Protein AF-A0A929YWD2-F1 (afdb_monomer)

Radius of gyration: 36.68 Å; Cα contacts (8 Å, |Δi|>4): 516; chains: 1; bounding box: 89×56×108 Å

Nearest PDB structures (foldseek):
  5g04-assembly1_J  TM=2.213E-01  e=3.322E-04  Homo sapiens
  9gaw-assembly1_K  TM=2.126E-01  e=5.335E-04  Homo sapiens
  4ui9-assembly1_J  TM=2.331E-01  e=1.323E-03  Homo sapiens
  8tau-assembly1_K  TM=2.229E-01  e=6.248E-04  Homo sapiens
  6q6g-assembly1_K  TM=2.129E-01  e=1.272E-03  Homo sapiens

Structure (mmCIF, N/CA/C/O backbone):
data_AF-A0A929YWD2-F1
#
_entry.id   AF-A0A929YWD2-F1
#
loop_
_atom_site.group_PDB
_atom_site.id
_atom_site.type_symbol
_atom_site.label_atom_id
_atom_site.label_alt_id
_atom_site.label_comp_id
_atom_site.label_asym_id
_atom_site.label_entity_id
_atom_site.label_seq_id
_atom_site.pdbx_PDB_ins_code
_atom_site.Cartn_x
_atom_site.Cartn_y
_atom_site.Cartn_z
_atom_site.occupancy
_atom_site.B_iso_or_equiv
_atom_site.auth_seq_id
_atom_site.auth_comp_id
_atom_site.auth_asym_id
_atom_site.auth_atom_id
_atom_site.pdbx_PDB_model_num
ATOM 1 N N . MET A 1 1 ? -50.582 31.622 51.793 1.00 45.25 1 MET A N 1
ATOM 2 C CA . MET A 1 1 ? -50.495 30.726 50.613 1.00 45.25 1 MET A CA 1
ATOM 3 C C . MET A 1 1 ? -49.142 30.741 49.880 1.00 45.25 1 MET A C 1
ATOM 5 O O . MET A 1 1 ? -48.732 29.680 49.438 1.00 45.25 1 MET A O 1
ATOM 9 N N . LYS A 1 2 ? -48.379 31.850 49.809 1.00 38.84 2 LYS A N 1
ATOM 10 C CA . LYS A 1 2 ? -47.070 31.879 49.102 1.00 38.84 2 LYS A CA 1
ATOM 11 C C . LYS A 1 2 ? -45.914 31.071 49.743 1.00 38.84 2 LYS A C 1
ATOM 13 O O . LYS A 1 2 ? -45.014 30.677 49.020 1.00 38.84 2 LYS A O 1
ATOM 18 N N . LYS A 1 3 ? -45.940 30.774 51.055 1.00 38.09 3 LYS A N 1
ATOM 19 C CA . LYS A 1 3 ? -44.908 29.946 51.736 1.00 38.09 3 LYS A CA 1
ATOM 20 C C . LYS A 1 3 ? -45.127 28.423 51.634 1.00 38.09 3 LYS A C 1
ATOM 22 O O . LYS A 1 3 ? -44.191 27.667 51.847 1.00 38.09 3 LYS A O 1
ATOM 27 N N . LEU A 1 4 ? -46.342 27.973 51.301 1.00 41.03 4 LEU A N 1
ATOM 28 C CA . LEU A 1 4 ? -46.662 26.544 51.136 1.00 41.03 4 LEU A CA 1
ATOM 29 C C . LEU A 1 4 ? -46.275 26.025 49.741 1.00 41.03 4 LEU A C 1
ATOM 31 O O . LEU A 1 4 ? -45.824 24.892 49.613 1.00 41.03 4 LEU A O 1
ATOM 35 N N . PHE A 1 5 ? -46.359 26.875 48.711 1.00 41.84 5 PHE A N 1
ATOM 36 C CA . PHE A 1 5 ? -45.951 26.518 47.348 1.00 41.84 5 PHE A CA 1
ATOM 37 C C . PHE A 1 5 ? -44.433 26.322 47.199 1.00 41.84 5 PHE A C 1
ATOM 39 O O . PHE A 1 5 ? -44.007 25.448 46.455 1.00 41.84 5 PHE A O 1
ATOM 46 N N . SER A 1 6 ? -43.601 27.060 47.939 1.00 45.38 6 SER A N 1
ATOM 47 C CA . SER A 1 6 ? -42.140 26.906 47.882 1.00 45.38 6 SER A CA 1
ATOM 48 C C . SER A 1 6 ? -41.629 25.638 48.583 1.00 45.38 6 SER A C 1
ATOM 50 O O . SER A 1 6 ? -40.684 25.025 48.093 1.00 45.38 6 SER A O 1
ATOM 52 N N . LEU A 1 7 ? -42.279 25.181 49.663 1.00 40.28 7 LEU A N 1
ATOM 53 C CA . LEU A 1 7 ? -41.954 23.904 50.321 1.00 40.28 7 LEU A CA 1
ATOM 54 C C . LEU A 1 7 ? -42.434 22.679 49.527 1.00 40.28 7 LEU A C 1
ATOM 56 O O . LEU A 1 7 ? -41.716 21.684 49.466 1.00 40.28 7 LEU A O 1
ATOM 60 N N . ALA A 1 8 ? -43.602 22.750 48.880 1.00 46.88 8 ALA A N 1
ATOM 61 C CA . ALA A 1 8 ? -44.105 21.664 48.035 1.00 46.88 8 ALA A CA 1
ATOM 62 C C . ALA A 1 8 ? -43.232 21.451 46.784 1.00 46.88 8 ALA A C 1
ATOM 64 O O . ALA A 1 8 ? -42.966 20.314 46.396 1.00 46.88 8 ALA A O 1
ATOM 65 N N . VAL A 1 9 ? -42.720 22.537 46.194 1.00 45.34 9 VAL A N 1
ATOM 66 C CA . VAL A 1 9 ? -41.790 22.470 45.060 1.00 45.34 9 VAL A CA 1
ATOM 67 C C . VAL A 1 9 ? -40.442 21.883 45.504 1.00 45.34 9 VAL A C 1
ATOM 69 O O . VAL A 1 9 ? -39.987 20.916 44.901 1.00 45.34 9 VAL A O 1
ATOM 72 N N . LEU A 1 10 ? -39.847 22.348 46.611 1.00 39.84 10 LEU A N 1
ATOM 73 C CA . LEU A 1 10 ? -38.614 21.761 47.173 1.00 39.84 10 LEU A CA 1
ATOM 74 C C . LEU A 1 10 ? -38.771 20.273 47.555 1.00 39.84 10 LEU A C 1
ATOM 76 O O . LEU A 1 10 ? -37.874 19.475 47.280 1.00 39.84 10 LEU A O 1
ATOM 80 N N . GLY A 1 11 ? -39.924 19.878 48.105 1.00 40.59 11 GLY A N 1
ATOM 81 C CA . GLY A 1 11 ? -40.256 18.481 48.409 1.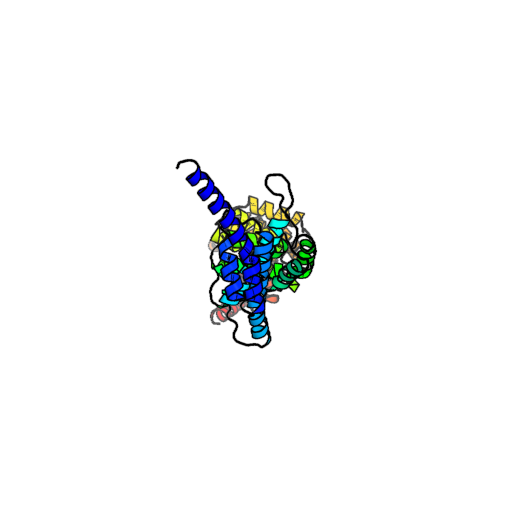00 40.59 11 GLY A CA 1
ATOM 82 C C . GLY A 1 11 ? -40.400 17.604 47.160 1.00 40.59 11 GLY A C 1
ATOM 83 O O . GLY A 1 11 ? -39.862 16.499 47.125 1.00 40.59 11 GLY A O 1
ATOM 84 N N . ALA A 1 12 ? -41.035 18.106 46.096 1.00 47.00 12 ALA A N 1
ATOM 85 C CA . ALA A 1 12 ? -41.130 17.407 44.811 1.00 47.00 12 ALA A CA 1
ATOM 86 C C . ALA A 1 12 ? -39.764 17.280 44.105 1.00 47.00 12 ALA A C 1
ATOM 88 O O . ALA A 1 12 ? -39.495 16.286 43.422 1.00 47.00 12 ALA A O 1
ATOM 89 N N . PHE A 1 13 ? -38.863 18.252 44.290 1.00 46.94 13 PHE A N 1
ATOM 90 C CA . PHE A 1 13 ? -37.490 18.168 43.787 1.00 46.94 13 PHE A CA 1
ATOM 91 C C . PHE A 1 13 ? -36.649 17.127 44.544 1.00 46.94 13 PHE A C 1
ATOM 93 O O . PHE A 1 13 ? -35.976 16.332 43.884 1.00 46.94 13 PHE A O 1
ATOM 100 N N . ALA A 1 14 ? -36.754 17.059 45.875 1.00 47.72 14 ALA A N 1
ATOM 101 C CA . ALA A 1 14 ? -36.046 16.080 46.705 1.00 47.72 14 ALA A CA 1
ATOM 102 C C . ALA A 1 14 ? -36.576 14.638 46.542 1.00 47.72 14 ALA A C 1
ATOM 104 O O . ALA A 1 14 ? -35.784 13.704 46.399 1.00 47.72 14 ALA A O 1
ATOM 105 N N . LEU A 1 15 ? -37.901 14.446 46.481 1.00 50.84 15 LEU A N 1
ATOM 106 C CA . LEU A 1 15 ? -38.527 13.127 46.285 1.00 50.84 15 LEU A CA 1
ATOM 107 C C . LEU A 1 15 ? -38.210 12.530 44.911 1.00 50.84 15 LEU A C 1
ATOM 109 O O . LEU A 1 15 ? -37.969 11.330 44.795 1.00 50.84 15 LEU A O 1
ATOM 113 N N . ALA A 1 16 ? -38.149 13.361 43.870 1.00 52.19 16 ALA A N 1
ATOM 114 C CA . ALA A 1 16 ? -37.774 12.906 42.538 1.00 52.19 16 ALA A CA 1
ATOM 115 C C . ALA A 1 16 ? -36.300 12.460 42.455 1.00 52.19 16 ALA A C 1
ATOM 117 O O . ALA A 1 16 ? -36.009 11.507 41.741 1.00 52.19 16 ALA A O 1
ATOM 118 N N . GLY A 1 17 ? -35.380 13.088 43.200 1.00 52.59 17 GLY A N 1
ATOM 119 C CA . GLY A 1 17 ? -33.982 12.634 43.276 1.00 52.59 17 GLY A CA 1
ATOM 120 C C . GLY A 1 17 ? -33.823 11.311 44.031 1.00 52.59 17 GLY A C 1
ATOM 121 O O . GLY A 1 17 ? -33.105 10.418 43.582 1.00 52.59 17 GLY A O 1
ATOM 122 N N . ALA A 1 18 ? -34.562 11.128 45.131 1.00 62.16 18 ALA A N 1
ATOM 123 C CA . ALA A 1 18 ? -34.610 9.853 45.849 1.00 62.16 18 ALA A CA 1
ATOM 124 C C . ALA A 1 18 ? -35.219 8.725 44.991 1.00 62.16 18 ALA A C 1
ATOM 126 O O . ALA A 1 18 ? -34.710 7.605 44.990 1.00 62.16 18 ALA A O 1
ATOM 127 N N . ALA A 1 19 ? -36.263 9.026 44.210 1.00 61.25 19 ALA A N 1
ATOM 128 C CA . ALA A 1 19 ? -36.900 8.068 43.310 1.00 61.25 19 ALA A CA 1
ATOM 129 C C . ALA A 1 19 ? -35.967 7.609 42.177 1.00 61.25 19 ALA A C 1
ATOM 131 O O . ALA A 1 19 ? -35.912 6.413 41.892 1.00 61.25 19 ALA A O 1
ATOM 132 N N . GLN A 1 20 ? -35.198 8.519 41.573 1.00 67.38 20 GLN A N 1
ATOM 133 C CA . GLN A 1 20 ? -34.267 8.171 40.493 1.00 67.38 20 GLN A CA 1
ATOM 134 C C . GLN A 1 20 ? -33.072 7.364 40.992 1.00 67.38 20 GLN A C 1
ATOM 136 O O . GLN A 1 20 ? -32.672 6.405 40.357 1.00 67.38 20 GLN A O 1
ATOM 141 N N . ASN A 1 21 ? -32.571 7.639 42.192 1.00 73.31 21 ASN A N 1
ATOM 142 C CA . ASN A 1 21 ? -31.533 6.808 42.800 1.00 73.31 21 ASN A CA 1
ATOM 143 C C . ASN A 1 21 ? -32.056 5.436 43.287 1.00 73.31 21 ASN A C 1
ATOM 145 O O . ASN A 1 21 ? -31.265 4.515 43.483 1.00 73.31 21 ASN A O 1
ATOM 149 N N . SER A 1 22 ? -33.375 5.275 43.467 1.00 84.50 22 SER A N 1
ATOM 150 C CA . SER A 1 22 ? -33.995 4.003 43.875 1.00 84.50 22 SER A CA 1
ATOM 151 C C . SER A 1 22 ? -34.125 2.971 42.746 1.00 84.50 22 SER A C 1
ATOM 153 O O . SER A 1 22 ? -34.394 1.801 43.026 1.00 84.50 22 SER A O 1
ATOM 155 N N . VAL A 1 23 ? -33.920 3.372 41.481 1.00 90.00 23 VAL A N 1
ATOM 156 C CA . VAL A 1 23 ? -34.006 2.466 40.316 1.00 90.00 23 VAL A CA 1
ATOM 157 C C . VAL A 1 23 ? -33.029 1.301 40.422 1.00 90.00 23 VAL A C 1
ATOM 159 O O . VAL A 1 23 ? -33.339 0.206 39.974 1.00 90.00 23 VAL A O 1
ATOM 162 N N . VAL A 1 24 ? -31.893 1.516 41.085 1.00 89.88 24 VAL A N 1
ATOM 163 C CA . VAL A 1 24 ? -30.868 0.507 41.358 1.00 89.88 24 VAL A CA 1
ATOM 164 C C . VAL A 1 24 ? -31.449 -0.698 42.104 1.00 89.88 24 VAL A C 1
ATOM 166 O O . VAL A 1 24 ? -31.209 -1.831 41.698 1.00 89.88 24 VAL A O 1
ATOM 169 N N . TYR A 1 25 ? -32.239 -0.462 43.157 1.00 91.88 25 TYR A N 1
ATOM 170 C CA . TYR A 1 25 ? -32.840 -1.531 43.965 1.00 91.88 25 TYR A CA 1
ATOM 171 C C . TYR A 1 25 ? -33.978 -2.234 43.223 1.00 91.88 25 TYR A C 1
ATOM 173 O O . TYR A 1 25 ? -34.153 -3.444 43.322 1.00 91.88 25 TYR A O 1
ATOM 181 N N . LYS A 1 26 ? -34.752 -1.477 42.437 1.00 94.31 26 LYS A N 1
ATOM 182 C CA . LYS A 1 26 ? -35.799 -2.051 41.583 1.00 94.31 26 LYS A CA 1
ATOM 183 C C . LYS A 1 26 ? -35.201 -2.922 40.475 1.00 94.31 26 LYS A C 1
ATOM 185 O O . LYS A 1 26 ? -35.764 -3.962 40.151 1.00 94.31 26 LYS A O 1
ATOM 190 N N . ALA A 1 27 ? -34.058 -2.518 39.925 1.00 95.62 27 ALA A N 1
ATOM 191 C CA . ALA A 1 27 ? -33.311 -3.309 38.961 1.00 95.62 27 ALA A CA 1
ATOM 192 C C . ALA A 1 27 ? -32.762 -4.600 39.590 1.00 95.62 27 ALA A C 1
ATOM 194 O O . ALA A 1 27 ? -32.827 -5.638 38.940 1.00 95.62 27 ALA A O 1
ATOM 195 N N . ASP A 1 28 ? -32.304 -4.583 40.849 1.00 94.19 28 ASP A N 1
ATOM 196 C CA . ASP A 1 28 ? -31.913 -5.816 41.558 1.00 94.19 28 ASP A CA 1
ATOM 197 C C . ASP A 1 28 ? -33.079 -6.797 41.684 1.00 94.19 28 ASP A C 1
ATOM 199 O O . ASP A 1 28 ? -32.939 -7.961 41.316 1.00 94.19 28 ASP A O 1
ATOM 203 N N . ALA A 1 29 ? -34.255 -6.317 42.096 1.00 96.44 29 ALA A N 1
ATOM 204 C CA . ALA A 1 29 ? -35.447 -7.157 42.200 1.00 96.44 29 ALA A CA 1
ATOM 205 C C . ALA A 1 29 ? -35.865 -7.772 40.848 1.00 96.44 29 ALA A C 1
ATOM 207 O O . ALA A 1 29 ? -36.394 -8.883 40.802 1.00 96.44 29 ALA A O 1
ATOM 208 N N . LEU A 1 30 ? -35.636 -7.066 39.734 1.00 97.75 30 LEU A N 1
ATOM 209 C CA . LEU A 1 30 ? -35.856 -7.600 38.386 1.00 97.75 30 LEU A CA 1
ATOM 210 C C . LEU A 1 30 ? -34.782 -8.627 37.998 1.00 97.75 30 LEU A C 1
ATOM 212 O O . LEU A 1 30 ? -35.108 -9.652 37.398 1.00 97.75 30 LEU A O 1
ATOM 216 N N . LEU A 1 31 ? -33.521 -8.400 38.368 1.00 96.31 31 LEU A N 1
ATOM 217 C CA . LEU A 1 31 ? -32.429 -9.348 38.131 1.00 96.31 31 LEU A CA 1
ATOM 218 C C . LEU A 1 31 ? -32.622 -10.661 38.900 1.00 96.31 31 LEU A C 1
ATOM 220 O O . LEU A 1 31 ? -32.394 -11.722 38.323 1.00 96.31 31 LEU A O 1
ATOM 224 N N . GLU A 1 32 ? -33.106 -10.614 40.142 1.00 96.00 32 GLU A N 1
ATOM 225 C CA . GLU A 1 32 ? -33.478 -11.806 40.927 1.00 96.00 32 GLU A CA 1
ATOM 226 C C . GLU A 1 32 ? -34.594 -12.627 40.258 1.00 96.00 32 GLU A C 1
ATOM 228 O O . GLU A 1 32 ? -34.652 -13.846 40.400 1.00 96.00 32 GLU A O 1
ATOM 233 N N . GLN A 1 33 ? -35.448 -11.976 39.465 1.00 96.81 33 GLN A N 1
ATOM 234 C CA . GLN A 1 33 ? -36.492 -12.617 38.659 1.00 96.81 33 GLN A CA 1
ATOM 235 C C . GLN A 1 33 ? -36.005 -13.054 37.266 1.00 96.81 33 GLN A C 1
ATOM 237 O O . GLN A 1 33 ? -36.826 -13.413 36.424 1.00 96.81 33 GLN A O 1
ATOM 242 N N . ASN A 1 34 ? -34.696 -13.002 36.990 1.00 95.56 34 ASN A N 1
ATOM 243 C CA . ASN A 1 34 ? -34.099 -13.235 35.669 1.00 95.56 34 ASN A CA 1
ATOM 244 C C . ASN A 1 34 ? -34.611 -12.286 34.562 1.00 95.56 34 ASN A C 1
ATOM 246 O O . ASN A 1 34 ? -34.552 -12.611 33.376 1.00 95.56 34 ASN A O 1
ATOM 250 N N . LYS A 1 35 ? -35.080 -11.082 34.916 1.00 97.56 35 LYS A N 1
ATOM 251 C CA . LYS A 1 35 ? -35.605 -10.071 33.979 1.00 97.56 35 LYS A CA 1
ATOM 252 C C . LYS A 1 35 ? -34.563 -8.998 33.660 1.00 97.56 35 LYS A C 1
ATOM 254 O O . LYS A 1 35 ? -34.772 -7.808 33.888 1.00 97.56 35 LYS A O 1
ATOM 259 N N . ALA A 1 36 ? -33.416 -9.417 33.126 1.00 97.62 36 ALA A N 1
ATOM 260 C CA . ALA A 1 36 ? -32.304 -8.507 32.833 1.00 97.62 36 ALA A CA 1
ATOM 261 C C . ALA A 1 36 ? -32.644 -7.437 31.775 1.00 97.62 36 ALA A C 1
ATOM 263 O O . ALA A 1 36 ? -32.128 -6.325 31.854 1.00 97.62 36 ALA A O 1
ATOM 264 N N . ALA A 1 37 ? -33.521 -7.745 30.811 1.00 97.38 37 ALA A N 1
ATOM 265 C CA . ALA A 1 37 ? -33.984 -6.774 29.817 1.00 97.38 37 ALA A CA 1
ATOM 266 C C . ALA A 1 37 ? -34.809 -5.650 30.464 1.00 97.38 37 ALA A C 1
ATOM 268 O O . ALA A 1 37 ? -34.497 -4.478 30.272 1.00 97.38 37 ALA A O 1
ATOM 269 N N . ASP A 1 38 ? -35.786 -6.006 31.301 1.00 97.88 38 ASP A N 1
ATOM 270 C CA . ASP A 1 38 ? -36.620 -5.036 32.019 1.00 97.88 38 ASP A CA 1
ATOM 271 C C . ASP A 1 38 ? -35.787 -4.202 33.001 1.00 97.88 38 ASP A C 1
ATOM 273 O O . ASP A 1 38 ? -35.973 -2.990 33.117 1.00 97.88 38 ASP A O 1
ATOM 277 N N . ALA A 1 39 ? -34.832 -4.840 33.690 1.00 98.06 39 ALA A N 1
ATOM 278 C CA . ALA A 1 39 ? -33.898 -4.153 34.577 1.00 98.06 39 ALA A CA 1
ATOM 279 C C . ALA A 1 39 ? -33.062 -3.115 33.814 1.00 98.06 39 ALA A C 1
ATOM 281 O O . ALA A 1 39 ? -32.896 -1.990 34.288 1.00 98.06 39 ALA A O 1
ATOM 282 N N . LEU A 1 40 ? -32.568 -3.470 32.623 1.00 97.50 40 LEU A N 1
ATOM 283 C CA . LEU A 1 40 ? -31.789 -2.566 31.783 1.00 97.50 40 LEU A CA 1
ATOM 284 C C . LEU A 1 40 ? -32.617 -1.365 31.311 1.00 97.50 40 LEU A C 1
ATOM 286 O O . LEU A 1 40 ? -32.156 -0.230 31.428 1.00 97.50 40 LEU A O 1
ATOM 290 N N . GLU A 1 41 ? -33.836 -1.592 30.819 1.00 97.00 41 GLU A N 1
ATOM 291 C CA . GLU A 1 41 ? -34.724 -0.507 30.383 1.00 97.00 41 GLU A CA 1
ATOM 292 C C . GLU A 1 41 ? -35.101 0.423 31.543 1.00 97.00 41 GLU A C 1
ATOM 294 O O . GLU A 1 41 ? -35.100 1.644 31.383 1.00 97.00 41 GLU A O 1
ATOM 299 N N . LEU A 1 42 ? -35.312 -0.119 32.746 1.00 96.12 42 LEU A N 1
ATOM 300 C CA . LEU A 1 42 ? -35.531 0.696 33.939 1.00 96.12 42 LEU A CA 1
ATOM 301 C C . LEU A 1 42 ? -34.318 1.581 34.267 1.00 96.12 42 LEU A C 1
ATOM 303 O O . LEU A 1 42 ? -34.492 2.766 34.547 1.00 96.12 42 LEU A O 1
ATOM 307 N N . LEU A 1 43 ? -33.098 1.040 34.225 1.00 96.12 43 LEU A N 1
ATOM 308 C CA . LEU A 1 43 ? -31.870 1.792 34.530 1.00 96.12 43 LEU A CA 1
ATOM 309 C C . LEU A 1 43 ? -31.619 2.928 33.530 1.00 96.12 43 LEU A C 1
ATOM 311 O O . LEU A 1 43 ? -31.214 4.022 33.932 1.00 96.12 43 LEU A O 1
ATOM 315 N N . LYS A 1 44 ? -31.914 2.701 32.243 1.00 95.12 44 LYS A N 1
ATOM 316 C CA . LYS A 1 44 ? -31.780 3.710 31.178 1.00 95.12 44 LYS A CA 1
ATOM 317 C C . LYS A 1 44 ? -32.616 4.965 31.431 1.00 95.12 44 LYS A C 1
ATOM 319 O O . LYS A 1 44 ? -32.207 6.051 31.030 1.00 95.12 44 LYS A O 1
ATOM 324 N N . THR A 1 45 ? -33.734 4.857 32.155 1.00 93.69 45 THR A N 1
ATOM 325 C CA . THR A 1 45 ? -34.590 6.015 32.492 1.00 93.69 45 THR A CA 1
ATOM 326 C C . THR A 1 45 ? -33.875 7.078 33.339 1.00 93.69 45 THR A C 1
ATOM 328 O O . THR A 1 45 ? -34.336 8.219 33.420 1.00 93.69 45 THR A O 1
ATOM 331 N N . SER A 1 46 ? -32.740 6.729 33.951 1.00 93.06 46 SER A N 1
ATOM 332 C CA . SER A 1 46 ? -31.960 7.624 34.805 1.00 93.06 46 SER A CA 1
ATOM 333 C C . SER A 1 46 ? -30.744 8.252 34.116 1.00 93.06 46 SER A C 1
ATOM 335 O O . SER A 1 46 ? -30.131 9.130 34.725 1.00 93.06 46 SER A O 1
ATOM 337 N N . PHE A 1 47 ? -30.392 7.852 32.884 1.00 91.69 47 PHE A N 1
ATOM 338 C CA . PHE A 1 47 ? -29.154 8.282 32.208 1.00 91.69 47 PHE A CA 1
ATOM 339 C C . PHE A 1 47 ? -29.111 9.782 31.904 1.00 91.69 47 PHE A C 1
ATOM 341 O O . PHE A 1 47 ? -28.074 10.409 32.096 1.00 91.69 47 PHE A O 1
ATOM 348 N N . ASP A 1 48 ? -30.248 10.361 31.524 1.00 88.25 48 ASP A N 1
ATOM 349 C CA . ASP A 1 48 ? -30.354 11.787 31.189 1.00 88.25 48 ASP A CA 1
ATOM 350 C C . ASP A 1 48 ? -31.084 12.593 32.273 1.00 88.25 48 ASP A C 1
ATOM 352 O O . ASP A 1 48 ? -31.432 13.761 32.086 1.00 88.25 48 ASP A O 1
ATOM 356 N N . ASN A 1 49 ? -31.361 11.979 33.427 1.00 86.19 49 ASN A N 1
ATOM 357 C CA . ASN A 1 49 ? -32.121 12.645 34.472 1.00 86.19 49 ASN A CA 1
ATOM 358 C C . ASN A 1 49 ? -31.199 13.544 35.318 1.00 86.19 49 ASN A C 1
ATOM 360 O O . ASN A 1 49 ? -30.309 13.032 36.000 1.00 86.19 49 ASN A O 1
ATOM 364 N N . PRO A 1 50 ? -31.441 14.869 35.380 1.00 83.81 50 PRO A N 1
ATOM 365 C CA . PRO A 1 50 ? -30.571 15.804 36.099 1.00 83.81 50 PRO A CA 1
ATOM 366 C C . PRO A 1 50 ? -30.562 15.588 37.620 1.00 83.81 50 PRO A C 1
ATOM 368 O O . PRO A 1 50 ? -29.754 16.188 38.324 1.00 83.81 50 PRO A O 1
ATOM 371 N N . LYS A 1 51 ? -31.482 14.770 38.148 1.00 84.38 51 LYS A N 1
ATOM 372 C CA . LYS A 1 51 ? -31.565 14.431 39.574 1.00 84.38 51 LYS A CA 1
ATOM 373 C C . LYS A 1 51 ? -30.851 13.129 39.928 1.00 84.38 51 LYS A C 1
ATOM 375 O O . LYS A 1 51 ? -30.777 12.798 41.112 1.00 84.38 51 LYS A O 1
ATOM 380 N N . THR A 1 52 ? -30.362 12.384 38.941 1.00 86.12 52 THR A N 1
ATOM 381 C CA . THR A 1 52 ? -29.556 11.190 39.181 1.00 86.12 52 THR A CA 1
ATOM 382 C C . THR A 1 52 ? -28.215 11.608 39.771 1.00 86.12 52 THR A C 1
ATOM 384 O O . THR A 1 52 ? -27.537 12.482 39.239 1.00 86.12 52 THR A O 1
ATOM 387 N N . THR A 1 53 ? -27.821 10.993 40.884 1.00 85.50 53 THR A N 1
ATOM 388 C CA . THR A 1 53 ? -26.505 11.248 41.498 1.00 85.50 53 THR A CA 1
ATOM 389 C C . THR A 1 53 ? -25.655 9.987 41.612 1.00 85.50 53 THR A C 1
ATOM 391 O O . THR A 1 53 ? -24.441 10.081 41.770 1.00 85.50 53 THR A O 1
ATOM 394 N N . LYS A 1 54 ? -26.268 8.805 41.473 1.00 87.56 54 LYS A N 1
ATOM 395 C CA . LYS A 1 54 ? -25.611 7.492 41.512 1.00 87.56 54 LYS A CA 1
ATOM 396 C C . LYS A 1 54 ? -25.245 6.950 40.123 1.00 87.56 54 LYS A C 1
ATOM 398 O O . LYS A 1 54 ? -25.436 5.769 39.849 1.00 87.56 54 LYS A O 1
ATOM 403 N N . PHE A 1 55 ? -24.743 7.798 39.224 1.00 89.50 55 PHE A N 1
ATOM 404 C CA . PHE A 1 55 ? -24.445 7.380 37.848 1.00 89.50 55 PHE A CA 1
ATOM 405 C C . PHE A 1 55 ? -23.466 6.199 37.777 1.00 89.50 55 PHE A C 1
ATOM 407 O O . PHE A 1 55 ? -23.722 5.271 37.018 1.00 89.50 55 PHE A O 1
ATOM 414 N N . GLY A 1 56 ? -22.408 6.186 38.599 1.00 90.25 56 GLY A N 1
ATOM 415 C CA . GLY A 1 56 ? -21.451 5.069 38.668 1.00 90.25 56 GLY A CA 1
ATOM 416 C C . GLY A 1 56 ? -22.126 3.715 38.911 1.00 90.25 56 GLY A C 1
ATOM 417 O O . GLY A 1 56 ? -21.971 2.798 38.103 1.00 90.25 56 GLY A O 1
ATOM 418 N N . GLU A 1 57 ? -22.960 3.630 39.954 1.00 91.06 57 GLU A N 1
ATOM 419 C CA . GLU A 1 57 ? -23.720 2.429 40.335 1.00 91.06 57 GLU A CA 1
ATOM 420 C C . GLU A 1 57 ? -24.741 2.021 39.260 1.00 91.06 57 GLU A C 1
ATOM 422 O O . GLU A 1 57 ? -24.849 0.845 38.899 1.00 91.06 57 GLU A O 1
ATOM 427 N N . ILE A 1 58 ? -25.473 2.995 38.709 1.00 93.81 58 ILE A N 1
ATOM 428 C CA . ILE A 1 58 ? -26.492 2.769 37.674 1.00 93.81 58 ILE A CA 1
ATOM 429 C C . ILE A 1 58 ? -25.849 2.215 36.397 1.00 93.81 58 ILE A C 1
ATOM 431 O O . ILE A 1 58 ? -26.321 1.209 35.864 1.00 93.81 58 ILE A O 1
ATOM 435 N N . TYR A 1 59 ? -24.748 2.813 35.934 1.00 95.31 59 TYR A N 1
ATOM 436 C CA . TYR A 1 59 ? -24.014 2.336 34.764 1.00 95.31 59 TYR A CA 1
ATOM 437 C C . TYR A 1 59 ? -23.366 0.969 35.007 1.00 95.31 59 TYR A C 1
ATOM 439 O O . TYR A 1 59 ? -23.459 0.094 34.149 1.00 95.31 59 TYR A O 1
ATOM 447 N N . ASN A 1 60 ? -22.793 0.724 36.190 1.00 94.50 60 ASN A N 1
ATOM 448 C CA . ASN A 1 60 ? -22.233 -0.587 36.534 1.00 94.50 60 ASN A CA 1
ATOM 449 C C . ASN A 1 60 ? -23.304 -1.689 36.446 1.00 94.50 60 ASN A C 1
ATOM 451 O O . ASN A 1 60 ? -23.087 -2.765 35.879 1.00 94.50 60 ASN A O 1
ATOM 455 N N . LYS A 1 61 ? -24.505 -1.402 36.965 1.00 95.00 61 LYS A N 1
ATOM 456 C CA . LYS A 1 61 ? -25.639 -2.332 36.928 1.00 95.00 61 LYS A CA 1
ATOM 457 C C . LYS A 1 61 ? -26.188 -2.522 35.518 1.00 95.00 61 LYS A C 1
ATOM 459 O O . LYS A 1 61 ? -26.516 -3.649 35.150 1.00 95.00 61 LYS A O 1
ATOM 464 N N . ALA A 1 62 ? -26.228 -1.461 34.715 1.00 96.88 62 ALA A N 1
ATOM 465 C CA . ALA A 1 62 ? -26.607 -1.546 33.310 1.00 96.88 62 ALA A CA 1
ATOM 466 C C . ALA A 1 62 ? -25.617 -2.428 32.532 1.00 96.88 62 ALA A C 1
ATOM 468 O O . ALA A 1 62 ? -26.047 -3.336 31.826 1.00 96.88 62 ALA A O 1
ATOM 469 N N . GLY A 1 63 ? -24.306 -2.266 32.755 1.00 96.31 63 GLY A N 1
ATOM 470 C CA . GLY A 1 63 ? -23.267 -3.139 32.197 1.00 96.31 63 GLY A CA 1
ATOM 471 C C . GLY A 1 63 ? -23.462 -4.609 32.583 1.00 96.31 63 GLY A C 1
ATOM 472 O O . GLY A 1 63 ? -23.386 -5.491 31.725 1.00 96.31 63 GLY A O 1
ATOM 473 N N . LYS A 1 64 ? -23.821 -4.886 33.847 1.00 95.88 64 LYS A N 1
ATOM 474 C CA . LYS A 1 64 ? -24.160 -6.245 34.313 1.00 95.88 64 LYS A CA 1
ATOM 475 C C . LYS A 1 64 ? -25.377 -6.821 33.586 1.00 95.88 64 LYS A C 1
ATOM 477 O O . LYS A 1 64 ? -25.330 -7.980 33.175 1.00 95.88 64 LYS A O 1
ATOM 482 N N . CYS A 1 65 ? -26.440 -6.037 33.409 1.00 97.69 65 CYS A N 1
ATOM 483 C CA . CYS A 1 65 ? -27.622 -6.471 32.660 1.00 97.69 65 CYS A CA 1
ATOM 484 C C . CYS A 1 65 ? -27.261 -6.782 31.202 1.00 97.69 65 CYS A C 1
ATOM 486 O O . CYS A 1 65 ? -27.601 -7.853 30.701 1.00 97.69 65 CYS A O 1
ATOM 488 N N . SER A 1 66 ? -26.504 -5.900 30.546 1.00 97.62 66 SER A N 1
ATOM 489 C CA . SER A 1 66 ? -26.039 -6.097 29.170 1.00 97.62 66 SER A CA 1
ATOM 490 C C . SER A 1 66 ? -25.170 -7.344 29.029 1.00 97.62 66 SER A C 1
ATOM 492 O O . SER A 1 66 ? -25.375 -8.112 28.095 1.00 97.62 66 SER A O 1
ATOM 494 N N . ARG A 1 67 ? -24.279 -7.619 29.992 1.00 96.38 67 ARG A N 1
ATOM 495 C CA . ARG A 1 67 ? -23.493 -8.863 30.036 1.00 96.38 67 ARG A CA 1
ATOM 496 C C . ARG A 1 67 ? -24.381 -10.107 30.120 1.00 96.38 67 ARG A C 1
ATOM 498 O O . ARG A 1 67 ? -24.150 -11.062 29.384 1.00 96.38 67 ARG A O 1
ATOM 505 N N . ILE A 1 68 ? -25.397 -10.098 30.989 1.00 97.25 68 ILE A N 1
ATOM 506 C CA . ILE A 1 68 ? -26.352 -11.214 31.120 1.00 97.25 68 ILE A CA 1
ATOM 507 C C . ILE A 1 68 ? -27.090 -11.447 29.799 1.00 97.25 68 ILE A C 1
ATOM 509 O O . ILE A 1 68 ? -27.245 -12.588 29.382 1.00 97.25 68 ILE A O 1
ATOM 513 N N . LEU A 1 69 ? -27.504 -10.376 29.119 1.00 96.88 69 LEU A N 1
ATOM 514 C CA . LEU A 1 69 ? -28.194 -10.456 27.828 1.00 96.88 69 LEU A CA 1
ATOM 515 C C . LEU A 1 69 ? -27.263 -10.846 26.670 1.00 96.88 69 LEU A C 1
ATOM 517 O O . LEU A 1 69 ? -27.724 -11.403 25.679 1.00 96.88 69 LEU A O 1
ATOM 521 N N . PHE A 1 70 ? -25.965 -10.565 26.783 1.00 96.69 70 PHE A N 1
ATOM 522 C CA . PHE A 1 70 ? -24.963 -10.917 25.781 1.00 96.69 70 PHE A CA 1
ATOM 523 C C . PHE A 1 70 ? -24.551 -12.393 25.858 1.00 96.69 70 PHE A C 1
ATOM 525 O O . PHE A 1 70 ? -24.308 -13.024 24.831 1.00 96.69 70 PHE A O 1
ATOM 532 N N . GLN A 1 71 ? -24.513 -12.977 27.060 1.00 95.06 71 GLN A N 1
ATOM 533 C CA . GLN A 1 71 ? -24.018 -14.340 27.278 1.00 95.06 71 GLN A CA 1
ATOM 534 C C . GLN A 1 71 ? -24.737 -15.424 26.441 1.00 95.06 71 GLN A C 1
ATOM 536 O O . GLN A 1 71 ? -24.037 -16.260 25.864 1.00 95.06 71 GLN A O 1
ATOM 541 N N . PRO A 1 72 ? -26.079 -15.439 26.298 1.00 94.62 72 PRO A N 1
ATOM 542 C CA . PRO A 1 72 ? -26.762 -16.418 25.449 1.00 94.62 72 PRO A CA 1
ATOM 543 C C . PRO A 1 72 ? -26.348 -16.343 23.976 1.00 94.62 72 PRO A C 1
ATOM 545 O O . PRO A 1 72 ? -26.278 -17.372 23.310 1.00 94.62 72 PRO A O 1
ATOM 548 N N . LEU A 1 73 ? -26.014 -15.149 23.471 1.00 94.75 73 LEU A N 1
ATOM 549 C CA . LEU A 1 73 ? -25.549 -14.967 22.093 1.00 94.75 73 LEU A CA 1
ATOM 550 C C . LEU A 1 73 ? -24.194 -15.645 21.875 1.00 94.75 73 LEU A C 1
ATOM 552 O O . LEU A 1 73 ? -23.993 -16.312 20.862 1.00 94.75 73 LEU A O 1
ATOM 556 N N . LEU A 1 74 ? -23.294 -15.540 22.857 1.00 93.31 74 LEU A N 1
ATOM 557 C CA . LEU A 1 74 ? -22.004 -16.234 22.837 1.00 93.31 74 LEU A CA 1
ATOM 558 C C . LEU A 1 74 ? -22.172 -17.755 22.891 1.00 93.31 74 LEU A C 1
ATOM 560 O O . LEU A 1 74 ? -21.500 -18.471 22.153 1.00 93.31 74 LEU A O 1
ATOM 564 N N . VAL A 1 75 ? -23.082 -18.249 23.736 1.00 93.50 75 VAL A N 1
ATOM 565 C CA . VAL A 1 75 ? -23.373 -19.688 23.851 1.00 93.50 75 VAL A CA 1
ATOM 566 C C . VAL A 1 75 ? -23.951 -20.235 22.546 1.00 93.50 75 VAL A C 1
ATOM 568 O O . VAL A 1 75 ? -23.527 -21.292 22.083 1.00 93.50 75 VAL A O 1
ATOM 571 N N . ASN A 1 76 ? -24.881 -19.513 21.923 1.00 91.12 76 ASN A N 1
ATOM 572 C CA . ASN A 1 76 ? -25.447 -19.902 20.634 1.00 91.12 76 ASN A CA 1
ATOM 573 C C . ASN A 1 76 ? -24.366 -19.950 19.548 1.00 91.12 76 ASN A C 1
ATOM 575 O O . ASN A 1 76 ? -24.255 -20.955 18.846 1.00 91.12 76 ASN A O 1
ATOM 579 N N . ALA A 1 77 ? -23.523 -18.916 19.464 1.00 89.81 77 ALA A N 1
ATOM 580 C CA . ALA A 1 77 ? -22.419 -18.868 18.508 1.00 89.81 77 ALA A CA 1
ATOM 581 C C . ALA A 1 77 ? -21.419 -20.022 18.713 1.00 89.81 77 ALA A C 1
ATOM 583 O O . ALA A 1 77 ? -21.039 -20.682 17.748 1.00 89.81 77 ALA A O 1
ATOM 584 N N . ALA A 1 78 ? -21.047 -20.324 19.962 1.00 90.69 78 ALA A N 1
ATOM 585 C CA . ALA A 1 78 ? -20.151 -21.436 20.291 1.00 90.69 78 ALA A CA 1
ATOM 586 C C . ALA A 1 78 ? -20.724 -22.807 19.883 1.00 90.69 78 ALA A C 1
ATOM 588 O O . ALA A 1 78 ? -19.973 -23.708 19.518 1.00 90.69 78 ALA A O 1
ATOM 589 N N . ASN A 1 79 ? -22.052 -22.948 19.881 1.00 93.19 79 ASN A N 1
ATOM 590 C CA . ASN A 1 79 ? -22.765 -24.149 19.440 1.00 93.19 79 ASN A CA 1
ATOM 591 C C . ASN A 1 79 ? -23.164 -24.115 17.953 1.00 93.19 79 ASN A C 1
ATOM 593 O O . ASN A 1 79 ? -24.021 -24.896 17.531 1.00 93.19 79 ASN A O 1
ATOM 597 N N . SER A 1 80 ? -22.576 -23.210 17.159 1.00 90.75 80 SER A N 1
ATOM 598 C CA . SER A 1 80 ? -22.866 -23.043 15.724 1.00 90.75 80 SER A CA 1
ATOM 599 C C . SER A 1 80 ? -24.352 -22.818 15.410 1.00 90.75 80 SER A C 1
ATOM 601 O O . SER A 1 80 ? -24.834 -23.175 14.336 1.00 90.75 80 SER A O 1
ATOM 603 N N . GLN A 1 81 ? -25.093 -22.234 16.353 1.00 92.69 81 GLN A N 1
ATOM 604 C CA . GLN A 1 81 ? -26.480 -21.826 16.149 1.00 92.69 81 GLN A CA 1
ATOM 605 C C . GLN A 1 81 ? -26.543 -20.457 15.457 1.00 92.69 81 GLN A C 1
ATOM 607 O O . GLN A 1 81 ? -25.585 -19.682 15.547 1.00 92.69 81 GLN A O 1
ATOM 612 N N . PRO A 1 82 ? -27.671 -20.120 14.799 1.00 89.44 82 PRO A N 1
ATOM 613 C CA . PRO A 1 82 ? -27.875 -18.791 14.238 1.00 89.44 82 PRO A CA 1
ATOM 614 C C . PRO A 1 82 ? -27.631 -17.694 15.281 1.00 89.44 82 PRO A C 1
ATOM 616 O O . PRO A 1 82 ? -28.199 -17.713 16.375 1.00 89.44 82 PRO A O 1
ATOM 619 N N . LEU A 1 83 ? -26.781 -16.733 14.925 1.00 90.12 83 LEU A N 1
ATOM 620 C CA . LEU A 1 83 ? -26.451 -15.583 15.755 1.00 90.12 83 LEU A CA 1
ATOM 621 C C . LEU A 1 83 ? -27.170 -14.347 15.216 1.00 90.12 83 LEU A C 1
ATOM 623 O O . LEU A 1 83 ? -26.940 -13.942 14.077 1.00 90.12 83 LEU A O 1
ATOM 627 N N . ASP A 1 84 ? -27.990 -13.707 16.050 1.00 93.69 84 ASP A N 1
ATOM 628 C CA . ASP A 1 84 ? -28.490 -12.365 15.753 1.00 93.69 84 ASP A CA 1
ATOM 629 C C . ASP A 1 84 ? -27.327 -11.370 15.860 1.00 93.69 84 ASP A C 1
ATOM 631 O O . ASP A 1 84 ? -26.957 -10.906 16.943 1.00 93.69 84 ASP A O 1
ATOM 635 N N . THR A 1 85 ? -26.718 -11.058 14.715 1.00 93.25 85 THR A N 1
ATOM 636 C CA . THR A 1 85 ? -25.556 -10.168 14.653 1.00 93.25 85 THR A CA 1
ATOM 637 C C . THR A 1 85 ? -25.893 -8.741 15.080 1.00 93.25 85 THR A C 1
ATOM 639 O O . THR A 1 85 ? -25.026 -8.053 15.613 1.00 93.25 85 THR A O 1
ATOM 642 N N . ALA A 1 86 ? -27.135 -8.282 14.890 1.00 94.94 86 ALA A N 1
ATOM 643 C CA . ALA A 1 86 ? -27.537 -6.938 15.300 1.00 94.94 86 ALA A CA 1
ATOM 644 C C . ALA A 1 86 ? -27.649 -6.855 16.827 1.00 94.94 86 ALA A C 1
ATOM 646 O O . ALA A 1 86 ? -27.118 -5.923 17.440 1.00 94.94 86 ALA A O 1
ATOM 647 N N . GLN A 1 87 ? -28.266 -7.863 17.449 1.00 95.81 87 GLN A N 1
ATOM 648 C CA . GLN A 1 87 ? -28.347 -7.948 18.903 1.00 95.81 87 GLN A CA 1
ATOM 649 C C . GLN A 1 87 ? -26.967 -8.172 19.532 1.00 95.81 87 GLN A C 1
ATOM 651 O O . GLN A 1 87 ? -26.658 -7.531 20.534 1.00 95.81 87 GLN A O 1
ATOM 656 N N . PHE A 1 88 ? -26.107 -8.998 18.925 1.00 96.62 88 PHE A N 1
ATOM 657 C CA . PHE A 1 88 ? -24.717 -9.179 19.361 1.00 96.62 88 PHE A CA 1
ATOM 658 C C . PHE A 1 88 ? -23.985 -7.839 19.430 1.00 96.62 88 PHE A C 1
ATOM 660 O O . PHE A 1 88 ? -23.434 -7.477 20.467 1.00 96.62 88 PHE A O 1
ATOM 667 N N . ILE A 1 89 ? -24.041 -7.074 18.341 1.00 97.19 89 ILE A N 1
ATOM 668 C CA . ILE A 1 89 ? -23.374 -5.780 18.227 1.00 97.19 89 ILE A CA 1
ATOM 669 C C . ILE A 1 89 ? -23.929 -4.777 19.246 1.00 97.19 89 ILE A C 1
ATOM 671 O O . ILE A 1 89 ? -23.160 -4.152 19.974 1.00 97.19 89 ILE A O 1
ATOM 675 N N . SER A 1 90 ? -25.256 -4.652 19.343 1.00 96.75 90 SER A N 1
ATOM 676 C CA . SER A 1 90 ? -25.893 -3.728 20.289 1.00 96.75 90 SER A CA 1
ATOM 677 C C . SER A 1 90 ? -25.567 -4.072 21.743 1.00 96.75 90 SER A C 1
ATOM 679 O O . SER A 1 90 ? -25.313 -3.168 22.535 1.00 96.75 90 SER A O 1
ATOM 681 N N . ARG A 1 91 ? -25.553 -5.359 22.111 1.00 97.00 91 ARG A N 1
ATOM 682 C CA . ARG A 1 91 ? -25.263 -5.789 23.487 1.00 97.00 91 ARG A CA 1
ATOM 683 C C . ARG A 1 91 ? -23.784 -5.690 23.843 1.00 97.00 91 ARG A C 1
ATOM 685 O O . ARG A 1 91 ? -23.481 -5.374 24.992 1.00 97.00 91 ARG A O 1
ATOM 692 N N . LEU A 1 92 ? -22.887 -5.903 22.880 1.00 97.88 92 LEU A N 1
ATOM 693 C CA . LEU A 1 92 ? -21.459 -5.627 23.039 1.00 97.88 92 LEU A CA 1
ATOM 694 C C . LEU A 1 92 ? -21.219 -4.143 23.347 1.00 97.88 92 LEU A C 1
ATOM 696 O O . LEU A 1 92 ? -20.534 -3.829 24.323 1.00 97.88 92 LEU A O 1
ATOM 700 N N . ASP A 1 93 ? -21.816 -3.254 22.548 1.00 98.00 93 ASP A N 1
ATOM 701 C CA . ASP A 1 93 ? -21.728 -1.804 22.737 1.00 98.00 93 ASP A CA 1
ATOM 702 C C . ASP A 1 93 ? -22.273 -1.391 24.108 1.00 98.00 93 ASP A C 1
ATOM 704 O O . ASP A 1 93 ? -21.548 -0.755 24.872 1.00 98.00 93 ASP A O 1
ATOM 708 N N . ASP A 1 94 ? -23.499 -1.806 24.450 1.00 97.69 94 ASP A N 1
ATOM 709 C CA . ASP A 1 94 ? -24.123 -1.504 25.743 1.00 97.69 94 ASP A CA 1
ATOM 710 C C . ASP A 1 94 ? -23.233 -1.973 26.911 1.00 97.69 94 ASP A C 1
ATOM 712 O O . ASP A 1 94 ? -23.006 -1.241 27.873 1.00 97.69 94 ASP A O 1
ATOM 716 N N . MET A 1 95 ? -22.716 -3.205 26.849 1.00 97.25 95 MET A N 1
ATOM 717 C CA . MET A 1 95 ? -21.886 -3.775 27.914 1.00 97.25 95 MET A CA 1
ATOM 718 C C . MET A 1 95 ? -20.599 -2.971 28.125 1.00 97.25 95 MET A C 1
ATOM 720 O O . MET A 1 95 ? -20.285 -2.609 29.259 1.00 97.25 95 MET A O 1
ATOM 724 N N . VAL A 1 96 ? -19.851 -2.700 27.053 1.00 98.00 96 VAL A N 1
ATOM 725 C CA . VAL A 1 96 ? -18.577 -1.974 27.143 1.00 98.00 96 VAL A CA 1
ATOM 726 C C . VAL A 1 96 ? -18.810 -0.517 27.540 1.00 98.00 96 VAL A C 1
ATOM 728 O O . VAL A 1 96 ? -18.144 -0.034 28.452 1.00 98.00 96 VAL A O 1
ATOM 731 N N . ASP A 1 97 ? -19.762 0.172 26.906 1.00 97.75 97 ASP A N 1
ATOM 732 C CA . ASP A 1 97 ? -20.043 1.589 27.161 1.00 97.75 97 ASP A CA 1
ATOM 733 C C . ASP A 1 97 ? -20.478 1.828 28.608 1.00 97.75 97 ASP A C 1
ATOM 735 O O . ASP A 1 97 ? -19.939 2.710 29.278 1.00 97.75 97 ASP A O 1
ATOM 739 N N . TYR A 1 98 ? -21.398 1.019 29.139 1.00 97.69 98 TYR A N 1
ATOM 740 C CA . TYR A 1 98 ? -21.881 1.218 30.504 1.00 97.69 98 TYR A CA 1
ATOM 741 C C . TYR A 1 98 ? -20.809 0.913 31.551 1.00 97.69 98 TYR A C 1
ATOM 743 O O . TYR A 1 98 ? -20.640 1.699 32.484 1.00 97.69 98 TYR A O 1
ATOM 751 N N . TYR A 1 99 ? -20.015 -0.149 31.394 1.00 97.62 99 TYR A N 1
ATOM 752 C CA . TYR A 1 99 ? -18.894 -0.358 32.313 1.00 97.62 99 TYR A CA 1
ATOM 753 C C . TYR A 1 99 ? -17.852 0.766 32.204 1.00 97.62 99 TYR A C 1
ATOM 755 O O . TYR A 1 99 ? -17.400 1.274 33.229 1.00 97.62 99 TYR A O 1
ATOM 763 N N . THR A 1 100 ? -17.525 1.245 31.002 1.00 97.06 100 THR A N 1
ATOM 764 C CA . THR A 1 100 ? -16.594 2.374 30.838 1.00 97.06 100 THR A CA 1
ATOM 765 C C . THR A 1 100 ? -17.129 3.669 31.445 1.00 97.06 100 THR A C 1
ATOM 767 O O . THR A 1 100 ? -16.384 4.355 32.142 1.00 97.06 100 THR A O 1
ATOM 770 N N . LYS A 1 101 ? -18.410 4.001 31.253 1.00 95.81 101 LYS A N 1
ATOM 771 C CA . LYS A 1 101 ? -19.045 5.173 31.881 1.00 95.81 101 LYS A CA 1
ATOM 772 C C . LYS A 1 101 ? -19.032 5.082 33.400 1.00 95.81 101 LYS A C 1
ATOM 774 O O . LYS A 1 101 ? -18.762 6.082 34.060 1.00 95.81 101 LYS A O 1
ATOM 779 N N . SER A 1 102 ? -19.276 3.892 33.948 1.00 95.38 102 SER A N 1
ATOM 780 C CA . SER A 1 102 ? -19.155 3.640 35.385 1.00 95.38 102 SER A CA 1
ATOM 781 C C . SER A 1 102 ? -17.728 3.901 35.881 1.00 95.38 102 SER A C 1
ATOM 783 O O . SER A 1 102 ? -17.542 4.693 36.805 1.00 95.38 102 SER A O 1
ATOM 785 N N . TYR A 1 103 ? -16.718 3.341 35.202 1.00 95.44 103 TYR A N 1
ATOM 786 C CA . TYR A 1 103 ? -15.307 3.570 35.526 1.00 95.44 103 TYR A CA 1
ATOM 787 C C . TYR A 1 103 ? -14.949 5.057 35.495 1.00 95.44 103 TYR A C 1
ATOM 789 O O . TYR A 1 103 ? -14.423 5.583 36.473 1.00 95.44 103 TYR A O 1
ATOM 797 N N . VAL A 1 104 ? -15.252 5.743 34.388 1.00 94.56 104 VAL A N 1
ATOM 798 C CA . VAL A 1 104 ? -14.926 7.163 34.199 1.00 94.56 104 VAL A CA 1
ATOM 799 C C . VAL A 1 104 ? -15.601 8.018 35.260 1.00 94.56 104 VAL A C 1
ATOM 801 O O . VAL A 1 104 ? -14.940 8.883 35.830 1.00 94.56 104 VAL A O 1
ATOM 804 N N . PHE A 1 105 ? -16.877 7.767 35.563 1.00 92.44 105 PHE A N 1
ATOM 805 C CA . PHE A 1 105 ? -17.588 8.505 36.602 1.00 92.44 105 PHE A CA 1
ATOM 806 C C . PHE A 1 105 ? -16.862 8.398 37.944 1.00 92.44 105 PHE A C 1
ATOM 808 O O . PHE A 1 105 ? -16.573 9.413 38.563 1.00 92.44 105 PHE A O 1
ATOM 815 N N . GLU A 1 106 ? -16.505 7.190 38.373 1.00 91.19 106 GLU A N 1
ATOM 816 C CA . GLU A 1 106 ? -15.875 6.972 39.680 1.00 91.19 106 GLU A CA 1
ATOM 817 C C . GLU A 1 106 ? -14.396 7.372 39.746 1.00 91.19 106 GLU A C 1
ATOM 819 O O . GLU A 1 106 ? -13.864 7.565 40.839 1.00 91.19 106 GLU A O 1
ATOM 824 N N . HIS A 1 107 ? -13.738 7.529 38.595 1.00 91.12 107 HIS A N 1
ATOM 825 C CA . HIS A 1 107 ? -12.338 7.954 38.480 1.00 91.12 107 HIS A CA 1
ATOM 826 C C . HIS A 1 107 ? -12.184 9.426 38.067 1.00 91.12 107 HIS A C 1
ATOM 828 O O . HIS A 1 107 ? -11.064 9.882 37.840 1.00 91.12 107 HIS A O 1
ATOM 834 N N . THR A 1 108 ? -13.281 10.186 38.025 1.00 91.75 108 THR A N 1
ATOM 835 C CA . THR A 1 108 ? -13.269 11.629 37.763 1.00 91.75 108 THR A CA 1
ATOM 836 C C . THR A 1 108 ? -13.766 12.377 39.003 1.00 91.75 108 THR A C 1
ATOM 838 O O . THR A 1 108 ? -14.852 12.068 39.497 1.00 91.75 108 THR A O 1
ATOM 841 N N . PRO A 1 109 ? -13.014 13.358 39.536 1.00 90.19 109 PRO A N 1
ATOM 842 C CA . PRO A 1 109 ? -13.493 14.164 40.651 1.00 90.19 109 PRO A CA 1
ATOM 843 C C . PRO A 1 109 ? -14.688 15.030 40.234 1.00 90.19 109 PRO A C 1
ATOM 845 O O . PRO A 1 109 ? -14.786 15.479 39.091 1.00 90.19 109 PRO A O 1
ATOM 848 N N . ASP A 1 110 ? -15.585 15.306 41.178 1.00 85.25 110 ASP A N 1
ATOM 849 C CA . ASP A 1 110 ? -16.665 16.267 40.969 1.00 85.25 110 ASP A CA 1
ATOM 850 C C . ASP A 1 110 ? -16.140 17.715 40.850 1.00 85.25 110 ASP A C 1
ATOM 852 O O . ASP A 1 110 ? -14.953 18.000 41.023 1.00 85.25 110 ASP A O 1
ATOM 856 N N . ALA A 1 111 ? -17.041 18.673 40.601 1.00 88.19 111 ALA A N 1
ATOM 857 C CA . ALA A 1 111 ? -16.694 20.095 40.474 1.00 88.19 111 ALA A CA 1
ATOM 858 C C . ALA A 1 111 ? -16.020 20.705 41.725 1.00 88.19 111 ALA A C 1
ATOM 860 O O . ALA A 1 111 ? -15.506 21.820 41.661 1.00 88.19 111 ALA A O 1
ATOM 861 N N . LYS A 1 112 ? -16.037 20.008 42.867 1.00 89.56 112 LYS A N 1
ATOM 862 C CA . LYS A 1 112 ? -15.391 20.409 44.124 1.00 89.56 112 LYS A CA 1
ATOM 863 C C . LYS A 1 112 ? -14.103 19.621 44.394 1.00 89.56 112 LYS A C 1
ATOM 865 O O . LYS A 1 112 ? -13.544 19.748 45.481 1.00 89.56 112 LYS A O 1
ATOM 870 N N . GLY A 1 113 ? -13.635 18.812 43.443 1.00 88.88 113 GLY A N 1
ATOM 871 C CA . GLY A 1 113 ? -12.440 17.982 43.586 1.00 88.88 113 GLY A CA 1
ATOM 872 C C . GLY A 1 113 ? -12.666 16.691 44.377 1.00 88.88 113 GLY A C 1
ATOM 873 O O . GLY A 1 113 ? -11.698 15.998 44.689 1.00 88.88 113 GLY A O 1
ATOM 874 N N . LYS A 1 114 ? -13.911 16.353 44.740 1.00 88.88 114 LYS A N 1
ATOM 875 C CA . LYS A 1 114 ? -14.209 15.163 45.542 1.00 88.88 114 LYS A CA 1
ATOM 876 C C . LYS A 1 114 ? -14.406 13.948 44.641 1.00 88.88 114 LYS A C 1
ATOM 878 O O . LYS A 1 114 ? -15.205 13.977 43.709 1.00 88.88 114 LYS A O 1
ATOM 883 N N . MET A 1 115 ? -13.723 12.855 44.971 1.00 88.06 115 MET A N 1
ATOM 884 C CA . MET A 1 115 ? -13.916 11.571 44.298 1.00 88.06 115 MET A CA 1
ATOM 885 C C . MET A 1 115 ? -15.270 10.945 44.671 1.00 88.06 115 MET A C 1
ATOM 887 O O . MET A 1 115 ? -15.627 10.933 45.860 1.00 88.06 115 MET A O 1
ATOM 891 N N . PRO A 1 116 ? -16.026 10.406 43.697 1.00 85.06 116 PRO A N 1
ATOM 892 C CA . PRO A 1 116 ? -17.224 9.625 43.976 1.00 85.06 116 PRO A CA 1
ATOM 893 C C . PRO A 1 116 ? -16.915 8.359 44.781 1.00 85.06 116 PRO A C 1
ATOM 895 O O . PRO A 1 116 ? -15.773 7.913 44.888 1.00 85.06 116 PRO A O 1
ATOM 898 N N . LYS A 1 117 ? -17.959 7.767 45.367 1.00 80.56 117 LYS A N 1
ATOM 899 C CA . LYS A 1 117 ? -17.839 6.464 46.025 1.00 80.56 117 LYS A CA 1
ATOM 900 C C . LYS A 1 117 ? -17.467 5.414 44.973 1.00 80.56 117 LYS A C 1
ATOM 902 O O . LYS A 1 117 ? -18.130 5.344 43.945 1.00 80.56 117 LYS A O 1
ATOM 907 N N . GLN A 1 118 ? -16.448 4.609 45.265 1.00 78.12 118 GLN A N 1
ATOM 908 C CA . GLN A 1 118 ? -16.032 3.514 44.397 1.00 78.12 118 GLN A CA 1
ATOM 909 C C . GLN A 1 118 ? -16.940 2.294 44.587 1.00 78.12 118 GLN A C 1
ATOM 911 O O . GLN A 1 118 ? -17.069 1.772 45.697 1.00 78.12 118 GLN A O 1
ATOM 916 N N . GLU A 1 119 ? -17.565 1.853 43.504 1.00 77.44 119 GLU A N 1
ATOM 917 C CA . GLU A 1 119 ? -18.370 0.631 43.389 1.00 77.44 119 GLU A CA 1
ATOM 918 C C . GLU A 1 119 ? -18.007 -0.181 42.132 1.00 77.44 119 GLU A C 1
ATOM 920 O O . GLU A 1 119 ? -18.367 -1.357 42.011 1.00 77.44 119 GLU A O 1
ATOM 925 N N . TYR A 1 120 ? -17.252 0.417 41.213 1.00 85.25 120 TYR A N 1
ATOM 926 C CA . TYR A 1 120 ? -16.653 -0.228 40.064 1.00 85.25 120 TYR A CA 1
ATOM 927 C C . TYR A 1 120 ? -15.666 -1.312 40.512 1.00 85.25 120 TYR A C 1
ATOM 929 O O . TYR A 1 120 ? -14.788 -1.094 41.347 1.00 85.25 120 TYR A O 1
ATOM 937 N N . SER A 1 121 ? -15.810 -2.507 39.940 1.00 84.44 121 SER A N 1
ATOM 938 C CA . SER A 1 121 ? -15.060 -3.692 40.357 1.00 84.44 121 SER A CA 1
ATOM 939 C C . SER A 1 121 ? -13.968 -4.075 39.361 1.00 84.44 121 SER A C 1
ATOM 941 O O . SER A 1 121 ? -14.075 -3.843 38.156 1.00 84.44 121 SER A O 1
ATOM 943 N N . ASN A 1 122 ? -12.951 -4.788 39.850 1.00 87.56 122 ASN A N 1
ATOM 944 C CA . ASN A 1 122 ? -11.969 -5.437 38.979 1.00 87.56 122 ASN A CA 1
ATOM 945 C C . ASN A 1 122 ? -12.623 -6.459 38.024 1.00 87.56 122 ASN A C 1
ATOM 947 O O . ASN A 1 122 ? -12.116 -6.668 36.923 1.00 87.56 122 ASN A O 1
ATOM 951 N N . GLU A 1 123 ? -13.762 -7.059 38.407 1.00 91.62 123 GLU A N 1
ATOM 952 C CA . GLU A 1 123 ? -14.549 -7.931 37.521 1.00 91.62 123 GLU A CA 1
ATOM 953 C C . GLU A 1 123 ? -15.051 -7.156 36.296 1.00 91.62 123 GLU A C 1
ATOM 955 O O . GLU A 1 123 ? -14.916 -7.651 35.181 1.00 91.62 123 GLU A O 1
ATOM 960 N N . ALA A 1 124 ? -15.551 -5.927 36.464 1.00 94.38 124 ALA A N 1
ATOM 961 C CA . ALA A 1 124 ? -16.014 -5.096 35.349 1.00 94.38 124 ALA A CA 1
ATOM 962 C C . ALA A 1 124 ? -14.884 -4.790 34.349 1.00 94.38 124 ALA A C 1
ATOM 964 O O . ALA A 1 124 ? -15.062 -4.972 33.143 1.00 94.38 124 ALA A O 1
ATOM 965 N N . THR A 1 125 ? -13.684 -4.441 34.832 1.00 94.88 125 THR A N 1
ATOM 966 C CA . THR A 1 125 ? -12.508 -4.268 33.955 1.00 94.88 125 THR A CA 1
ATOM 967 C C . THR A 1 125 ? -12.148 -5.562 33.236 1.00 94.88 125 THR A C 1
ATOM 969 O O . THR A 1 125 ? -11.812 -5.532 32.051 1.00 94.88 125 THR A O 1
ATOM 972 N N . GLN A 1 126 ? -12.238 -6.708 33.912 1.00 95.69 126 GLN A N 1
ATOM 973 C CA . GLN A 1 126 ? -11.965 -7.995 33.280 1.00 95.69 126 GLN A CA 1
ATOM 974 C C . GLN A 1 126 ? -13.020 -8.352 32.222 1.00 95.69 126 GLN A C 1
ATOM 976 O O . GLN A 1 126 ? -12.665 -8.898 31.178 1.00 95.69 126 GLN A O 1
ATOM 981 N N . VAL A 1 127 ? -14.292 -8.006 32.441 1.00 95.88 127 VAL A N 1
ATOM 982 C CA . VAL A 1 127 ? -15.363 -8.164 31.445 1.00 95.88 127 VAL A CA 1
ATOM 983 C C . VAL A 1 127 ? -15.086 -7.308 30.211 1.00 95.88 127 VAL A C 1
ATOM 985 O O . VAL A 1 127 ? -15.136 -7.842 29.104 1.00 95.88 127 VAL A O 1
ATOM 988 N N . ILE A 1 128 ? -14.731 -6.027 30.382 1.00 97.31 128 ILE A N 1
ATOM 989 C CA . ILE A 1 128 ? -14.320 -5.166 29.262 1.00 97.31 128 ILE A CA 1
ATOM 990 C C . ILE A 1 128 ? -13.138 -5.815 28.528 1.00 97.31 128 ILE A C 1
ATOM 992 O O . ILE A 1 128 ? -13.210 -6.043 27.326 1.00 97.31 128 ILE A O 1
ATOM 996 N N . TYR A 1 129 ? -12.071 -6.186 29.237 1.00 96.38 129 TYR A N 1
ATOM 997 C CA . TYR A 1 129 ? -10.887 -6.800 28.625 1.00 96.38 129 TYR A CA 1
ATOM 998 C C . TYR A 1 129 ? -11.210 -8.080 27.832 1.00 96.38 129 TYR A C 1
ATOM 1000 O O . TYR A 1 129 ? -10.646 -8.316 26.761 1.00 96.38 129 TYR A O 1
ATOM 1008 N N . ASN A 1 130 ? -12.129 -8.907 28.329 1.00 94.88 130 ASN A N 1
ATOM 1009 C CA . ASN A 1 130 ? -12.556 -10.134 27.657 1.00 94.88 130 ASN A CA 1
ATOM 1010 C C . ASN A 1 130 ? -13.437 -9.872 26.425 1.00 94.88 130 ASN A C 1
ATOM 1012 O O . ASN A 1 130 ? -13.604 -10.773 25.610 1.00 94.88 130 ASN A O 1
ATOM 1016 N N . ALA A 1 131 ? -13.978 -8.663 26.267 1.00 95.06 131 ALA A N 1
ATOM 1017 C CA . ALA A 1 131 ? -14.803 -8.290 25.124 1.00 95.06 131 ALA A CA 1
ATOM 1018 C C . ALA A 1 131 ? -13.996 -7.838 23.894 1.00 95.06 131 ALA A C 1
ATOM 1020 O O . ALA A 1 131 ? -14.580 -7.629 22.832 1.00 95.06 131 ALA A O 1
ATOM 1021 N N . ARG A 1 132 ? -12.670 -7.681 24.030 1.00 92.31 132 ARG A N 1
ATOM 1022 C CA . ARG A 1 132 ? -11.791 -7.072 23.016 1.00 92.31 132 ARG A CA 1
ATOM 1023 C C . ARG A 1 132 ? -11.966 -7.666 21.616 1.00 92.31 132 ARG A C 1
ATOM 1025 O O . ARG A 1 132 ? -12.163 -6.917 20.671 1.00 92.31 132 ARG A O 1
ATOM 1032 N N . ASP A 1 133 ? -11.992 -8.992 21.490 1.00 94.06 133 ASP A N 1
ATOM 1033 C CA . ASP A 1 133 ? -12.020 -9.674 20.189 1.00 94.06 133 ASP A CA 1
ATOM 1034 C C . ASP A 1 133 ? -13.380 -9.522 19.480 1.00 94.06 133 ASP A C 1
ATOM 1036 O O . ASP A 1 133 ? -13.475 -9.575 18.252 1.00 94.06 133 ASP A O 1
ATOM 1040 N N . TYR A 1 134 ? -14.450 -9.251 20.233 1.00 97.00 134 TYR A N 1
ATOM 1041 C CA . TYR A 1 134 ? -15.803 -9.168 19.687 1.00 97.00 134 TYR A CA 1
ATOM 1042 C C . TYR A 1 134 ? -16.023 -7.942 18.794 1.00 97.00 134 TYR A C 1
ATOM 1044 O O . TYR A 1 134 ? -16.862 -8.002 17.895 1.00 97.00 134 TYR A O 1
ATOM 1052 N N . TYR A 1 135 ? -15.251 -6.863 18.968 1.00 98.12 135 TYR A N 1
ATOM 1053 C CA . TYR A 1 135 ? -15.292 -5.723 18.045 1.00 98.12 135 TYR A CA 1
ATOM 1054 C C . TYR A 1 135 ? -14.745 -6.077 16.660 1.00 98.12 135 TYR A C 1
ATOM 1056 O O . TYR A 1 135 ? -15.299 -5.631 15.652 1.00 98.12 135 TYR A O 1
ATOM 1064 N N . PHE A 1 136 ? -13.720 -6.932 16.597 1.00 97.56 136 PHE A N 1
ATOM 1065 C CA . PHE A 1 136 ? -13.219 -7.442 15.325 1.00 97.56 136 PHE A CA 1
ATOM 1066 C C . PHE A 1 136 ? -14.288 -8.293 14.630 1.00 97.56 136 PHE A C 1
ATOM 1068 O O . PHE A 1 136 ? -14.620 -8.038 13.472 1.00 97.56 136 PHE A O 1
ATOM 1075 N N . TYR A 1 137 ? -14.912 -9.234 15.350 1.00 95.81 137 TYR A N 1
ATOM 1076 C CA . TYR A 1 137 ? -15.985 -10.072 14.795 1.00 95.81 137 TYR A CA 1
ATOM 1077 C C . TYR A 1 137 ? -17.198 -9.259 14.340 1.00 95.81 137 TYR A C 1
ATOM 1079 O O . TYR A 1 137 ? -17.720 -9.505 13.256 1.00 95.81 137 TYR A O 1
ATOM 1087 N N . ALA A 1 138 ? -17.602 -8.242 15.106 1.00 97.62 138 ALA A N 1
ATOM 1088 C CA . ALA A 1 138 ? -18.638 -7.299 14.694 1.00 97.62 138 ALA A CA 1
ATOM 1089 C C . ALA A 1 138 ? -18.299 -6.629 13.352 1.00 97.62 138 ALA A C 1
ATOM 1091 O O . ALA A 1 138 ? -19.158 -6.537 12.474 1.00 97.62 138 ALA A O 1
ATOM 1092 N N . GLY A 1 139 ? -17.040 -6.219 13.164 1.00 97.81 139 GLY A N 1
ATOM 1093 C CA . GLY A 1 139 ? -16.544 -5.691 11.895 1.00 97.81 139 GLY A CA 1
ATOM 1094 C C . GLY A 1 139 ? -16.709 -6.677 10.735 1.00 97.81 139 GLY A C 1
ATOM 1095 O O . GLY A 1 139 ? -17.237 -6.316 9.682 1.00 97.81 139 GLY A O 1
ATOM 1096 N N . ILE A 1 140 ? -16.329 -7.939 10.946 1.00 95.81 140 ILE A N 1
ATOM 1097 C CA . ILE A 1 140 ? -16.454 -9.008 9.943 1.00 95.81 140 ILE A CA 1
ATOM 1098 C C . ILE A 1 140 ? -17.920 -9.313 9.606 1.00 95.81 140 ILE A C 1
ATOM 1100 O O . ILE A 1 140 ? -18.262 -9.426 8.425 1.00 95.81 140 ILE A O 1
ATOM 1104 N N . PHE A 1 141 ? -18.803 -9.403 10.605 1.00 95.25 141 PHE A N 1
ATOM 1105 C CA . PHE A 1 141 ? -20.237 -9.629 10.386 1.00 95.25 141 PHE A CA 1
ATOM 1106 C C . PHE A 1 141 ? -20.865 -8.501 9.570 1.00 95.25 141 PHE A C 1
ATOM 1108 O O . PHE A 1 141 ? -21.579 -8.756 8.601 1.00 95.25 141 PHE A O 1
ATOM 1115 N N . LEU A 1 142 ? -20.556 -7.248 9.914 1.00 97.44 142 LEU A N 1
ATOM 1116 C CA . LEU A 1 142 ? -21.060 -6.087 9.185 1.00 97.44 142 LEU A CA 1
ATOM 1117 C C . LEU A 1 142 ? -20.567 -6.072 7.738 1.00 97.44 142 LEU A C 1
ATOM 1119 O O . LEU A 1 142 ? -21.366 -5.806 6.842 1.00 97.44 142 LEU A O 1
ATOM 1123 N N . ASN A 1 143 ? -19.297 -6.411 7.500 1.00 96.88 143 ASN A N 1
ATOM 1124 C CA . ASN A 1 143 ? -18.761 -6.478 6.144 1.00 96.88 143 ASN A CA 1
ATOM 1125 C C . ASN A 1 143 ? -19.439 -7.582 5.323 1.00 96.88 143 ASN A C 1
ATOM 1127 O O . ASN A 1 143 ? -19.832 -7.354 4.183 1.00 96.88 143 ASN A O 1
ATOM 1131 N N . SER A 1 144 ? -19.632 -8.757 5.929 1.00 94.38 144 SER A N 1
ATOM 1132 C CA . SER A 1 144 ? -20.295 -9.905 5.292 1.00 94.38 144 SER A CA 1
ATOM 1133 C C . SER A 1 144 ? -21.750 -9.599 4.923 1.00 94.38 144 SER A C 1
ATOM 1135 O O . SER A 1 144 ? -22.244 -10.073 3.905 1.00 94.38 144 SER A O 1
ATOM 1137 N N . ASN A 1 145 ? -22.409 -8.736 5.700 1.00 93.88 145 ASN A N 1
ATOM 1138 C CA . ASN A 1 145 ? -23.758 -8.235 5.428 1.00 93.88 145 ASN A CA 1
ATOM 1139 C C . ASN A 1 145 ? -23.780 -7.018 4.476 1.00 93.88 145 ASN A C 1
ATOM 1141 O O . ASN A 1 145 ? -24.818 -6.378 4.317 1.00 93.88 145 ASN A O 1
ATOM 1145 N N . GLY A 1 146 ? -22.645 -6.649 3.872 1.00 95.38 146 GLY A N 1
ATOM 1146 C CA . GLY A 1 146 ? -22.522 -5.526 2.936 1.00 95.38 146 GLY A CA 1
ATOM 1147 C C . GLY A 1 146 ? -22.461 -4.137 3.585 1.00 95.38 146 GLY A C 1
ATOM 1148 O O . GLY A 1 146 ? -22.337 -3.134 2.880 1.00 95.38 146 GLY A O 1
ATOM 1149 N N . ASN A 1 147 ? -22.502 -4.038 4.916 1.00 97.62 147 ASN A N 1
ATOM 1150 C CA . ASN A 1 147 ? -22.414 -2.769 5.637 1.00 97.62 147 ASN A CA 1
ATOM 1151 C C . ASN A 1 147 ? -20.949 -2.349 5.848 1.00 97.62 147 ASN A C 1
ATOM 1153 O O . ASN A 1 147 ? -20.407 -2.447 6.953 1.00 97.62 147 ASN A O 1
ATOM 1157 N N . LYS A 1 148 ? -20.313 -1.846 4.784 1.00 97.88 148 LYS A N 1
ATOM 1158 C CA . LYS A 1 148 ? -18.914 -1.377 4.810 1.00 97.88 148 LYS A CA 1
ATOM 1159 C C . LYS A 1 148 ? -18.660 -0.244 5.820 1.00 97.88 148 LYS A C 1
ATOM 1161 O O . LYS A 1 148 ? -17.695 -0.364 6.578 1.00 97.88 148 LYS A O 1
ATOM 1166 N N . PRO A 1 149 ? -19.509 0.805 5.927 1.00 98.44 149 PRO A N 1
ATOM 1167 C CA . PRO A 1 149 ? -19.308 1.852 6.935 1.00 98.44 149 PRO A CA 1
ATOM 1168 C C . PRO A 1 149 ? -19.370 1.307 8.366 1.00 98.44 149 PRO A C 1
ATOM 1170 O O . PRO A 1 149 ? -18.576 1.691 9.226 1.00 98.44 149 PRO A O 1
ATOM 1173 N N . GLY A 1 150 ? -20.286 0.368 8.620 1.00 98.19 150 GLY A N 1
ATOM 1174 C CA . GLY A 1 150 ? -20.375 -0.343 9.890 1.00 98.19 150 GLY A CA 1
ATOM 1175 C C . GLY A 1 150 ? -19.119 -1.164 10.171 1.00 98.19 150 GLY A C 1
ATOM 1176 O O . GLY A 1 150 ? -18.535 -1.034 11.245 1.00 98.19 150 GLY A O 1
ATOM 1177 N N . ALA A 1 151 ? -18.667 -1.961 9.205 1.00 98.62 151 ALA A N 1
ATOM 1178 C CA . ALA A 1 151 ? -17.454 -2.759 9.336 1.00 98.62 151 ALA A CA 1
ATOM 1179 C C . ALA A 1 151 ? -16.236 -1.893 9.681 1.00 98.62 151 ALA A C 1
ATOM 1181 O O . ALA A 1 151 ? -15.528 -2.168 10.651 1.00 98.62 151 ALA A O 1
ATOM 1182 N N . TYR A 1 152 ? -16.052 -0.795 8.943 1.00 98.75 152 TYR A N 1
ATOM 1183 C CA . TYR A 1 152 ? -14.977 0.166 9.169 1.00 98.75 152 TYR A CA 1
ATOM 1184 C C . TYR A 1 152 ? -15.024 0.760 10.584 1.00 98.75 152 TYR A C 1
ATOM 1186 O O . TYR A 1 152 ? -14.000 0.814 11.269 1.00 98.75 152 TYR A O 1
ATOM 1194 N N . LYS A 1 153 ? -16.219 1.144 11.057 1.00 98.44 153 LYS A N 1
ATOM 1195 C CA . LYS A 1 153 ? -16.434 1.658 12.417 1.00 98.44 153 LYS A CA 1
ATOM 1196 C C . LYS A 1 153 ? -16.047 0.637 13.491 1.00 98.44 153 LYS A C 1
ATOM 1198 O O . LYS A 1 153 ? -15.361 0.997 14.444 1.00 98.44 153 LYS A O 1
ATOM 1203 N N . TYR A 1 154 ? -16.492 -0.613 13.373 1.00 98.56 154 TYR A N 1
ATOM 1204 C CA . TYR A 1 154 ? -16.289 -1.625 14.419 1.00 98.56 154 TYR A CA 1
ATOM 1205 C C . TYR A 1 154 ? -14.864 -2.185 14.448 1.00 98.56 154 TYR A C 1
ATOM 1207 O O . TYR A 1 154 ? -14.317 -2.381 15.532 1.00 98.56 154 TYR A O 1
ATOM 1215 N N . LEU A 1 155 ? -14.208 -2.318 13.292 1.00 98.75 155 LEU A N 1
ATOM 1216 C CA . LEU A 1 155 ? -12.763 -2.560 13.250 1.00 98.75 155 LEU A CA 1
ATOM 1217 C C . LEU A 1 155 ? -11.981 -1.384 13.856 1.00 98.75 155 LEU A C 1
ATOM 1219 O O . LEU A 1 155 ? -10.950 -1.594 14.484 1.00 98.75 155 LEU A O 1
ATOM 1223 N N . GLY A 1 156 ? -12.474 -0.149 13.712 1.00 98.38 156 GLY A N 1
ATOM 1224 C CA . GLY A 1 156 ? -11.894 1.009 14.394 1.00 98.38 156 GLY A CA 1
ATOM 1225 C C . GLY A 1 156 ? -12.004 0.912 15.910 1.00 98.38 156 GLY A C 1
ATOM 1226 O O . GLY A 1 156 ? -10.994 1.015 16.597 1.00 98.38 156 GLY A O 1
ATOM 1227 N N . LYS A 1 157 ? -13.194 0.580 16.425 1.00 98.19 157 LYS A N 1
ATOM 1228 C CA . LYS A 1 157 ? -13.383 0.309 17.859 1.00 98.19 157 LYS A CA 1
ATOM 1229 C C . LYS A 1 157 ? -12.444 -0.776 18.385 1.00 98.19 157 LYS A C 1
ATOM 1231 O O . LYS A 1 157 ? -12.000 -0.665 19.519 1.00 98.19 157 LYS A O 1
ATOM 1236 N N . PHE A 1 158 ? -12.153 -1.804 17.584 1.00 98.62 158 PHE A N 1
ATOM 1237 C CA . PHE A 1 158 ? -11.185 -2.841 17.937 1.00 98.62 158 PHE A CA 1
ATOM 1238 C C . PHE A 1 158 ? -9.762 -2.279 18.075 1.00 98.62 158 PHE A C 1
ATOM 1240 O O . PHE A 1 158 ? -9.123 -2.502 19.099 1.00 98.62 158 PHE A O 1
ATOM 1247 N N . VAL A 1 159 ? -9.288 -1.516 17.085 1.00 98.06 159 VAL A N 1
ATOM 1248 C CA . VAL A 1 159 ? -7.949 -0.895 17.099 1.00 98.06 159 VAL A CA 1
ATOM 1249 C C . VAL A 1 159 ? -7.785 0.083 18.267 1.00 98.06 159 VAL A C 1
ATOM 1251 O O . VAL A 1 159 ? -6.752 0.073 18.934 1.00 98.06 159 VAL A O 1
ATOM 1254 N N . ASP A 1 160 ? -8.816 0.878 18.551 1.00 97.56 160 ASP A N 1
ATOM 1255 C CA . ASP A 1 160 ? -8.801 1.893 19.612 1.00 97.56 160 ASP A CA 1
ATOM 1256 C C . ASP A 1 160 ? -9.113 1.298 21.002 1.00 97.56 160 ASP A C 1
ATOM 1258 O O . ASP A 1 160 ? -9.013 1.979 22.023 1.00 97.56 160 ASP A O 1
ATOM 1262 N N . PHE A 1 161 ? -9.486 0.014 21.077 1.00 97.94 161 PHE A N 1
ATOM 1263 C CA . PHE A 1 161 ? -9.946 -0.633 22.307 1.00 97.94 161 PHE A CA 1
ATOM 1264 C C . PHE A 1 161 ? -8.961 -0.535 23.489 1.00 97.94 161 PHE A C 1
ATOM 1266 O O . PHE A 1 161 ? -9.419 -0.268 24.606 1.00 97.94 161 PHE A O 1
ATOM 1273 N N . PRO A 1 162 ? -7.628 -0.676 23.302 1.00 97.56 162 PRO A N 1
ATOM 1274 C CA . PRO A 1 162 ? -6.649 -0.476 24.377 1.00 97.56 162 PRO A CA 1
ATOM 1275 C C . PRO A 1 162 ? -6.698 0.911 25.036 1.00 97.56 162 PRO A C 1
ATOM 1277 O O . PRO A 1 162 ? -6.197 1.081 26.151 1.00 97.56 162 PRO A O 1
ATOM 1280 N N . ASP A 1 163 ? -7.273 1.913 24.369 1.00 97.25 163 ASP A N 1
ATOM 1281 C CA . ASP A 1 163 ? -7.335 3.282 24.880 1.00 97.25 163 ASP A CA 1
ATOM 1282 C C . ASP A 1 163 ? -8.513 3.521 25.828 1.00 97.25 163 ASP A C 1
ATOM 1284 O O . ASP A 1 163 ? -8.567 4.568 26.478 1.00 97.25 163 ASP A O 1
ATOM 1288 N N . ASN A 1 164 ? -9.389 2.526 26.007 1.00 97.69 164 ASN A N 1
ATOM 1289 C CA . ASN A 1 164 ? -10.445 2.551 27.012 1.00 97.69 164 ASN A CA 1
ATOM 1290 C C . ASN A 1 164 ? -9.870 2.874 28.412 1.00 97.69 164 ASN A C 1
ATOM 1292 O O . ASN A 1 164 ? -8.966 2.166 28.867 1.00 97.69 164 ASN A O 1
ATOM 1296 N N . PRO A 1 165 ? -10.390 3.890 29.133 1.00 96.69 165 PRO A N 1
ATOM 1297 C CA . PRO A 1 165 ? -9.865 4.285 30.442 1.00 96.69 165 PRO A CA 1
ATOM 1298 C C . PRO A 1 165 ? -9.798 3.136 31.454 1.00 96.69 165 PRO A C 1
ATOM 1300 O O . PRO A 1 165 ? -8.824 3.019 32.194 1.00 96.69 165 PRO A O 1
ATOM 1303 N N . ALA A 1 166 ? -10.781 2.231 31.425 1.00 96.06 166 ALA A N 1
ATOM 1304 C CA . ALA A 1 166 ? -10.839 1.076 32.319 1.00 96.06 166 ALA A CA 1
ATOM 1305 C C . ALA A 1 166 ? -9.746 0.022 32.046 1.00 96.06 166 ALA A C 1
ATOM 1307 O O . ALA A 1 166 ? -9.571 -0.903 32.844 1.00 96.06 166 ALA A O 1
ATOM 1308 N N . LEU A 1 167 ? -9.020 0.146 30.929 1.00 96.94 167 LEU A N 1
ATOM 1309 C CA . LEU A 1 167 ? -7.938 -0.738 30.494 1.00 96.94 167 LEU A CA 1
ATOM 1310 C C . LEU A 1 167 ? -6.557 -0.074 30.555 1.00 96.94 167 LEU A C 1
ATOM 1312 O O . LEU A 1 167 ? -5.595 -0.664 30.067 1.00 96.94 167 LEU A O 1
ATOM 1316 N N . ALA A 1 168 ? -6.418 1.106 31.169 1.00 95.50 168 ALA A N 1
ATOM 1317 C CA . ALA A 1 168 ? -5.154 1.849 31.191 1.00 95.50 168 ALA A CA 1
ATOM 1318 C C . ALA A 1 168 ? -3.949 0.996 31.641 1.00 95.50 168 ALA A C 1
ATOM 1320 O O . ALA A 1 168 ? -2.886 1.063 31.033 1.00 95.50 168 ALA A O 1
ATOM 1321 N N . THR A 1 169 ? -4.128 0.123 32.638 1.00 94.00 169 THR A N 1
ATOM 1322 C CA . THR A 1 169 ? -3.072 -0.775 33.149 1.00 94.00 169 THR A CA 1
ATOM 1323 C C . THR A 1 169 ? -2.767 -1.976 32.246 1.00 94.00 169 THR A C 1
ATOM 1325 O O . THR A 1 169 ? -1.766 -2.658 32.451 1.00 94.00 169 THR A O 1
ATOM 1328 N N . LYS A 1 170 ? -3.620 -2.263 31.257 1.00 95.25 170 LYS A N 1
ATOM 1329 C CA . LYS A 1 170 ? -3.475 -3.370 30.295 1.00 95.25 170 LYS A CA 1
ATOM 1330 C C . LYS A 1 170 ? -3.139 -2.892 28.879 1.00 95.25 170 LYS A C 1
ATOM 1332 O O . LYS A 1 170 ? -2.763 -3.723 28.055 1.00 95.25 170 LYS A O 1
ATOM 1337 N N . ARG A 1 171 ? -3.245 -1.589 28.599 1.00 96.69 171 ARG A N 1
ATOM 1338 C CA . ARG A 1 171 ? -3.083 -0.981 27.269 1.00 96.69 171 ARG A CA 1
ATOM 1339 C C . ARG A 1 171 ? -1.830 -1.457 26.539 1.00 96.69 171 ARG A C 1
ATOM 1341 O O . ARG A 1 171 ? -1.935 -1.993 25.438 1.00 96.69 171 ARG A O 1
ATOM 1348 N N . ASP A 1 172 ? -0.663 -1.291 27.152 1.00 96.19 172 ASP A N 1
ATOM 1349 C CA . ASP A 1 172 ? 0.613 -1.600 26.496 1.00 96.19 172 ASP A CA 1
ATOM 1350 C C . ASP A 1 172 ? 0.756 -3.101 26.243 1.00 96.19 172 ASP A C 1
ATOM 1352 O O . ASP A 1 172 ? 1.115 -3.526 25.146 1.00 96.19 172 ASP A O 1
ATOM 1356 N N . SER A 1 173 ? 0.366 -3.919 27.226 1.00 96.44 173 SER A N 1
ATOM 1357 C CA . SER A 1 173 ? 0.336 -5.375 27.080 1.00 96.44 173 SER A CA 1
ATOM 1358 C C . SER A 1 173 ? -0.573 -5.806 25.927 1.00 96.44 173 SER A C 1
ATOM 1360 O O . SER A 1 173 ? -0.191 -6.682 25.155 1.00 96.44 173 SER A O 1
ATOM 1362 N N . MET A 1 174 ? -1.735 -5.173 25.748 1.00 96.44 174 MET A N 1
ATOM 1363 C CA . MET A 1 174 ? -2.630 -5.461 24.623 1.00 96.44 174 MET A CA 1
ATOM 1364 C C . MET A 1 174 ? -1.998 -5.097 23.285 1.00 96.44 174 MET A C 1
ATOM 1366 O O . MET A 1 174 ? -2.008 -5.921 22.376 1.00 96.44 174 MET A O 1
ATOM 1370 N N . ARG A 1 175 ? -1.420 -3.897 23.165 1.00 95.31 175 ARG A N 1
ATOM 1371 C CA . ARG A 1 175 ? -0.761 -3.434 21.930 1.00 95.31 175 ARG A CA 1
ATOM 1372 C C . ARG A 1 175 ? 0.387 -4.350 21.500 1.00 95.31 175 ARG A C 1
ATOM 1374 O O . ARG A 1 175 ? 0.587 -4.536 20.306 1.00 95.31 175 ARG A O 1
ATOM 1381 N N . ILE A 1 176 ? 1.091 -4.951 22.459 1.00 95.44 176 ILE A N 1
ATOM 1382 C CA . ILE A 1 176 ? 2.160 -5.923 22.196 1.00 95.44 176 ILE A CA 1
ATOM 1383 C C . ILE A 1 176 ? 1.583 -7.301 21.847 1.00 95.44 176 ILE A C 1
ATOM 1385 O O . ILE A 1 176 ? 1.923 -7.879 20.820 1.00 95.44 176 ILE A O 1
ATOM 1389 N N . THR A 1 177 ? 0.712 -7.846 22.698 1.00 96.00 177 THR A N 1
ATOM 1390 C CA . THR A 1 177 ? 0.246 -9.243 22.578 1.00 96.00 177 THR A CA 1
ATOM 1391 C C . THR A 1 177 ? -0.724 -9.473 21.425 1.00 96.00 177 THR A C 1
ATOM 1393 O O . THR A 1 177 ? -0.826 -10.600 20.950 1.00 96.00 177 THR A O 1
ATOM 1396 N N . MET A 1 178 ? -1.401 -8.421 20.961 1.00 96.44 178 MET A N 1
ATOM 1397 C CA . MET A 1 178 ? -2.362 -8.467 19.855 1.00 96.44 178 MET A CA 1
ATOM 1398 C C . MET A 1 178 ? -1.891 -7.675 18.630 1.00 96.44 178 MET A C 1
ATOM 1400 O O . MET A 1 178 ? -2.696 -7.230 17.810 1.00 96.44 178 MET A O 1
ATOM 1404 N N . ALA A 1 179 ? -0.580 -7.441 18.516 1.00 97.81 179 ALA A N 1
ATOM 1405 C CA . ALA A 1 179 ? -0.006 -6.622 17.453 1.00 97.81 179 ALA A CA 1
ATOM 1406 C C . ALA A 1 179 ? -0.438 -7.097 16.052 1.00 97.81 179 ALA A C 1
ATOM 1408 O O . ALA A 1 179 ? -0.784 -6.279 15.200 1.00 97.81 179 ALA A O 1
ATOM 1409 N N . LYS A 1 180 ? -0.492 -8.420 15.833 1.00 97.81 180 LYS A N 1
ATOM 1410 C CA . LYS A 1 180 ? -0.906 -9.001 14.548 1.00 97.81 180 LYS A CA 1
ATOM 1411 C C . LYS A 1 180 ? -2.388 -8.752 14.245 1.00 97.81 180 LYS A C 1
ATOM 1413 O O . LYS A 1 180 ? -2.722 -8.413 13.114 1.00 97.81 180 LYS A O 1
ATOM 1418 N N . GLU A 1 181 ? -3.276 -8.857 15.234 1.00 97.50 181 GLU A N 1
ATOM 1419 C CA . GLU A 1 181 ? -4.705 -8.604 15.048 1.00 97.50 181 GLU A CA 1
ATOM 1420 C C . GLU A 1 181 ? -4.969 -7.122 14.769 1.00 97.50 181 GLU A C 1
ATOM 1422 O O . GLU A 1 181 ? -5.772 -6.794 13.894 1.00 97.50 181 GLU A O 1
ATOM 1427 N N . TYR A 1 182 ? -4.274 -6.209 15.455 1.00 98.38 182 TYR A N 1
ATOM 1428 C CA . TYR A 1 182 ? -4.396 -4.776 15.177 1.00 98.38 182 TYR A CA 1
ATOM 1429 C C . TYR A 1 182 ? -3.854 -4.409 13.797 1.00 98.38 182 TYR A C 1
ATOM 1431 O O . TYR A 1 182 ? -4.510 -3.655 13.076 1.00 98.38 182 TYR A O 1
ATOM 1439 N N . ALA A 1 183 ? -2.709 -4.967 13.394 1.00 98.44 183 ALA A N 1
ATOM 1440 C CA . ALA A 1 183 ? -2.176 -4.792 12.046 1.00 98.44 183 ALA A CA 1
ATOM 1441 C C . ALA A 1 183 ? -3.160 -5.294 10.975 1.00 98.44 183 ALA A C 1
ATOM 1443 O O . ALA A 1 183 ? -3.434 -4.590 10.000 1.00 98.44 183 ALA A O 1
ATOM 1444 N N . GLN A 1 184 ? -3.752 -6.473 11.183 1.00 98.12 184 GLN A N 1
ATOM 1445 C CA . GLN A 1 184 ? -4.761 -7.032 10.284 1.00 98.12 184 GLN A CA 1
ATOM 1446 C C . GLN A 1 184 ? -6.019 -6.152 10.212 1.00 98.12 184 GLN A C 1
ATOM 1448 O O . GLN A 1 184 ? -6.526 -5.884 9.122 1.00 98.12 184 GLN A O 1
ATOM 1453 N N . ALA A 1 185 ? -6.508 -5.660 11.353 1.00 98.50 185 ALA A N 1
ATOM 1454 C CA . ALA A 1 185 ? -7.663 -4.769 11.401 1.00 98.50 185 ALA A CA 1
ATOM 1455 C C . ALA A 1 185 ? -7.400 -3.445 10.669 1.00 98.50 185 ALA A C 1
ATOM 1457 O O . ALA A 1 185 ? -8.262 -2.988 9.921 1.00 98.50 185 ALA A O 1
ATOM 1458 N N . LEU A 1 186 ? -6.213 -2.850 10.829 1.00 98.81 186 LEU A N 1
ATOM 1459 C CA . LEU A 1 186 ? -5.802 -1.645 10.100 1.00 98.81 186 LEU A CA 1
ATOM 1460 C C . LEU A 1 186 ? -5.762 -1.890 8.588 1.00 98.81 186 LEU A C 1
ATOM 1462 O O . LEU A 1 186 ? -6.307 -1.094 7.828 1.00 98.81 186 LEU A O 1
ATOM 1466 N N . TYR A 1 187 ? -5.211 -3.020 8.145 1.00 98.62 187 TYR A N 1
ATOM 1467 C CA . TYR A 1 187 ? -5.215 -3.386 6.728 1.00 98.62 187 TYR A CA 1
ATOM 1468 C C . TYR A 1 187 ? -6.643 -3.530 6.170 1.00 98.62 187 TYR A C 1
ATOM 1470 O O . TYR A 1 187 ? -6.975 -2.915 5.156 1.00 98.62 187 TYR A O 1
ATOM 1478 N N . TYR A 1 188 ? -7.536 -4.240 6.868 1.00 98.31 188 TYR A N 1
ATOM 1479 C CA . TYR A 1 188 ? -8.944 -4.349 6.458 1.00 98.31 188 TYR A CA 1
ATOM 1480 C C . TYR A 1 188 ? -9.667 -3.003 6.459 1.00 98.31 188 TYR A C 1
ATOM 1482 O O . TYR A 1 188 ? -10.459 -2.728 5.556 1.00 98.31 188 TYR A O 1
ATOM 1490 N N . ARG A 1 189 ? -9.376 -2.129 7.425 1.00 98.69 189 ARG A N 1
ATOM 1491 C CA . ARG A 1 189 ? -9.903 -0.761 7.429 1.00 98.69 189 ARG A CA 1
ATOM 1492 C C . ARG A 1 189 ? -9.401 0.046 6.238 1.00 98.69 189 ARG A C 1
ATOM 1494 O O . ARG A 1 189 ? -10.211 0.748 5.644 1.00 98.69 189 ARG A O 1
ATOM 1501 N N . ALA A 1 190 ? -8.130 -0.073 5.857 1.00 98.75 190 ALA A N 1
ATOM 1502 C CA . ALA A 1 190 ? -7.596 0.591 4.669 1.00 98.75 190 ALA A CA 1
ATOM 1503 C C . ALA A 1 190 ? -8.308 0.118 3.390 1.00 98.75 190 ALA A C 1
ATOM 1505 O O . ALA A 1 190 ? -8.705 0.946 2.573 1.00 98.75 190 ALA A O 1
ATOM 1506 N N . MET A 1 191 ? -8.556 -1.188 3.243 1.00 98.31 191 MET A N 1
ATOM 1507 C CA . MET A 1 191 ? -9.315 -1.728 2.106 1.00 98.31 191 MET A CA 1
ATOM 1508 C C . MET A 1 191 ? -10.762 -1.216 2.077 1.00 98.31 191 MET A C 1
ATOM 1510 O O . MET A 1 191 ? -11.241 -0.765 1.039 1.00 98.31 191 MET A O 1
ATOM 1514 N N . LEU A 1 192 ? -11.454 -1.233 3.220 1.00 98.56 192 LEU A N 1
ATOM 1515 C CA . LEU A 1 192 ? -12.820 -0.712 3.329 1.00 98.56 192 LEU A CA 1
ATOM 1516 C C . LEU A 1 192 ? -12.882 0.789 3.032 1.00 98.56 192 LEU A C 1
ATOM 1518 O O . LEU A 1 192 ? -13.800 1.240 2.350 1.00 98.56 192 LEU A O 1
ATOM 1522 N N . ALA A 1 193 ? -11.914 1.562 3.525 1.00 98.62 193 ALA A N 1
ATOM 1523 C CA . ALA A 1 193 ? -11.805 2.984 3.228 1.00 98.62 193 ALA A CA 1
ATOM 1524 C C . ALA A 1 193 ? -11.600 3.218 1.726 1.00 98.62 193 ALA A C 1
ATOM 1526 O O . ALA A 1 193 ? -12.287 4.054 1.145 1.00 98.62 193 ALA A O 1
ATOM 1527 N N . ASN A 1 194 ? -10.744 2.423 1.077 1.00 98.12 194 ASN A N 1
ATOM 1528 C CA . ASN A 1 194 ? -10.525 2.489 -0.366 1.00 98.12 194 ASN A CA 1
ATOM 1529 C C . ASN A 1 194 ? -11.816 2.203 -1.151 1.00 98.12 194 ASN A C 1
ATOM 1531 O O . ASN A 1 194 ? -12.194 2.978 -2.028 1.00 98.12 194 ASN A O 1
ATOM 1535 N N . ASP A 1 195 ? -12.550 1.154 -0.774 1.00 97.00 195 ASP A N 1
ATOM 1536 C CA . ASP A 1 195 ? -13.852 0.815 -1.359 1.00 97.00 195 ASP A CA 1
ATOM 1537 C C . ASP A 1 195 ? -14.887 1.939 -1.213 1.00 97.00 195 ASP A C 1
ATOM 1539 O O . ASP A 1 195 ? -15.733 2.138 -2.088 1.00 97.00 195 ASP A O 1
ATOM 1543 N N . MET A 1 196 ? -14.838 2.664 -0.096 1.00 97.75 196 MET A N 1
ATOM 1544 C CA . MET A 1 196 ? -15.698 3.817 0.182 1.00 97.75 196 MET A CA 1
ATOM 1545 C C . MET A 1 196 ? -15.154 5.127 -0.409 1.00 97.75 196 MET A C 1
ATOM 1547 O O . MET A 1 196 ? -15.813 6.159 -0.283 1.00 97.75 196 MET A O 1
ATOM 1551 N N . LYS A 1 197 ? -13.982 5.101 -1.061 1.00 97.50 197 LYS A N 1
ATOM 1552 C CA . LYS A 1 197 ? -13.227 6.276 -1.532 1.00 97.50 197 LYS A CA 1
ATOM 1553 C C . LYS A 1 197 ? -12.904 7.288 -0.421 1.00 97.50 197 LYS A C 1
ATOM 1555 O O . LYS A 1 197 ? -12.730 8.477 -0.684 1.00 97.50 197 LYS A O 1
ATOM 1560 N N . ASP A 1 198 ? -12.807 6.816 0.819 1.00 98.38 198 ASP A N 1
ATOM 1561 C CA . ASP A 1 198 ? -12.320 7.582 1.965 1.00 98.38 198 ASP A CA 1
ATOM 1562 C C . ASP A 1 198 ? -10.787 7.592 1.958 1.00 98.38 198 ASP A C 1
ATOM 1564 O O . ASP A 1 198 ? -10.122 6.792 2.614 1.00 98.38 198 ASP A O 1
ATOM 1568 N N . TYR A 1 199 ? -10.215 8.493 1.162 1.00 98.31 199 TYR A N 1
ATOM 1569 C CA . TYR A 1 199 ? -8.769 8.582 0.961 1.00 98.31 199 TYR A CA 1
ATOM 1570 C C . TYR A 1 199 ? -7.993 8.921 2.242 1.00 98.31 199 TYR A C 1
ATOM 1572 O O . TYR A 1 199 ? -6.891 8.413 2.432 1.00 98.31 199 TYR A O 1
ATOM 1580 N N . ASP A 1 200 ? -8.554 9.743 3.135 1.00 98.44 200 ASP A N 1
ATOM 1581 C CA . ASP A 1 200 ? -7.912 10.042 4.423 1.00 98.44 200 ASP A CA 1
ATOM 1582 C C . ASP A 1 200 ? -7.939 8.817 5.342 1.00 98.44 200 ASP A C 1
ATOM 1584 O O . ASP A 1 200 ? -6.942 8.510 6.001 1.00 98.44 200 ASP A O 1
ATOM 1588 N N . GLY A 1 201 ? -9.039 8.059 5.315 1.00 98.56 201 GLY A N 1
ATOM 1589 C CA . GLY A 1 201 ? -9.134 6.754 5.956 1.00 98.56 201 GLY A CA 1
ATOM 1590 C C . GLY A 1 201 ? -8.098 5.761 5.430 1.00 98.56 201 GLY A C 1
ATOM 1591 O O . GLY A 1 201 ? -7.445 5.098 6.238 1.00 98.56 201 GLY A O 1
ATOM 1592 N N . VAL A 1 202 ? -7.884 5.669 4.111 1.00 98.81 202 VAL A N 1
ATOM 1593 C CA . VAL A 1 202 ? -6.842 4.788 3.546 1.00 98.81 202 VAL A CA 1
ATOM 1594 C C . VAL A 1 202 ? -5.477 5.153 4.118 1.00 98.81 202 VAL A C 1
ATOM 1596 O O . VAL A 1 202 ? -4.821 4.297 4.710 1.00 98.81 202 VAL A O 1
ATOM 1599 N N . LEU A 1 203 ? -5.074 6.420 3.995 1.00 98.75 203 LEU A N 1
ATOM 1600 C CA . LEU A 1 203 ? -3.754 6.876 4.434 1.00 98.75 203 LEU A CA 1
ATOM 1601 C C . LEU A 1 203 ? -3.559 6.674 5.938 1.00 98.75 203 LEU A C 1
ATOM 1603 O O . LEU A 1 203 ? -2.563 6.084 6.344 1.00 98.75 203 LEU A O 1
ATOM 1607 N N . SER A 1 204 ? -4.539 7.054 6.762 1.00 98.62 204 SER A N 1
ATOM 1608 C CA . SER A 1 204 ? -4.452 6.902 8.218 1.00 98.62 204 SER A CA 1
ATOM 1609 C C . SER A 1 204 ? -4.278 5.442 8.653 1.00 98.62 204 SER A C 1
ATOM 1611 O O . SER A 1 204 ? -3.465 5.152 9.534 1.00 98.62 204 SER A O 1
ATOM 1613 N N . ASN A 1 205 ? -5.006 4.509 8.033 1.00 98.81 205 ASN A N 1
ATOM 1614 C CA . ASN A 1 205 ? -4.906 3.092 8.384 1.00 98.81 205 ASN A CA 1
ATOM 1615 C C . ASN A 1 205 ? -3.635 2.441 7.821 1.00 98.81 205 ASN A C 1
ATOM 1617 O O . ASN A 1 205 ? -3.036 1.608 8.501 1.00 98.81 205 ASN A O 1
ATOM 1621 N N . VAL A 1 206 ? -3.188 2.846 6.629 1.00 98.75 206 VAL A N 1
ATOM 1622 C CA . VAL A 1 206 ? -1.900 2.416 6.068 1.00 98.75 206 VAL A CA 1
ATOM 1623 C C . VAL A 1 206 ? -0.744 2.895 6.953 1.00 98.75 206 VAL A C 1
ATOM 1625 O O . VAL A 1 206 ? 0.105 2.091 7.334 1.00 98.75 206 VAL A O 1
ATOM 1628 N N . ASP A 1 207 ? -0.742 4.164 7.366 1.00 98.50 207 ASP A N 1
ATOM 1629 C CA . ASP A 1 207 ? 0.249 4.721 8.296 1.00 98.50 207 ASP A CA 1
ATOM 1630 C C . ASP A 1 207 ? 0.216 4.007 9.650 1.00 98.50 207 ASP A C 1
ATOM 1632 O O . ASP A 1 207 ? 1.258 3.743 10.245 1.00 98.50 207 ASP A O 1
ATOM 1636 N N . GLY A 1 208 ? -0.980 3.663 10.135 1.00 98.25 208 GLY A N 1
ATOM 1637 C CA . GLY A 1 208 ? -1.153 2.836 11.324 1.00 98.25 208 GLY A CA 1
ATOM 1638 C C . GLY A 1 208 ? -0.512 1.456 11.176 1.00 98.25 208 GLY A C 1
ATOM 1639 O O . GLY A 1 208 ? 0.165 1.007 12.099 1.00 98.25 208 GLY A O 1
ATOM 1640 N N . ALA A 1 209 ? -0.700 0.791 10.033 1.00 98.44 209 ALA A N 1
ATOM 1641 C CA . ALA A 1 209 ? -0.132 -0.530 9.769 1.00 98.44 209 ALA A CA 1
ATOM 1642 C C . ALA A 1 209 ? 1.402 -0.484 9.682 1.00 98.44 209 ALA A C 1
ATOM 1644 O O . ALA A 1 209 ? 2.072 -1.341 10.253 1.00 98.44 209 ALA A O 1
ATOM 1645 N N . PHE A 1 210 ? 1.973 0.554 9.067 1.00 97.81 210 PHE A N 1
ATOM 1646 C CA . PHE A 1 210 ? 3.427 0.734 8.971 1.00 97.81 210 PHE A CA 1
ATOM 1647 C C . PHE A 1 210 ? 4.133 1.023 10.306 1.00 97.81 210 PHE A C 1
ATOM 1649 O O . PHE A 1 210 ? 5.360 1.035 10.350 1.00 97.81 210 PHE A O 1
ATOM 1656 N N . LYS A 1 211 ? 3.398 1.219 11.409 1.00 97.00 211 LYS A N 1
ATOM 1657 C CA . LYS A 1 211 ? 3.991 1.271 12.759 1.00 97.00 211 LYS A CA 1
ATOM 1658 C C . LYS A 1 211 ? 4.419 -0.102 13.281 1.00 97.00 211 LYS A C 1
ATOM 1660 O O . LYS A 1 211 ? 5.117 -0.157 14.290 1.00 97.00 211 LYS A O 1
ATOM 1665 N N . TYR A 1 212 ? 3.974 -1.187 12.648 1.00 97.44 212 TYR A N 1
ATOM 1666 C CA . TYR A 1 212 ? 4.354 -2.548 13.012 1.00 97.44 212 TYR A CA 1
ATOM 1667 C C . TYR A 1 212 ? 5.522 -3.035 12.155 1.00 97.44 212 TYR A C 1
ATOM 1669 O O . TYR A 1 212 ? 5.580 -2.777 10.953 1.00 97.44 212 TYR A O 1
ATOM 1677 N N . ASP A 1 213 ? 6.426 -3.796 12.771 1.00 95.81 213 ASP A N 1
ATOM 1678 C CA . ASP A 1 213 ? 7.566 -4.388 12.074 1.00 95.81 213 ASP A CA 1
ATOM 1679 C C . ASP A 1 213 ? 7.121 -5.365 10.974 1.00 95.81 213 ASP A C 1
ATOM 1681 O O . ASP A 1 213 ? 6.112 -6.065 11.104 1.00 95.81 213 ASP A O 1
ATOM 1685 N N . LYS A 1 214 ? 7.939 -5.504 9.920 1.00 94.06 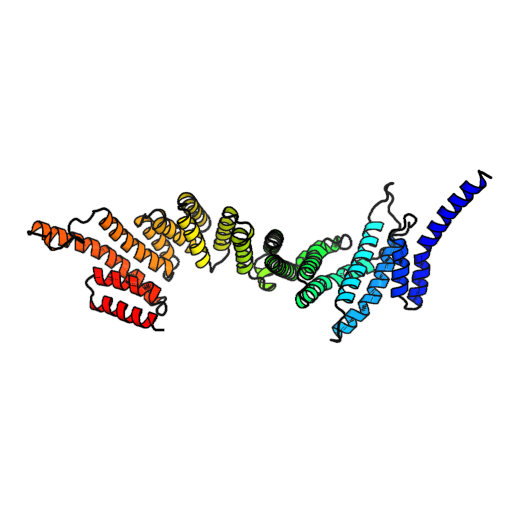214 LYS A N 1
ATOM 1686 C CA . LYS A 1 214 ? 7.673 -6.389 8.766 1.00 94.06 214 LYS A CA 1
ATOM 1687 C C . LYS A 1 214 ? 7.298 -7.821 9.172 1.00 94.06 214 LYS A C 1
ATOM 1689 O O . LYS A 1 214 ? 6.405 -8.402 8.567 1.00 94.06 214 LYS A O 1
ATOM 1694 N N . LYS A 1 215 ? 7.924 -8.364 10.225 1.00 96.31 215 LYS A N 1
ATOM 1695 C CA . LYS A 1 215 ? 7.617 -9.705 10.751 1.00 96.31 215 LYS A CA 1
ATOM 1696 C C . LYS A 1 215 ? 6.193 -9.805 11.313 1.00 96.31 215 LYS A C 1
ATOM 1698 O O . LYS A 1 215 ? 5.512 -10.794 11.072 1.00 96.31 215 LYS A O 1
ATOM 1703 N N . VAL A 1 216 ? 5.728 -8.779 12.031 1.00 97.88 216 VAL A N 1
ATOM 1704 C CA . VAL A 1 216 ? 4.352 -8.736 12.557 1.00 97.88 216 VAL A CA 1
ATOM 1705 C C . VAL A 1 216 ? 3.355 -8.666 11.405 1.00 97.88 216 VAL A C 1
ATOM 1707 O O . VAL A 1 216 ? 2.351 -9.373 11.424 1.00 97.88 216 VAL A O 1
ATOM 1710 N N . LEU A 1 217 ? 3.647 -7.856 10.382 1.00 97.88 217 LEU A N 1
ATOM 1711 C CA . LEU A 1 217 ? 2.813 -7.762 9.182 1.00 97.88 217 LEU A CA 1
ATOM 1712 C C . LEU A 1 217 ? 2.741 -9.100 8.432 1.00 97.88 217 LEU A C 1
ATOM 1714 O O . LEU A 1 217 ? 1.656 -9.517 8.033 1.00 97.88 217 LEU A O 1
ATOM 1718 N N . GLU A 1 218 ? 3.863 -9.810 8.303 1.00 96.38 218 GLU A N 1
ATOM 1719 C CA . GLU A 1 218 ? 3.921 -11.138 7.685 1.00 96.38 218 GLU A CA 1
ATOM 1720 C C . GLU A 1 218 ? 3.090 -12.175 8.460 1.00 96.38 218 GLU A C 1
ATOM 1722 O O . GLU A 1 218 ? 2.246 -12.855 7.872 1.00 96.38 218 GLU A O 1
ATOM 1727 N N . GLU A 1 219 ? 3.245 -12.250 9.786 1.00 97.25 219 GLU A N 1
ATOM 1728 C CA . GLU A 1 219 ? 2.444 -13.135 10.648 1.00 97.25 219 GLU A CA 1
ATOM 1729 C C . GLU A 1 219 ? 0.944 -12.792 10.602 1.00 97.25 219 GLU A C 1
ATOM 1731 O O . GLU A 1 219 ? 0.094 -13.688 10.641 1.00 97.25 219 GLU A O 1
ATOM 1736 N N . ALA A 1 220 ? 0.610 -11.505 10.469 1.00 97.25 220 ALA A N 1
ATOM 1737 C CA . ALA A 1 220 ? -0.753 -11.006 10.282 1.00 97.25 220 ALA A CA 1
ATOM 1738 C C . ALA A 1 220 ? -1.310 -11.243 8.864 1.00 97.25 220 ALA A C 1
ATOM 1740 O O . ALA A 1 220 ? -2.480 -10.946 8.611 1.00 97.25 220 ALA A O 1
ATOM 1741 N N . LYS A 1 221 ? -0.496 -11.776 7.940 1.00 97.31 221 LYS A N 1
ATOM 1742 C CA . LYS A 1 221 ? -0.811 -11.933 6.509 1.00 97.31 221 LYS A CA 1
ATOM 1743 C C . LYS A 1 221 ? -1.184 -10.609 5.831 1.00 97.31 221 LYS A C 1
ATOM 1745 O O . LYS A 1 221 ? -2.030 -10.576 4.939 1.00 97.31 221 LYS A O 1
ATOM 1750 N N . VAL A 1 222 ? -0.559 -9.518 6.262 1.00 97.81 222 VAL A N 1
ATOM 1751 C CA . VAL A 1 222 ? -0.697 -8.187 5.669 1.00 97.81 222 VAL A CA 1
ATOM 1752 C C . VAL A 1 222 ? 0.403 -7.998 4.629 1.00 97.81 222 VAL A C 1
ATOM 1754 O O . VAL A 1 222 ? 1.591 -7.985 4.948 1.00 97.81 222 VAL A O 1
ATOM 1757 N N . SER A 1 223 ? 0.008 -7.834 3.366 1.00 95.75 223 SER A N 1
ATOM 1758 C CA . SER A 1 223 ? 0.945 -7.568 2.273 1.00 95.75 223 SER A CA 1
ATOM 1759 C C . SER A 1 223 ? 1.484 -6.139 2.372 1.00 95.75 223 SER A C 1
ATOM 1761 O O . SER A 1 223 ? 0.766 -5.164 2.147 1.00 95.75 223 SER A O 1
ATOM 1763 N N . VAL A 1 224 ? 2.781 -6.009 2.666 1.00 96.19 224 VAL A N 1
ATOM 1764 C CA . VAL A 1 224 ? 3.490 -4.715 2.649 1.00 96.19 224 VAL A CA 1
ATOM 1765 C C . VAL A 1 224 ? 3.406 -4.066 1.264 1.00 96.19 224 VAL A C 1
ATOM 1767 O O . VAL A 1 224 ? 3.222 -2.854 1.156 1.00 96.19 224 VAL A O 1
ATOM 1770 N N . ARG A 1 225 ? 3.476 -4.872 0.195 1.00 95.56 225 ARG A N 1
ATOM 1771 C CA . ARG A 1 225 ? 3.307 -4.393 -1.183 1.00 95.56 225 ARG A CA 1
ATOM 1772 C C . ARG A 1 225 ? 1.931 -3.757 -1.377 1.00 95.56 225 ARG A C 1
ATOM 1774 O O . ARG A 1 225 ? 1.847 -2.682 -1.960 1.00 95.56 225 ARG A O 1
ATOM 1781 N N . ASP A 1 226 ? 0.875 -4.372 -0.853 1.00 96.62 226 ASP A N 1
ATOM 1782 C CA . ASP A 1 226 ? -0.491 -3.858 -0.996 1.00 96.62 226 ASP A CA 1
ATOM 1783 C C . ASP A 1 226 ? -0.674 -2.539 -0.246 1.00 96.62 226 ASP A C 1
ATOM 1785 O O . ASP A 1 226 ? -1.316 -1.632 -0.768 1.00 96.62 226 ASP A O 1
ATOM 1789 N N . LEU A 1 227 ? -0.076 -2.396 0.943 1.00 98.25 227 LEU A N 1
ATOM 1790 C CA . LEU A 1 227 ? -0.080 -1.132 1.686 1.00 98.25 227 LEU A CA 1
ATOM 1791 C C . LEU A 1 227 ? 0.556 0.001 0.869 1.00 98.25 227 LEU A C 1
ATOM 1793 O O . LEU A 1 227 ? -0.013 1.091 0.769 1.00 98.25 227 LEU A O 1
ATOM 1797 N N . TYR A 1 228 ? 1.703 -0.264 0.236 1.00 97.94 228 TYR A N 1
ATOM 1798 C CA . TYR A 1 228 ? 2.340 0.695 -0.665 1.00 97.94 228 TYR A CA 1
ATOM 1799 C C . TYR A 1 228 ? 1.468 1.011 -1.881 1.00 97.94 228 TYR A C 1
ATOM 1801 O O . TYR A 1 228 ? 1.301 2.184 -2.217 1.00 97.94 228 TYR A O 1
ATOM 1809 N N . LEU A 1 229 ? 0.887 -0.003 -2.529 1.00 96.56 229 LEU A N 1
ATOM 1810 C CA . LEU A 1 229 ? 0.010 0.187 -3.688 1.00 96.56 229 LEU A CA 1
ATOM 1811 C C . LEU A 1 229 ? -1.224 1.027 -3.334 1.00 96.56 229 LEU A C 1
ATOM 1813 O O . LEU A 1 229 ? -1.521 1.978 -4.055 1.00 96.56 229 LEU A O 1
ATOM 1817 N N . LEU A 1 230 ? -1.882 0.746 -2.204 1.00 98.19 230 LEU A N 1
ATOM 1818 C CA . LEU A 1 230 ? -3.010 1.532 -1.696 1.00 98.19 230 LEU A CA 1
ATOM 1819 C C . LEU A 1 230 ? -2.614 2.991 -1.461 1.00 98.19 230 LEU A C 1
ATOM 1821 O O . LEU A 1 230 ? -3.310 3.898 -1.920 1.00 98.19 230 LEU A O 1
ATOM 1825 N N . ARG A 1 231 ? -1.480 3.235 -0.791 1.00 98.50 231 ARG A N 1
ATOM 1826 C CA . ARG A 1 231 ? -0.968 4.593 -0.546 1.00 98.50 231 ARG A CA 1
ATOM 1827 C C . ARG A 1 231 ? -0.694 5.335 -1.855 1.00 98.50 231 ARG A C 1
ATOM 1829 O O . ARG A 1 231 ? -1.147 6.464 -2.027 1.00 98.50 231 ARG A O 1
ATOM 1836 N 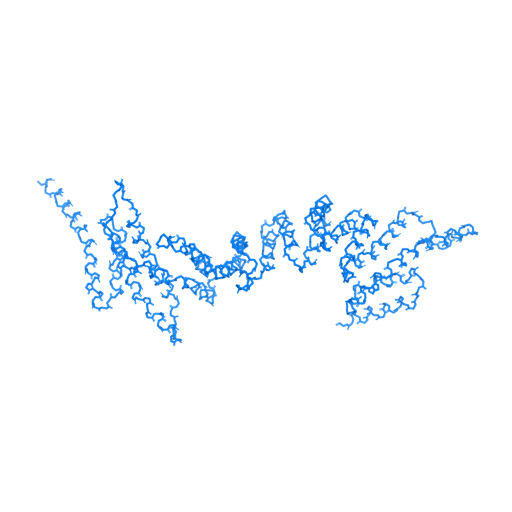N . MET A 1 232 ? 0.016 4.702 -2.787 1.00 97.56 232 MET A N 1
ATOM 1837 C CA . MET A 1 232 ? 0.372 5.302 -4.076 1.00 97.56 232 MET A CA 1
ATOM 1838 C C . MET A 1 232 ? -0.863 5.620 -4.925 1.00 97.56 232 MET A C 1
ATOM 1840 O O . MET A 1 232 ? -0.985 6.744 -5.405 1.00 97.56 232 MET A O 1
ATOM 1844 N N . GLN A 1 233 ? -1.797 4.676 -5.067 1.00 96.69 233 GLN A N 1
ATOM 1845 C CA . GLN A 1 233 ? -3.053 4.897 -5.797 1.00 96.69 233 GLN A CA 1
ATOM 1846 C C . GLN A 1 233 ? -3.894 5.996 -5.141 1.00 96.69 233 GLN A C 1
ATOM 1848 O O . GLN A 1 233 ? -4.442 6.855 -5.829 1.00 96.69 233 GLN A O 1
ATOM 1853 N N . THR A 1 234 ? -3.934 6.037 -3.807 1.00 98.44 234 THR A N 1
ATOM 1854 C CA . THR A 1 234 ? -4.652 7.086 -3.072 1.00 98.44 234 THR A CA 1
ATOM 1855 C C . THR A 1 234 ? -4.085 8.471 -3.366 1.00 98.44 234 THR A C 1
ATOM 1857 O O . THR A 1 234 ? -4.853 9.409 -3.593 1.00 98.44 234 THR A O 1
ATOM 1860 N N . TYR A 1 235 ? -2.758 8.618 -3.407 1.00 98.44 235 TYR A N 1
ATOM 1861 C CA . TYR A 1 235 ? -2.138 9.889 -3.775 1.00 98.44 235 TYR A CA 1
ATOM 1862 C C . TYR A 1 235 ? -2.347 10.243 -5.244 1.00 98.44 235 TYR A C 1
ATOM 1864 O O . TYR A 1 235 ? -2.708 11.383 -5.530 1.00 98.44 235 TYR A O 1
ATOM 1872 N N . LEU A 1 236 ? -2.162 9.292 -6.160 1.00 95.81 236 LEU A N 1
ATOM 1873 C CA . LEU A 1 236 ? -2.234 9.549 -7.597 1.00 95.81 236 LEU A CA 1
ATOM 1874 C C . LEU A 1 236 ? -3.666 9.827 -8.073 1.00 95.81 236 LEU A C 1
ATOM 1876 O O . LEU A 1 236 ? -3.925 10.867 -8.677 1.00 95.81 236 LEU A O 1
ATOM 1880 N N . ASP A 1 237 ? -4.596 8.926 -7.769 1.00 93.56 237 ASP A N 1
ATOM 1881 C CA . ASP A 1 237 ? -5.947 8.948 -8.335 1.00 93.56 237 ASP A CA 1
ATOM 1882 C C . ASP A 1 237 ? -6.934 9.692 -7.431 1.00 93.56 237 ASP A C 1
ATOM 1884 O O . ASP A 1 237 ? -7.804 10.428 -7.908 1.00 93.56 237 ASP A O 1
ATOM 1888 N N . GLY A 1 238 ? -6.795 9.511 -6.115 1.00 95.31 238 GLY A N 1
ATOM 1889 C CA . GLY A 1 238 ? -7.726 10.051 -5.129 1.00 95.31 238 GLY A CA 1
ATOM 1890 C C . GLY A 1 238 ? -7.462 11.513 -4.790 1.00 95.31 238 GLY A C 1
ATOM 1891 O O . GLY A 1 238 ? -8.302 12.384 -5.031 1.00 95.31 238 GLY A O 1
ATOM 1892 N N . LYS A 1 239 ? -6.285 11.786 -4.223 1.00 96.88 239 LYS A N 1
ATOM 1893 C CA . LYS A 1 239 ? -5.861 13.128 -3.794 1.00 96.88 239 LYS A CA 1
ATOM 1894 C C . LYS A 1 239 ? -5.254 13.956 -4.927 1.00 96.88 239 LYS A C 1
ATOM 1896 O O . LYS A 1 239 ? -5.236 15.179 -4.819 1.00 96.88 239 LYS A O 1
ATOM 1901 N N . LYS A 1 240 ? -4.788 13.307 -6.002 1.00 96.19 240 LYS A N 1
ATOM 1902 C CA . LYS A 1 240 ? -4.042 13.925 -7.113 1.00 96.19 240 LYS A CA 1
ATOM 1903 C C . LYS A 1 240 ? -2.793 14.681 -6.645 1.00 96.19 240 LYS A C 1
ATOM 1905 O O . LYS A 1 240 ? -2.403 15.685 -7.236 1.00 96.19 240 LYS A O 1
ATOM 1910 N N . ASP A 1 241 ? -2.174 14.190 -5.575 1.00 97.44 241 ASP A N 1
ATOM 1911 C CA . ASP A 1 241 ? -0.930 14.716 -5.025 1.00 97.44 241 ASP A CA 1
ATOM 1912 C C . ASP A 1 241 ? 0.247 13.941 -5.620 1.00 97.44 241 ASP A C 1
ATOM 1914 O O . ASP A 1 241 ? 0.674 12.896 -5.121 1.00 97.44 241 ASP A O 1
ATOM 1918 N N . THR A 1 242 ? 0.772 14.456 -6.728 1.00 94.62 242 THR A N 1
ATOM 1919 C CA . THR A 1 242 ? 1.882 13.820 -7.439 1.00 94.62 242 THR A CA 1
ATOM 1920 C C . THR A 1 242 ? 3.189 13.856 -6.651 1.00 94.62 242 THR A C 1
ATOM 1922 O O . THR A 1 242 ? 4.032 12.980 -6.832 1.00 94.62 242 THR A O 1
ATOM 1925 N N . THR A 1 243 ? 3.366 14.837 -5.762 1.00 94.94 243 THR A N 1
ATOM 1926 C CA . THR A 1 243 ? 4.556 14.928 -4.906 1.00 94.94 243 THR A CA 1
ATOM 1927 C C . THR A 1 243 ? 4.542 13.799 -3.883 1.00 94.94 243 THR A C 1
ATOM 1929 O O . THR A 1 243 ? 5.526 13.069 -3.746 1.00 94.94 243 THR A O 1
ATOM 1932 N N . ALA A 1 244 ? 3.408 13.603 -3.206 1.00 97.31 244 ALA A N 1
ATOM 1933 C CA . ALA A 1 244 ? 3.235 12.506 -2.264 1.00 97.31 244 ALA A CA 1
ATOM 1934 C C . ALA A 1 244 ? 3.281 11.134 -2.958 1.00 97.31 244 ALA A C 1
ATOM 1936 O O . ALA A 1 244 ? 3.903 10.212 -2.433 1.00 97.31 244 ALA A O 1
ATOM 1937 N N . TYR A 1 245 ? 2.721 11.012 -4.167 1.00 97.19 245 TYR A N 1
ATOM 1938 C CA . TYR A 1 245 ? 2.837 9.804 -4.991 1.00 97.19 245 TYR A CA 1
ATOM 1939 C C . TYR A 1 245 ? 4.298 9.439 -5.289 1.00 97.19 245 TYR A C 1
ATOM 1941 O O . TYR A 1 245 ? 4.709 8.304 -5.052 1.00 97.19 245 TYR A O 1
ATOM 1949 N N . VAL A 1 246 ? 5.104 10.401 -5.753 1.00 94.50 246 VAL A N 1
ATOM 1950 C CA . VAL A 1 246 ? 6.532 10.184 -6.039 1.00 94.50 246 VAL A CA 1
ATOM 1951 C C . VAL A 1 246 ? 7.300 9.796 -4.775 1.00 94.50 246 VAL A C 1
ATOM 1953 O O . VAL A 1 246 ? 8.137 8.896 -4.823 1.00 94.50 246 VAL A O 1
ATOM 1956 N N . ASN A 1 247 ? 7.012 10.426 -3.635 1.00 94.50 247 ASN A N 1
ATOM 1957 C CA . ASN A 1 247 ? 7.647 10.062 -2.367 1.00 94.50 247 ASN A CA 1
ATOM 1958 C C . ASN A 1 247 ? 7.254 8.647 -1.914 1.00 94.50 247 ASN A C 1
ATOM 1960 O O . ASN A 1 247 ? 8.124 7.883 -1.504 1.00 94.50 247 ASN A O 1
ATOM 1964 N N . ALA A 1 248 ? 5.981 8.267 -2.053 1.00 96.38 248 ALA A N 1
ATOM 1965 C CA . ALA A 1 248 ? 5.513 6.917 -1.747 1.00 96.38 248 ALA A CA 1
ATOM 1966 C C . ALA A 1 248 ? 6.135 5.857 -2.675 1.00 96.38 248 ALA A C 1
ATOM 1968 O O . ALA A 1 248 ? 6.478 4.774 -2.207 1.00 96.38 248 ALA A O 1
ATOM 1969 N N . LEU A 1 249 ? 6.338 6.172 -3.960 1.00 94.31 249 LEU A N 1
ATOM 1970 C CA . LEU A 1 249 ? 7.069 5.314 -4.900 1.00 94.31 249 LEU A CA 1
ATOM 1971 C C . LEU A 1 249 ? 8.514 5.079 -4.455 1.00 94.31 249 LEU A C 1
ATOM 1973 O O . LEU A 1 249 ? 8.967 3.937 -4.441 1.00 94.31 249 LEU A O 1
ATOM 1977 N N . LYS A 1 250 ? 9.238 6.145 -4.089 1.00 91.50 250 LYS A N 1
ATOM 1978 C CA . LYS A 1 250 ? 10.628 6.047 -3.612 1.00 91.50 250 LYS A CA 1
ATOM 1979 C C . LYS A 1 250 ? 10.733 5.183 -2.360 1.00 91.50 250 LYS A C 1
ATOM 1981 O O . LYS A 1 250 ? 11.570 4.287 -2.317 1.00 91.50 250 LYS A O 1
ATOM 1986 N N . ASP A 1 251 ? 9.847 5.419 -1.395 1.00 92.44 251 ASP A N 1
ATOM 1987 C CA . ASP A 1 251 ? 9.777 4.644 -0.156 1.00 92.44 251 ASP A CA 1
ATOM 1988 C C . ASP A 1 251 ? 9.499 3.155 -0.441 1.00 92.44 251 ASP A C 1
ATOM 1990 O O . ASP A 1 251 ? 10.176 2.273 0.085 1.00 92.44 251 ASP A O 1
ATOM 1994 N N . ALA A 1 252 ? 8.577 2.860 -1.365 1.00 93.81 252 ALA A N 1
ATOM 1995 C CA . ALA A 1 252 ? 8.282 1.492 -1.786 1.00 93.81 252 ALA A CA 1
ATOM 1996 C C . ALA A 1 252 ? 9.486 0.803 -2.457 1.00 93.81 252 ALA A C 1
ATOM 1998 O O . ALA A 1 252 ? 9.749 -0.366 -2.189 1.00 93.81 252 ALA A O 1
ATOM 1999 N N . ILE A 1 253 ? 10.237 1.509 -3.308 1.00 89.81 253 ILE A N 1
ATOM 2000 C CA . ILE A 1 253 ? 11.442 0.982 -3.976 1.00 89.81 253 ILE A CA 1
ATOM 2001 C C . ILE A 1 253 ? 12.537 0.625 -2.963 1.00 89.81 253 ILE A C 1
ATOM 2003 O O . ILE A 1 253 ? 13.260 -0.354 -3.148 1.00 89.81 253 ILE A O 1
ATOM 2007 N N . GLU A 1 254 ? 12.670 1.406 -1.894 1.00 86.25 254 GLU A N 1
ATOM 2008 C CA . GLU A 1 254 ? 13.673 1.166 -0.858 1.00 86.25 254 GLU A CA 1
ATOM 2009 C C . GLU A 1 254 ? 13.366 -0.092 -0.026 1.00 86.25 254 GLU A C 1
ATOM 2011 O O . GLU A 1 254 ? 14.293 -0.833 0.327 1.00 86.25 254 GLU A O 1
ATOM 2016 N N . HIS A 1 255 ? 12.079 -0.364 0.218 1.00 88.31 255 HIS A N 1
ATOM 2017 C CA . HIS A 1 255 ? 11.605 -1.397 1.147 1.00 88.31 255 HIS A CA 1
ATOM 2018 C C . HIS A 1 255 ? 11.071 -2.683 0.492 1.00 88.31 255 HIS A C 1
ATOM 2020 O O . HIS A 1 255 ? 10.872 -3.686 1.189 1.00 88.31 255 HIS A O 1
ATOM 2026 N N . LEU A 1 256 ? 10.825 -2.681 -0.820 1.00 88.62 256 LEU A N 1
ATOM 2027 C CA . LEU A 1 256 ? 10.370 -3.851 -1.575 1.00 88.62 256 LEU A CA 1
ATOM 2028 C C . LEU A 1 256 ? 11.489 -4.384 -2.466 1.00 88.62 256 LEU A C 1
ATOM 2030 O O . LEU A 1 256 ? 12.087 -3.630 -3.228 1.00 88.62 256 LEU A O 1
ATOM 2034 N N . ASP A 1 257 ? 11.724 -5.694 -2.414 1.00 82.81 257 ASP A N 1
ATOM 2035 C CA . ASP A 1 257 ? 12.745 -6.348 -3.242 1.00 82.81 257 ASP A CA 1
ATOM 2036 C C . ASP A 1 257 ? 12.269 -6.519 -4.698 1.00 82.81 257 ASP A C 1
ATOM 2038 O O . ASP A 1 257 ? 13.018 -6.269 -5.638 1.00 82.81 257 ASP A O 1
ATOM 2042 N N . ASP A 1 258 ? 10.991 -6.864 -4.899 1.00 83.81 258 ASP A N 1
ATOM 2043 C CA . ASP A 1 258 ? 10.344 -6.913 -6.218 1.00 83.81 258 ASP A CA 1
ATOM 2044 C C . ASP A 1 258 ? 9.794 -5.529 -6.602 1.00 83.81 258 ASP A C 1
ATOM 2046 O O . ASP A 1 258 ? 8.603 -5.229 -6.462 1.00 83.81 258 ASP A O 1
ATOM 2050 N N . ASN A 1 259 ? 10.689 -4.645 -7.033 1.00 85.75 259 ASN A N 1
ATOM 2051 C CA . ASN A 1 259 ? 10.380 -3.238 -7.292 1.00 85.75 259 ASN A CA 1
ATOM 2052 C C . ASN A 1 259 ? 10.506 -2.823 -8.767 1.00 85.75 259 ASN A C 1
ATOM 2054 O O . ASN A 1 259 ? 10.282 -1.652 -9.065 1.00 85.75 259 ASN A O 1
ATOM 2058 N N . ALA A 1 260 ? 10.783 -3.741 -9.702 1.00 82.81 260 ALA A N 1
ATOM 2059 C CA . ALA A 1 260 ? 11.025 -3.408 -11.113 1.00 82.81 260 ALA A CA 1
ATOM 2060 C C . ALA A 1 260 ? 9.902 -2.551 -11.732 1.00 82.81 260 ALA A C 1
ATOM 2062 O O . ALA A 1 260 ? 10.165 -1.491 -12.298 1.00 82.81 260 ALA A O 1
ATOM 2063 N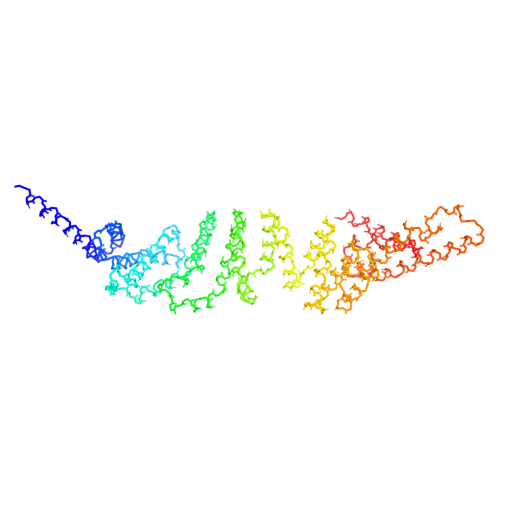 N . SER A 1 261 ? 8.637 -2.926 -11.520 1.00 87.44 261 SER A N 1
ATOM 2064 C CA . SER A 1 261 ? 7.489 -2.141 -12.001 1.00 87.44 261 SER A CA 1
ATOM 2065 C C . SER A 1 261 ? 7.370 -0.764 -11.329 1.00 87.44 261 SER A C 1
ATOM 2067 O O . SER A 1 261 ? 6.880 0.189 -11.927 1.00 87.44 261 SER A O 1
ATOM 2069 N N . LEU A 1 262 ? 7.805 -0.634 -10.070 1.00 92.12 262 LEU A N 1
ATOM 2070 C CA . LEU A 1 262 ? 7.795 0.641 -9.342 1.00 92.12 262 LEU A CA 1
ATOM 2071 C C . LEU A 1 262 ? 8.874 1.584 -9.881 1.00 92.12 262 LEU A C 1
ATOM 2073 O O . LEU A 1 262 ? 8.623 2.778 -10.047 1.00 92.12 262 LEU A O 1
ATOM 2077 N N . LEU A 1 263 ? 10.046 1.036 -10.214 1.00 88.06 263 LEU A N 1
ATOM 2078 C CA . LEU A 1 263 ? 11.120 1.754 -10.899 1.00 88.06 263 LEU A CA 1
ATOM 2079 C C . LEU A 1 263 ? 10.647 2.291 -12.250 1.00 88.06 263 LEU A C 1
ATOM 2081 O O . LEU A 1 263 ? 10.833 3.472 -12.543 1.00 88.06 263 LEU A O 1
ATOM 2085 N N . GLU A 1 264 ? 9.998 1.446 -13.052 1.00 87.31 264 GLU A N 1
ATOM 2086 C CA . GLU A 1 264 ? 9.436 1.833 -14.350 1.00 87.31 264 GLU A CA 1
ATOM 2087 C C . GLU A 1 264 ? 8.401 2.953 -14.218 1.00 87.31 264 GLU A C 1
ATOM 2089 O O . GLU A 1 264 ? 8.461 3.931 -14.968 1.00 87.31 264 GLU A O 1
ATOM 2094 N N . ASN A 1 265 ? 7.499 2.861 -13.236 1.00 92.38 265 ASN A N 1
ATOM 2095 C CA . ASN A 1 265 ? 6.506 3.901 -12.966 1.00 92.38 265 ASN A CA 1
ATOM 2096 C C . ASN A 1 265 ? 7.162 5.236 -12.591 1.00 92.38 265 ASN A C 1
ATOM 2098 O O . ASN A 1 265 ? 6.758 6.285 -13.096 1.00 92.38 265 ASN A O 1
ATOM 2102 N N . LEU A 1 266 ? 8.193 5.208 -11.743 1.00 93.38 266 LEU A N 1
ATOM 2103 C CA . LEU A 1 266 ? 8.908 6.408 -11.312 1.00 93.38 266 LEU A CA 1
ATOM 2104 C C . LEU A 1 266 ? 9.671 7.073 -12.467 1.00 93.38 266 LEU A C 1
ATOM 2106 O O . LEU A 1 266 ? 9.573 8.286 -12.660 1.00 93.38 266 LEU A O 1
ATOM 2110 N N . ILE A 1 267 ? 10.389 6.287 -13.274 1.00 91.38 267 ILE A N 1
ATOM 2111 C CA . ILE A 1 267 ? 11.088 6.792 -14.466 1.00 91.38 267 ILE A CA 1
ATOM 2112 C C . ILE A 1 267 ? 10.091 7.342 -15.489 1.00 91.38 267 ILE A C 1
ATOM 2114 O O . ILE A 1 267 ? 10.312 8.428 -16.027 1.00 91.38 267 ILE A O 1
ATOM 2118 N N . SER A 1 268 ? 8.984 6.636 -15.732 1.00 92.38 268 SER A N 1
ATOM 2119 C CA . SER A 1 268 ? 7.930 7.081 -16.651 1.00 92.38 268 SER A CA 1
ATOM 2120 C C . SER A 1 268 ? 7.316 8.401 -16.199 1.00 92.38 268 SER A C 1
ATOM 2122 O O . SER A 1 268 ? 7.115 9.293 -17.023 1.00 92.38 268 SER A O 1
ATOM 2124 N N . PHE A 1 269 ? 7.085 8.563 -14.893 1.00 94.06 269 PHE A N 1
ATOM 2125 C CA . PHE A 1 269 ? 6.591 9.812 -14.324 1.00 94.06 269 PHE A CA 1
ATOM 2126 C C . PHE A 1 269 ? 7.558 10.973 -14.592 1.00 94.06 269 PHE A C 1
ATOM 2128 O O . PHE A 1 269 ? 7.141 12.017 -15.096 1.00 94.06 269 PHE A O 1
ATOM 2135 N N . TYR A 1 270 ? 8.857 10.799 -14.329 1.00 94.75 270 TYR A N 1
ATOM 2136 C CA . TYR A 1 270 ? 9.844 11.844 -14.624 1.00 94.75 270 TYR A CA 1
ATOM 2137 C C . TYR A 1 270 ? 9.952 12.151 -16.117 1.00 94.75 270 TYR A C 1
ATOM 2139 O O . TYR A 1 270 ? 10.031 13.319 -16.497 1.00 94.75 270 TYR A O 1
ATOM 2147 N N . TYR A 1 271 ? 9.916 11.121 -16.962 1.00 92.00 271 TYR A N 1
ATOM 2148 C CA . TYR A 1 271 ? 9.966 11.266 -18.413 1.00 92.00 271 TYR A CA 1
ATOM 2149 C C . TYR A 1 271 ? 8.792 12.083 -18.955 1.00 92.00 271 TYR A C 1
ATOM 2151 O O . TYR A 1 271 ? 9.005 13.051 -19.683 1.00 92.00 271 TYR A O 1
ATOM 2159 N N . GLN A 1 272 ? 7.562 11.747 -18.559 1.00 93.00 272 GLN A N 1
ATOM 2160 C CA . GLN A 1 272 ? 6.353 12.451 -19.002 1.00 93.00 272 GLN A CA 1
ATOM 2161 C C . GLN A 1 272 ? 6.342 13.927 -18.587 1.00 93.00 272 GLN A C 1
ATOM 2163 O O . GLN A 1 272 ? 5.813 14.764 -19.314 1.00 93.00 272 GLN A O 1
ATOM 2168 N N . ASN A 1 273 ? 6.958 14.251 -17.448 1.00 92.44 273 ASN A N 1
ATOM 2169 C CA . ASN A 1 273 ? 7.056 15.619 -16.942 1.00 92.44 273 ASN A CA 1
ATOM 2170 C C . ASN A 1 273 ? 8.331 16.353 -17.395 1.00 92.44 273 ASN A C 1
ATOM 2172 O O . ASN A 1 273 ? 8.515 17.517 -17.044 1.00 92.44 273 ASN A O 1
ATOM 2176 N N . ASN A 1 274 ? 9.219 15.694 -18.152 1.00 92.62 274 ASN A N 1
ATOM 2177 C CA . ASN A 1 274 ? 10.554 16.197 -18.492 1.00 92.62 274 ASN A CA 1
ATOM 2178 C C . ASN A 1 274 ? 11.336 16.697 -17.252 1.00 92.62 274 ASN A C 1
ATOM 2180 O O . ASN A 1 274 ? 12.108 17.657 -17.321 1.00 92.62 274 ASN A O 1
ATOM 2184 N N . ASP A 1 275 ? 11.125 16.059 -16.096 1.00 94.50 275 ASP A N 1
ATOM 2185 C CA . ASP A 1 275 ? 11.683 16.482 -14.809 1.00 94.50 275 ASP A CA 1
ATOM 2186 C C . ASP A 1 275 ? 13.041 15.818 -14.555 1.00 94.50 275 ASP A C 1
ATOM 2188 O O . ASP A 1 275 ? 13.215 14.932 -13.714 1.00 94.50 275 ASP A O 1
ATOM 2192 N N . ILE A 1 276 ? 14.026 16.259 -15.337 1.00 94.56 276 ILE A N 1
ATOM 2193 C CA . ILE A 1 276 ? 15.405 15.760 -15.279 1.00 94.56 276 ILE A CA 1
ATOM 2194 C C . ILE A 1 276 ? 16.001 15.983 -13.881 1.00 94.56 276 ILE A C 1
ATOM 2196 O O . ILE A 1 276 ? 16.669 15.103 -13.340 1.00 94.56 276 ILE A O 1
ATOM 2200 N N . LYS A 1 277 ? 15.724 17.142 -13.268 1.00 95.25 277 LYS A N 1
ATOM 2201 C CA . LYS A 1 277 ? 16.322 17.545 -11.991 1.00 95.25 277 LYS A CA 1
ATOM 2202 C C . LYS A 1 277 ? 15.891 16.622 -10.852 1.00 95.25 277 LYS A C 1
ATOM 2204 O O . LYS A 1 277 ? 16.746 16.160 -10.094 1.00 95.25 277 LYS A O 1
ATOM 2209 N N . SER A 1 278 ? 14.595 16.334 -10.727 1.00 93.62 278 SER A N 1
ATOM 2210 C CA . SER A 1 278 ? 14.105 15.430 -9.679 1.00 93.62 278 SER A CA 1
ATOM 2211 C C . SER A 1 278 ? 14.537 13.988 -9.925 1.00 93.62 278 SER A C 1
ATOM 2213 O O . SER A 1 278 ? 14.838 13.271 -8.968 1.00 93.62 278 SER A O 1
ATOM 2215 N N . ALA A 1 279 ? 14.620 13.563 -11.187 1.00 93.88 279 ALA A N 1
ATOM 2216 C CA . ALA A 1 279 ? 15.120 12.240 -11.539 1.00 93.88 279 ALA A CA 1
ATOM 2217 C C . ALA A 1 279 ? 16.592 12.061 -11.129 1.00 93.88 279 ALA A C 1
ATOM 2219 O O . ALA A 1 279 ? 16.947 11.065 -10.497 1.00 93.88 279 ALA A O 1
ATOM 2220 N N . GLU A 1 280 ? 17.442 13.055 -11.405 1.00 94.88 280 GLU A N 1
ATOM 2221 C CA . GLU A 1 280 ? 18.846 13.045 -10.986 1.00 94.88 280 GLU A CA 1
ATOM 2222 C C . GLU A 1 280 ? 19.009 13.077 -9.467 1.00 94.88 280 GLU A C 1
ATOM 2224 O O . GLU A 1 280 ? 19.835 12.331 -8.936 1.00 94.88 280 GLU A O 1
ATOM 2229 N N . ALA A 1 281 ? 18.225 13.903 -8.767 1.00 93.88 281 ALA A N 1
ATOM 2230 C CA . ALA A 1 281 ? 18.226 13.947 -7.306 1.00 93.88 281 ALA A CA 1
ATOM 2231 C C . ALA A 1 281 ? 17.853 12.580 -6.713 1.00 93.88 281 ALA A C 1
ATOM 2233 O O . ALA A 1 281 ? 18.563 12.056 -5.865 1.00 93.88 281 ALA A O 1
ATOM 2234 N N . THR A 1 282 ? 16.815 11.944 -7.251 1.00 91.75 282 THR A N 1
ATOM 2235 C CA . THR A 1 282 ? 16.375 10.610 -6.819 1.00 91.75 282 THR A CA 1
ATOM 2236 C C . THR A 1 282 ? 17.441 9.547 -7.040 1.00 91.75 282 THR A C 1
ATOM 2238 O O . THR A 1 282 ? 17.721 8.751 -6.147 1.00 91.75 282 THR A O 1
ATOM 2241 N N . ALA A 1 283 ? 18.075 9.549 -8.213 1.00 92.88 283 ALA A N 1
ATOM 2242 C CA . ALA A 1 283 ? 19.174 8.639 -8.498 1.00 92.88 283 ALA A CA 1
ATOM 2243 C C . ALA A 1 283 ? 20.383 8.888 -7.574 1.00 92.88 283 ALA A C 1
ATOM 2245 O O . ALA A 1 283 ? 21.079 7.942 -7.215 1.00 92.88 283 ALA A O 1
ATOM 2246 N N . ASN A 1 284 ? 20.660 10.143 -7.192 1.00 94.31 284 ASN A N 1
ATOM 2247 C CA . ASN A 1 284 ? 21.720 10.478 -6.232 1.00 94.31 284 ASN A CA 1
ATOM 2248 C C . ASN A 1 284 ? 21.388 9.942 -4.835 1.00 94.31 284 ASN A C 1
ATOM 2250 O O . ASN A 1 284 ? 22.244 9.319 -4.211 1.00 94.31 284 ASN A O 1
ATOM 2254 N N . ASP A 1 285 ? 20.163 10.165 -4.367 1.00 91.38 285 ASP A N 1
ATOM 2255 C CA . ASP A 1 285 ? 19.732 9.780 -3.023 1.00 91.38 285 ASP A CA 1
ATOM 2256 C C . ASP A 1 285 ? 19.755 8.257 -2.843 1.00 91.38 285 ASP A C 1
ATOM 2258 O O . ASP A 1 285 ? 20.327 7.757 -1.875 1.00 91.38 285 ASP A O 1
ATOM 2262 N N . LEU A 1 286 ? 19.235 7.502 -3.816 1.00 88.38 286 LEU A N 1
ATOM 2263 C CA . LEU A 1 286 ? 19.248 6.036 -3.761 1.00 88.38 286 LEU A CA 1
ATOM 2264 C C . LEU A 1 286 ? 20.670 5.465 -3.796 1.00 88.38 286 LEU A C 1
ATOM 2266 O O . LEU A 1 286 ? 20.980 4.538 -3.053 1.00 88.38 286 LEU A O 1
ATOM 2270 N N . LEU A 1 287 ? 21.568 6.053 -4.595 1.00 92.25 287 LEU A N 1
ATOM 2271 C CA . LEU A 1 287 ? 22.980 5.659 -4.608 1.00 92.25 287 LEU A CA 1
ATOM 2272 C C . LEU A 1 287 ? 23.719 6.033 -3.323 1.00 92.25 287 LEU A C 1
ATOM 2274 O O . LEU A 1 287 ? 24.672 5.354 -2.957 1.00 92.25 287 LEU A O 1
ATOM 2278 N N . LYS A 1 288 ? 23.313 7.104 -2.641 1.00 93.50 288 LYS A N 1
ATOM 2279 C CA . LYS A 1 288 ? 23.884 7.484 -1.348 1.00 93.50 288 LYS A CA 1
ATOM 2280 C C . LYS A 1 288 ? 23.459 6.513 -0.245 1.00 93.50 288 LYS A C 1
ATOM 2282 O O . LYS A 1 288 ? 24.283 6.180 0.601 1.00 93.50 288 LYS A O 1
ATOM 2287 N N . ASN A 1 289 ? 22.197 6.087 -0.256 1.00 88.06 289 ASN A N 1
ATOM 2288 C CA . ASN A 1 289 ? 21.617 5.267 0.807 1.00 88.06 289 ASN A CA 1
ATOM 2289 C C . ASN A 1 289 ? 21.875 3.766 0.618 1.00 88.06 289 ASN A C 1
ATOM 2291 O O . ASN A 1 289 ? 22.070 3.064 1.604 1.00 88.06 289 ASN A O 1
ATOM 2295 N N . ALA A 1 290 ? 21.885 3.283 -0.627 1.00 87.25 290 ALA A N 1
ATOM 2296 C CA . ALA A 1 290 ? 22.036 1.865 -0.954 1.00 87.25 290 ALA A CA 1
ATOM 2297 C C . ALA A 1 290 ? 22.866 1.662 -2.244 1.00 87.25 290 ALA A C 1
ATOM 2299 O O . ALA A 1 290 ? 22.330 1.203 -3.264 1.00 87.25 290 ALA A O 1
ATOM 2300 N N . PRO A 1 291 ? 24.163 2.037 -2.259 1.00 90.50 291 PRO A N 1
ATOM 2301 C CA . PRO A 1 291 ? 25.038 1.897 -3.431 1.00 90.50 291 PRO A CA 1
ATOM 2302 C C . PRO A 1 291 ? 25.277 0.444 -3.868 1.00 90.50 291 PRO A C 1
ATOM 2304 O O . PRO A 1 291 ? 25.732 0.206 -4.987 1.00 90.50 291 PRO A O 1
ATOM 2307 N N . GLU A 1 292 ? 25.018 -0.526 -3.000 1.00 90.56 292 GLU A N 1
ATOM 2308 C CA . GLU A 1 292 ? 25.175 -1.960 -3.240 1.00 90.56 292 GLU A CA 1
ATOM 2309 C C . GLU A 1 292 ? 23.952 -2.612 -3.898 1.00 90.56 292 GLU A C 1
ATOM 2311 O O . GLU A 1 292 ? 24.054 -3.735 -4.392 1.00 90.56 292 GLU A O 1
ATOM 2316 N N . LYS A 1 293 ? 22.801 -1.925 -3.945 1.00 88.44 293 LYS A N 1
ATOM 2317 C CA . LYS A 1 293 ? 21.599 -2.430 -4.621 1.00 88.44 293 LYS A CA 1
ATOM 2318 C C . LYS A 1 293 ? 21.688 -2.202 -6.131 1.00 88.44 293 LYS A C 1
ATOM 2320 O O . LYS A 1 293 ? 21.937 -1.089 -6.598 1.00 88.44 293 LYS A O 1
ATOM 2325 N N . ALA A 1 294 ? 21.396 -3.246 -6.910 1.00 91.00 294 ALA A N 1
ATOM 2326 C CA . ALA A 1 294 ? 21.337 -3.160 -8.372 1.00 91.00 294 ALA A CA 1
ATOM 2327 C C . ALA A 1 294 ? 20.327 -2.095 -8.847 1.00 91.00 294 ALA A C 1
ATOM 2329 O O . ALA A 1 294 ? 20.627 -1.322 -9.758 1.00 91.00 294 ALA A O 1
ATOM 2330 N N . SER A 1 295 ? 19.173 -1.985 -8.177 1.00 88.19 295 SER A N 1
ATOM 2331 C CA . SER A 1 295 ? 18.121 -1.006 -8.491 1.00 88.19 295 SER A CA 1
ATOM 2332 C C . SER A 1 295 ? 18.599 0.452 -8.416 1.00 88.19 295 SER A C 1
ATOM 2334 O O . SER A 1 295 ? 18.207 1.264 -9.257 1.00 88.19 295 SER A O 1
ATOM 2336 N N . SER A 1 296 ? 19.495 0.787 -7.479 1.00 91.38 296 SER A N 1
ATOM 2337 C CA . SER A 1 296 ? 20.056 2.138 -7.332 1.00 91.38 296 SER A CA 1
ATOM 2338 C C . SER A 1 296 ? 20.859 2.560 -8.567 1.00 91.38 296 SER A C 1
ATOM 2340 O O . SER A 1 296 ? 20.684 3.663 -9.094 1.00 91.38 296 SER A O 1
ATOM 2342 N N . TRP A 1 297 ? 21.707 1.665 -9.084 1.00 95.25 297 TRP A N 1
ATOM 2343 C CA . TRP A 1 297 ? 22.458 1.904 -10.321 1.00 95.25 297 TRP A CA 1
ATOM 2344 C C . TRP A 1 297 ? 21.571 1.839 -11.565 1.00 95.25 297 TRP A C 1
ATOM 2346 O O . TRP A 1 297 ? 21.780 2.609 -12.506 1.00 95.25 297 TRP A O 1
ATOM 2356 N N . TYR A 1 298 ? 20.5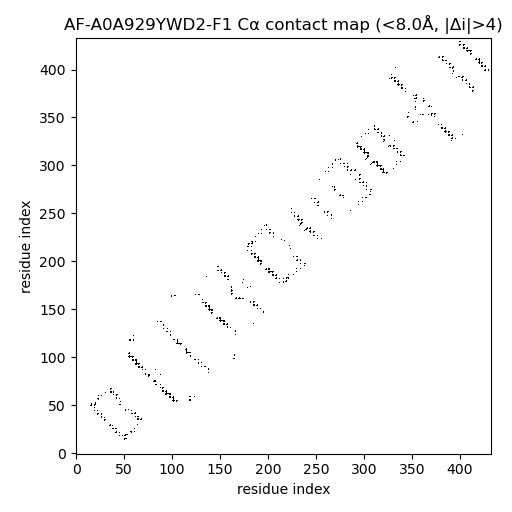54 0.978 -11.564 1.00 94.31 298 TYR A N 1
ATOM 2357 C CA . TYR A 1 298 ? 19.637 0.843 -12.689 1.00 94.31 298 TYR A CA 1
ATOM 2358 C C . TYR A 1 298 ? 18.841 2.130 -12.936 1.00 94.31 298 TYR A C 1
ATOM 2360 O O . TYR A 1 298 ? 18.770 2.600 -14.076 1.00 94.31 298 TYR A O 1
ATOM 2368 N N . ILE A 1 299 ? 18.311 2.758 -11.878 1.00 93.06 299 ILE A N 1
ATOM 2369 C CA . ILE A 1 299 ? 17.635 4.063 -11.975 1.00 93.06 299 ILE A CA 1
ATOM 2370 C C . ILE A 1 299 ? 18.571 5.104 -12.567 1.00 93.06 299 ILE A C 1
ATOM 2372 O O . ILE A 1 299 ? 18.174 5.802 -13.497 1.00 93.06 299 ILE A O 1
ATOM 2376 N N . ARG A 1 300 ? 19.811 5.207 -12.064 1.00 96.12 300 ARG A N 1
ATOM 2377 C CA . ARG A 1 300 ? 20.804 6.141 -12.615 1.00 96.12 300 ARG A CA 1
ATOM 2378 C C . ARG A 1 300 ? 20.942 5.953 -14.122 1.00 96.12 300 ARG A C 1
ATOM 2380 O O . ARG A 1 300 ? 20.819 6.925 -14.862 1.00 96.12 300 ARG A O 1
ATOM 2387 N N . GLY A 1 301 ? 21.127 4.709 -14.564 1.00 96.69 301 GLY A N 1
ATOM 2388 C CA . GLY A 1 301 ? 21.252 4.391 -15.982 1.00 96.69 301 GLY A CA 1
ATOM 2389 C C . GLY A 1 301 ? 20.016 4.788 -16.784 1.00 96.69 301 GLY A C 1
ATOM 2390 O O . GLY A 1 301 ? 20.148 5.350 -17.868 1.00 96.69 301 GLY A O 1
ATOM 2391 N N . CYS A 1 302 ? 18.814 4.577 -16.245 1.00 95.25 302 CYS A N 1
ATOM 2392 C CA . CYS A 1 302 ? 17.567 4.990 -16.889 1.00 95.25 302 CYS A CA 1
ATOM 2393 C C . CYS A 1 302 ? 17.429 6.515 -16.992 1.00 95.25 302 CYS A C 1
ATOM 2395 O O . CYS A 1 302 ? 16.958 7.010 -18.018 1.00 95.25 302 CYS A O 1
ATOM 2397 N N . VAL A 1 303 ? 17.848 7.265 -15.969 1.00 95.62 303 VAL A N 1
ATOM 2398 C CA . VAL A 1 303 ? 17.861 8.737 -15.997 1.00 95.62 303 VAL A CA 1
ATOM 2399 C C . VAL A 1 303 ? 18.843 9.241 -17.055 1.00 95.62 303 VAL A C 1
ATOM 2401 O O . VAL A 1 303 ? 18.479 10.066 -17.897 1.00 95.62 303 VAL A O 1
ATOM 2404 N N . ASP A 1 304 ? 20.063 8.708 -17.070 1.00 97.38 304 ASP A N 1
ATOM 2405 C CA . ASP A 1 304 ? 21.074 9.105 -18.048 1.00 97.38 304 ASP A CA 1
ATOM 2406 C C . ASP A 1 304 ? 20.661 8.716 -19.483 1.00 97.38 304 ASP A C 1
ATOM 2408 O O . ASP A 1 304 ? 20.819 9.517 -20.405 1.00 97.38 304 ASP A O 1
ATOM 2412 N N . LEU A 1 305 ? 20.040 7.544 -19.672 1.00 96.38 305 LEU A N 1
ATOM 2413 C CA . LEU A 1 305 ? 19.568 7.055 -20.973 1.00 96.38 305 LEU A CA 1
ATOM 2414 C C . LEU A 1 305 ? 18.378 7.859 -21.513 1.00 96.38 305 LEU A C 1
ATOM 2416 O O . LEU A 1 305 ? 18.422 8.332 -22.649 1.00 96.38 305 LEU A O 1
ATOM 2420 N N . ASN A 1 306 ? 17.304 7.980 -20.728 1.00 92.94 306 ASN A N 1
ATOM 2421 C CA . ASN A 1 306 ? 15.994 8.405 -21.235 1.00 92.94 306 ASN A CA 1
ATOM 2422 C C . ASN A 1 306 ? 15.769 9.916 -21.135 1.00 92.94 306 ASN A C 1
ATOM 2424 O O . ASN A 1 306 ? 15.135 10.501 -22.013 1.00 92.94 306 ASN A O 1
ATOM 2428 N N . LEU A 1 307 ? 16.282 10.546 -20.075 1.00 93.19 307 LEU A N 1
ATOM 2429 C CA . LEU A 1 307 ? 16.057 11.965 -19.787 1.00 93.19 307 LEU A CA 1
ATOM 2430 C C . LEU A 1 307 ? 17.213 12.824 -20.299 1.00 93.19 307 LEU A C 1
ATOM 2432 O O . LEU A 1 307 ? 17.000 13.780 -21.042 1.00 93.19 307 LEU A O 1
ATOM 2436 N N . LYS A 1 308 ? 18.449 12.457 -19.948 1.00 95.19 308 LYS A N 1
ATOM 2437 C CA . LYS A 1 308 ? 19.643 13.239 -20.315 1.00 95.19 308 LYS A CA 1
ATOM 2438 C C . LYS A 1 308 ? 20.191 12.892 -21.692 1.00 95.19 308 LYS A C 1
ATOM 2440 O O . LYS A 1 308 ? 20.871 13.718 -22.297 1.00 95.19 308 LYS A O 1
ATOM 2445 N N . LYS A 1 309 ? 19.895 11.683 -22.183 1.00 94.81 309 LYS A N 1
ATOM 2446 C CA . LYS A 1 309 ? 20.478 11.110 -23.407 1.00 94.81 309 LYS A CA 1
ATOM 2447 C C . LYS A 1 309 ? 22.013 11.077 -23.352 1.00 94.81 309 LYS A C 1
ATOM 2449 O O . LYS A 1 309 ? 22.686 11.166 -24.379 1.00 94.81 309 LYS A O 1
ATOM 2454 N N . ASP A 1 310 ? 22.563 10.936 -22.147 1.00 97.69 310 ASP A N 1
ATOM 2455 C CA . ASP A 1 310 ? 23.982 10.695 -21.913 1.00 97.69 310 ASP A CA 1
ATOM 2456 C C . ASP A 1 310 ? 24.237 9.189 -21.949 1.00 97.69 310 ASP A C 1
ATOM 2458 O O . ASP A 1 310 ? 24.246 8.478 -20.943 1.00 97.69 310 ASP A O 1
ATOM 2462 N N . TYR A 1 311 ? 24.422 8.681 -23.162 1.00 98.38 311 TYR A N 1
ATOM 2463 C CA . TYR A 1 311 ? 24.596 7.251 -23.378 1.00 98.38 311 TYR A CA 1
ATOM 2464 C C . TYR A 1 311 ? 25.909 6.707 -22.804 1.00 98.38 311 TYR A C 1
ATOM 2466 O O . TYR A 1 311 ? 26.029 5.500 -22.604 1.00 98.38 311 TYR A O 1
ATOM 2474 N N . ALA A 1 312 ? 26.921 7.549 -22.568 1.00 98.25 312 ALA A N 1
ATOM 2475 C CA . ALA A 1 312 ? 28.156 7.108 -21.929 1.00 98.25 312 ALA A CA 1
ATOM 2476 C C . ALA A 1 312 ? 27.919 6.858 -20.437 1.00 98.25 312 ALA A C 1
ATOM 2478 O O . ALA A 1 312 ? 28.150 5.734 -19.987 1.00 98.25 312 ALA A O 1
ATOM 2479 N N . ALA A 1 313 ? 27.356 7.840 -19.730 1.00 98.25 313 ALA A N 1
ATOM 2480 C CA . ALA A 1 313 ? 27.001 7.707 -18.319 1.00 98.25 313 ALA A CA 1
ATOM 2481 C C . ALA A 1 313 ? 25.991 6.570 -18.084 1.00 98.25 313 ALA A C 1
ATOM 2483 O O . ALA A 1 313 ? 26.175 5.748 -17.184 1.00 98.25 313 ALA A O 1
ATOM 2484 N N . ALA A 1 314 ? 24.989 6.434 -18.962 1.00 98.50 314 ALA A N 1
ATOM 2485 C CA . ALA A 1 314 ? 24.020 5.344 -18.887 1.00 98.50 314 ALA A CA 1
ATOM 2486 C C . ALA A 1 314 ? 24.692 3.962 -18.923 1.00 98.50 314 ALA A C 1
ATOM 2488 O O . ALA A 1 314 ? 24.382 3.097 -18.104 1.00 98.50 314 ALA A O 1
ATOM 2489 N N . ARG A 1 315 ? 25.656 3.755 -19.833 1.00 98.69 315 ARG A N 1
ATOM 2490 C CA . ARG A 1 315 ? 26.410 2.493 -19.918 1.00 98.69 315 ARG A CA 1
ATOM 2491 C C . ARG A 1 315 ? 27.245 2.234 -18.668 1.00 98.69 315 ARG A C 1
ATOM 2493 O O . ARG A 1 315 ? 27.303 1.092 -18.228 1.00 98.69 315 ARG A O 1
ATOM 2500 N N . GLU A 1 316 ? 27.863 3.252 -18.073 1.00 98.50 316 GLU A N 1
ATOM 2501 C CA . GLU A 1 316 ? 28.606 3.084 -16.814 1.00 98.50 316 GLU A CA 1
ATOM 2502 C C . GLU A 1 316 ? 27.690 2.632 -15.670 1.00 98.50 316 GLU A C 1
ATOM 2504 O O . GLU A 1 316 ? 28.031 1.717 -14.916 1.00 98.50 316 GLU A O 1
ATOM 2509 N N . ALA A 1 317 ? 26.501 3.223 -15.563 1.00 98.31 317 ALA A N 1
ATOM 2510 C CA . ALA A 1 317 ? 25.523 2.861 -14.545 1.00 98.31 317 ALA A CA 1
ATOM 2511 C C . ALA A 1 317 ? 24.928 1.458 -14.767 1.00 98.31 317 ALA A C 1
ATOM 2513 O O . ALA A 1 317 ? 24.856 0.658 -13.831 1.00 98.31 317 ALA A O 1
ATOM 2514 N N . PHE A 1 318 ? 24.575 1.100 -16.006 1.00 98.50 318 PHE A N 1
ATOM 2515 C CA . PHE A 1 318 ? 24.123 -0.260 -16.316 1.00 98.50 318 PHE A CA 1
ATOM 2516 C C . PHE A 1 318 ? 25.233 -1.294 -16.120 1.00 98.50 318 PHE A C 1
ATOM 2518 O O . PHE A 1 318 ? 24.951 -2.386 -15.641 1.00 98.50 318 PHE A O 1
ATOM 2525 N N . ALA A 1 319 ? 26.497 -0.962 -16.395 1.00 98.44 319 ALA A N 1
ATOM 2526 C CA . ALA A 1 319 ? 27.615 -1.862 -16.115 1.00 98.44 319 ALA A CA 1
ATOM 2527 C C . ALA A 1 319 ? 27.735 -2.159 -14.613 1.00 98.44 319 ALA A C 1
ATOM 2529 O O . ALA A 1 319 ? 27.951 -3.306 -14.234 1.00 98.44 319 ALA A O 1
ATOM 2530 N N . LYS A 1 320 ? 27.528 -1.155 -13.751 1.00 98.25 320 LYS A N 1
ATOM 2531 C CA . LYS A 1 320 ? 27.489 -1.351 -12.292 1.00 98.25 320 LYS A CA 1
ATOM 2532 C C . LYS A 1 320 ? 26.276 -2.164 -11.842 1.00 98.25 320 LYS A C 1
ATOM 2534 O O . LYS A 1 320 ? 26.423 -3.029 -10.989 1.00 98.25 320 LYS A O 1
ATOM 2539 N N . THR A 1 321 ? 25.117 -1.949 -12.465 1.00 96.94 321 THR A N 1
ATOM 2540 C CA . THR A 1 321 ? 23.922 -2.785 -12.245 1.00 96.94 321 THR A CA 1
ATOM 2541 C C . THR A 1 321 ? 24.226 -4.252 -12.554 1.00 96.94 321 THR A C 1
ATOM 2543 O O . THR A 1 321 ? 24.000 -5.117 -11.716 1.00 96.94 321 THR A O 1
ATOM 2546 N N . LEU A 1 322 ? 24.813 -4.524 -13.724 1.00 97.75 322 LEU A N 1
ATOM 2547 C CA . LEU A 1 322 ? 25.135 -5.872 -14.201 1.00 97.75 322 LEU A CA 1
ATOM 2548 C C . LEU A 1 322 ? 26.317 -6.521 -13.471 1.00 97.75 322 LEU A C 1
ATOM 2550 O O . LEU A 1 322 ? 26.453 -7.740 -13.496 1.00 97.75 322 LEU A O 1
ATOM 2554 N N . ALA A 1 323 ? 27.174 -5.734 -12.820 1.00 97.94 323 ALA A N 1
ATOM 2555 C CA . ALA A 1 323 ? 28.202 -6.260 -11.927 1.00 97.94 323 ALA A CA 1
ATOM 2556 C C . ALA A 1 323 ? 27.600 -6.827 -10.629 1.00 97.94 323 ALA A C 1
ATOM 2558 O O . ALA A 1 323 ? 28.176 -7.744 -10.049 1.00 97.94 323 ALA A O 1
ATOM 2559 N N . ILE A 1 324 ? 26.455 -6.291 -10.190 1.00 95.75 324 ILE A N 1
ATOM 2560 C CA . ILE A 1 324 ? 25.717 -6.752 -9.007 1.00 95.75 324 ILE A CA 1
ATOM 2561 C C . ILE A 1 324 ? 24.754 -7.883 -9.393 1.00 95.75 324 ILE A C 1
ATOM 2563 O O . ILE A 1 324 ? 24.757 -8.935 -8.760 1.00 95.75 324 ILE A O 1
ATOM 2567 N N . ASP A 1 325 ? 23.968 -7.686 -10.454 1.00 95.00 325 ASP A N 1
ATOM 2568 C CA . ASP A 1 325 ? 23.051 -8.683 -11.009 1.00 95.00 325 ASP A CA 1
ATOM 2569 C C . ASP A 1 325 ? 23.291 -8.876 -12.521 1.00 95.00 325 ASP A C 1
ATOM 2571 O O . ASP A 1 325 ? 22.684 -8.193 -13.355 1.00 95.00 325 ASP A O 1
ATOM 2575 N N . PRO A 1 326 ? 24.149 -9.839 -12.908 1.00 96.62 326 PRO A N 1
ATOM 2576 C CA . PRO A 1 326 ? 24.431 -10.141 -14.314 1.00 96.62 326 PRO A CA 1
ATOM 2577 C C . PRO A 1 326 ? 23.213 -10.619 -15.119 1.00 96.62 326 PRO A C 1
ATOM 2579 O O . PRO A 1 326 ? 23.242 -10.603 -16.356 1.00 96.62 326 PRO A O 1
ATOM 2582 N N . ASN A 1 327 ? 22.159 -11.081 -14.440 1.00 96.25 327 ASN A N 1
ATOM 2583 C CA . ASN A 1 327 ? 20.942 -11.604 -15.052 1.00 96.25 327 ASN A CA 1
ATOM 2584 C C . ASN A 1 327 ? 19.788 -10.587 -15.035 1.00 96.25 327 ASN A C 1
ATOM 2586 O O . ASN A 1 327 ? 18.674 -10.939 -15.424 1.00 96.25 327 ASN A O 1
ATOM 2590 N N . HIS A 1 328 ? 20.046 -9.328 -14.675 1.00 94.69 328 HIS A N 1
ATOM 2591 C CA . HIS A 1 328 ? 19.046 -8.267 -14.743 1.00 94.69 328 HIS A CA 1
ATOM 2592 C C . HIS A 1 328 ? 18.639 -8.018 -16.203 1.00 94.69 328 HIS A C 1
ATOM 2594 O O . HIS A 1 328 ? 19.410 -7.489 -17.016 1.00 94.69 328 HIS A O 1
ATOM 2600 N N . VAL A 1 329 ? 17.420 -8.426 -16.559 1.00 94.56 329 VAL A N 1
ATOM 2601 C CA . VAL A 1 329 ? 16.929 -8.447 -17.947 1.00 94.56 329 VAL A CA 1
ATOM 2602 C C . VAL A 1 329 ? 16.878 -7.035 -18.531 1.00 94.56 329 VAL A C 1
ATOM 2604 O O . VAL A 1 329 ? 17.386 -6.781 -19.623 1.00 94.56 329 VAL A O 1
ATOM 2607 N N . GLU A 1 330 ? 16.318 -6.100 -17.778 1.00 93.31 330 GLU A N 1
ATOM 2608 C CA . GLU A 1 330 ? 16.085 -4.721 -18.191 1.00 93.31 330 GLU A CA 1
ATOM 2609 C C . GLU A 1 330 ? 17.400 -3.940 -18.311 1.00 93.31 330 GLU A C 1
ATOM 2611 O O . GLU A 1 330 ? 17.574 -3.170 -19.253 1.00 93.31 330 GLU A O 1
ATOM 2616 N N . ALA A 1 331 ? 18.373 -4.174 -17.423 1.00 96.19 331 ALA A N 1
ATOM 2617 C CA . ALA A 1 331 ? 19.697 -3.561 -17.530 1.00 96.19 331 ALA A CA 1
ATOM 2618 C C . ALA A 1 331 ? 20.472 -4.069 -18.760 1.00 96.19 331 ALA A C 1
ATOM 2620 O O . ALA A 1 331 ? 21.117 -3.274 -19.445 1.00 96.19 331 ALA A O 1
ATOM 2621 N N . ASN A 1 332 ? 20.369 -5.363 -19.094 1.00 98.31 332 ASN A N 1
ATOM 2622 C CA . ASN A 1 332 ? 20.923 -5.903 -20.341 1.00 98.31 332 ASN A CA 1
ATOM 2623 C C . ASN A 1 332 ? 20.250 -5.261 -21.570 1.00 98.31 332 ASN A C 1
ATOM 2625 O O . ASN A 1 332 ? 20.936 -4.812 -22.493 1.00 98.31 332 ASN A O 1
ATOM 2629 N N . ALA A 1 333 ? 18.919 -5.145 -21.572 1.00 97.62 333 ALA A N 1
ATOM 2630 C CA . ALA A 1 333 ? 18.191 -4.494 -22.660 1.00 97.62 333 ALA A CA 1
ATOM 2631 C C . ALA A 1 333 ? 18.605 -3.019 -22.816 1.00 97.62 333 ALA A C 1
ATOM 2633 O O . ALA A 1 333 ? 18.976 -2.583 -23.908 1.00 97.62 333 ALA A O 1
ATOM 2634 N N . ASN A 1 334 ? 18.631 -2.265 -21.715 1.00 97.44 334 ASN A N 1
ATOM 2635 C CA . ASN A 1 334 ? 18.968 -0.844 -21.720 1.00 97.44 334 ASN A CA 1
ATOM 2636 C C . ASN A 1 334 ? 20.443 -0.572 -22.037 1.00 97.44 334 ASN A C 1
ATOM 2638 O O . ASN A 1 334 ? 20.749 0.450 -22.652 1.00 97.44 334 ASN A O 1
ATOM 2642 N N . MET A 1 335 ? 21.357 -1.491 -21.718 1.00 98.62 335 MET A N 1
ATOM 2643 C CA . MET A 1 335 ? 22.744 -1.427 -22.185 1.00 98.62 335 MET A CA 1
ATOM 2644 C C . MET A 1 335 ? 22.823 -1.516 -23.718 1.00 98.62 335 MET A C 1
ATOM 2646 O O . MET A 1 335 ? 23.521 -0.718 -24.353 1.00 98.62 335 MET A O 1
ATOM 2650 N N . ALA A 1 336 ? 22.082 -2.448 -24.331 1.00 98.62 336 ALA A N 1
ATOM 2651 C CA . ALA A 1 336 ? 21.995 -2.545 -25.787 1.00 98.62 336 ALA A CA 1
ATOM 2652 C C . ALA A 1 336 ? 21.378 -1.273 -26.394 1.00 98.62 336 ALA A C 1
ATOM 2654 O O . ALA A 1 336 ? 21.945 -0.708 -27.336 1.00 98.62 336 ALA A O 1
ATOM 2655 N N . TYR A 1 337 ? 20.285 -0.766 -25.813 1.00 98.38 337 TYR A N 1
ATOM 2656 C CA . TYR A 1 337 ? 19.669 0.491 -26.243 1.00 98.38 337 TYR A CA 1
ATOM 2657 C C . TYR A 1 337 ? 20.611 1.684 -26.106 1.00 98.38 337 TYR A C 1
ATOM 2659 O O . TYR A 1 337 ? 20.651 2.512 -27.009 1.00 98.38 337 TYR A O 1
ATOM 2667 N N . ALA A 1 338 ? 21.431 1.763 -25.059 1.00 98.62 338 ALA A N 1
ATOM 2668 C CA . ALA A 1 338 ? 22.397 2.846 -24.906 1.00 98.62 338 ALA A CA 1
ATOM 2669 C C . ALA A 1 338 ? 23.429 2.864 -26.049 1.00 98.62 338 ALA A C 1
ATOM 2671 O O . ALA A 1 338 ? 23.738 3.930 -26.576 1.00 98.62 338 ALA A O 1
ATOM 2672 N N . TYR A 1 339 ? 23.933 1.709 -26.501 1.00 98.75 339 TYR A N 1
ATOM 2673 C CA . TYR A 1 339 ? 24.816 1.653 -27.677 1.00 98.75 339 TYR A CA 1
ATOM 2674 C C . TYR A 1 339 ? 24.105 2.031 -28.980 1.00 98.75 339 TYR A C 1
ATOM 2676 O O . TYR A 1 339 ? 24.670 2.775 -29.786 1.00 98.75 339 TYR A O 1
ATOM 2684 N N . ILE A 1 340 ? 22.890 1.523 -29.189 1.00 98.56 340 ILE A N 1
ATOM 2685 C CA . ILE A 1 340 ? 22.106 1.761 -30.408 1.00 98.56 340 ILE A CA 1
ATOM 2686 C C . ILE A 1 340 ? 21.681 3.233 -30.497 1.00 98.56 340 ILE A C 1
ATOM 2688 O O . ILE A 1 340 ? 21.891 3.882 -31.522 1.00 98.56 340 ILE A O 1
ATOM 2692 N N . ASN A 1 341 ? 21.156 3.795 -29.412 1.00 98.19 341 ASN A N 1
ATOM 2693 C CA . ASN A 1 341 ? 20.715 5.185 -29.362 1.00 98.19 341 ASN A CA 1
ATOM 2694 C C . ASN A 1 341 ? 21.892 6.152 -29.530 1.00 98.19 341 ASN A C 1
ATOM 2696 O O . ASN A 1 341 ? 21.752 7.147 -30.236 1.00 98.19 341 ASN A O 1
ATOM 2700 N N . ASP A 1 342 ? 23.071 5.827 -28.992 1.00 98.19 342 ASP A N 1
ATOM 2701 C CA . ASP A 1 342 ? 24.290 6.621 -29.181 1.00 98.19 342 ASP A CA 1
ATOM 2702 C C . ASP A 1 342 ? 24.672 6.754 -30.663 1.00 98.19 342 ASP A C 1
ATOM 2704 O O . ASP A 1 342 ? 24.828 7.865 -31.183 1.00 98.19 342 ASP A O 1
ATOM 2708 N N . VAL A 1 343 ? 24.749 5.635 -31.391 1.00 97.44 343 VAL A N 1
ATOM 2709 C CA . VAL A 1 343 ? 25.094 5.672 -32.821 1.00 97.44 343 VAL A CA 1
ATOM 2710 C C . VAL A 1 343 ? 23.991 6.311 -33.670 1.00 97.44 343 VAL A C 1
ATOM 2712 O O . VAL A 1 343 ? 24.293 7.046 -34.615 1.00 97.44 343 VAL A O 1
ATOM 2715 N N . ILE A 1 344 ? 22.718 6.108 -33.316 1.00 95.69 344 ILE A N 1
ATOM 2716 C CA . ILE A 1 344 ? 21.583 6.755 -33.988 1.00 95.69 344 ILE A CA 1
ATOM 2717 C C . ILE A 1 344 ? 21.617 8.270 -33.763 1.00 95.69 344 ILE A C 1
ATOM 2719 O O . ILE A 1 344 ? 21.511 9.023 -34.729 1.00 95.69 344 ILE A O 1
ATOM 2723 N N . THR A 1 345 ? 21.825 8.746 -32.533 1.00 95.75 345 THR A N 1
ATOM 2724 C CA . THR A 1 345 ? 21.948 10.182 -32.235 1.00 95.75 345 THR A CA 1
ATOM 2725 C C . THR A 1 345 ? 23.148 10.800 -32.941 1.00 95.75 345 THR A C 1
ATOM 2727 O O . THR A 1 345 ? 23.002 11.850 -33.563 1.00 95.75 345 THR A O 1
ATOM 2730 N N . LYS A 1 346 ? 24.311 10.137 -32.952 1.00 95.38 346 LYS A N 1
ATOM 2731 C CA . LYS A 1 346 ? 25.475 10.585 -33.738 1.00 95.38 346 LYS A CA 1
ATOM 2732 C C . LYS A 1 346 ? 25.130 10.737 -35.217 1.00 95.38 346 LYS A C 1
ATOM 2734 O O . LYS A 1 346 ? 25.450 11.762 -35.818 1.00 95.38 346 LYS A O 1
ATOM 2739 N N . LYS A 1 347 ? 24.444 9.750 -35.793 1.00 92.81 347 LYS A N 1
ATOM 2740 C CA . LYS A 1 347 ? 23.985 9.790 -37.184 1.00 92.81 347 LYS A CA 1
ATOM 2741 C C . LYS A 1 347 ? 23.028 10.957 -37.440 1.00 92.81 347 LYS A C 1
ATOM 2743 O O . LYS A 1 347 ? 23.249 11.704 -38.388 1.00 92.81 347 LYS A O 1
ATOM 2748 N N . MET A 1 348 ? 22.011 11.138 -36.596 1.00 92.62 348 MET A N 1
ATOM 2749 C CA . MET A 1 348 ? 21.046 12.244 -36.709 1.00 92.62 348 MET A CA 1
ATOM 2750 C C . MET A 1 348 ? 21.718 13.616 -36.581 1.00 92.62 348 MET A C 1
ATOM 2752 O O . MET A 1 348 ? 21.357 14.540 -37.300 1.00 92.62 348 MET A O 1
ATOM 2756 N N . ASN A 1 349 ? 22.754 13.723 -35.747 1.00 93.94 349 ASN A N 1
ATOM 2757 C CA . ASN A 1 349 ? 23.540 14.944 -35.561 1.00 93.94 349 ASN A CA 1
ATOM 2758 C C . ASN A 1 349 ? 24.601 15.163 -36.659 1.00 93.94 349 ASN A C 1
ATOM 2760 O O . ASN A 1 349 ? 25.474 16.016 -36.515 1.00 93.94 349 ASN A O 1
ATOM 2764 N N . GLY A 1 350 ? 24.571 14.386 -37.748 1.00 92.00 350 GLY A N 1
ATOM 2765 C CA . GLY A 1 350 ? 25.454 14.576 -38.900 1.00 92.00 350 GLY A CA 1
ATOM 2766 C C . GLY A 1 350 ? 26.890 14.085 -38.701 1.00 92.00 350 GLY A C 1
ATOM 2767 O O . GLY A 1 350 ? 27.776 14.477 -39.460 1.00 92.00 350 GLY A O 1
ATOM 2768 N N . LYS A 1 351 ? 27.151 13.214 -37.714 1.00 94.38 351 LYS A N 1
ATOM 2769 C CA . LYS A 1 351 ? 28.493 12.646 -37.477 1.00 94.38 351 LYS A CA 1
ATOM 2770 C C . LYS A 1 351 ? 29.032 11.874 -38.684 1.00 94.38 351 LYS A C 1
ATOM 2772 O O . LYS A 1 351 ? 30.245 11.849 -38.886 1.00 94.38 351 LYS A O 1
ATOM 2777 N N . TYR A 1 352 ? 28.143 11.234 -39.442 1.00 93.75 352 TYR A N 1
ATOM 2778 C CA . TYR A 1 352 ? 28.478 10.407 -40.598 1.00 93.75 352 TYR A CA 1
ATOM 2779 C C . TYR A 1 352 ? 28.043 11.100 -41.886 1.00 93.75 352 TYR A C 1
ATOM 2781 O O . TYR A 1 352 ? 26.881 11.482 -42.035 1.00 93.75 352 TYR A O 1
ATOM 2789 N N . LYS A 1 353 ? 28.975 11.246 -42.827 1.00 89.94 353 LYS A N 1
ATOM 2790 C CA . LYS A 1 353 ? 28.743 11.903 -44.116 1.00 89.94 353 LYS A CA 1
ATOM 2791 C C . LYS A 1 353 ? 28.085 10.961 -45.123 1.00 89.94 353 LYS A C 1
ATOM 2793 O O . LYS A 1 353 ? 27.196 11.371 -45.872 1.00 89.94 353 LYS A O 1
ATOM 2798 N N . TYR A 1 354 ? 28.531 9.708 -45.171 1.00 89.31 354 TYR A N 1
ATOM 2799 C CA . TYR A 1 354 ? 28.118 8.729 -46.174 1.00 89.31 354 TYR A CA 1
ATOM 2800 C C . TYR A 1 354 ? 27.337 7.558 -45.582 1.00 89.31 354 TYR A C 1
ATOM 2802 O O . TYR A 1 354 ? 26.371 7.107 -46.197 1.00 89.31 354 TYR A O 1
ATOM 2810 N N . ALA A 1 355 ? 27.706 7.066 -44.400 1.00 81.31 355 ALA A N 1
ATOM 2811 C CA . ALA A 1 355 ? 27.025 5.932 -43.788 1.00 81.31 355 ALA A CA 1
ATOM 2812 C C . ALA A 1 355 ? 25.595 6.312 -43.349 1.00 81.31 355 ALA A C 1
ATOM 2814 O O . ALA A 1 355 ? 25.363 6.918 -42.303 1.00 81.31 355 ALA A O 1
ATOM 2815 N N . GLY A 1 356 ? 24.622 5.958 -44.197 1.00 70.62 356 GLY A N 1
ATOM 2816 C CA . GLY A 1 356 ? 23.203 6.276 -44.035 1.00 70.62 356 GLY A CA 1
ATOM 2817 C C . GLY A 1 356 ? 22.641 7.333 -44.987 1.00 70.62 356 GLY A C 1
ATOM 2818 O O . GLY A 1 356 ? 21.480 7.699 -44.827 1.00 70.62 356 GLY A O 1
ATOM 2819 N N . SER A 1 357 ? 23.427 7.804 -45.958 1.00 68.88 357 SER A N 1
ATOM 2820 C CA . SER A 1 357 ? 22.939 8.599 -47.090 1.00 68.88 357 SER A CA 1
ATOM 2821 C C . SER A 1 357 ? 22.762 7.728 -48.344 1.00 68.88 357 SER A C 1
ATOM 2823 O O . SER A 1 357 ? 23.037 6.529 -48.332 1.00 68.88 357 SER A O 1
ATOM 2825 N N . ASN A 1 358 ? 22.259 8.312 -49.438 1.00 75.12 358 ASN A N 1
ATOM 2826 C CA . ASN A 1 358 ? 22.135 7.597 -50.708 1.00 75.12 358 ASN A CA 1
ATOM 2827 C C . ASN A 1 358 ? 23.529 7.194 -51.224 1.00 75.12 358 ASN A C 1
ATOM 2829 O O . ASN A 1 358 ? 24.364 8.066 -51.476 1.00 75.12 358 ASN A O 1
ATOM 2833 N N . LEU A 1 359 ? 23.754 5.890 -51.425 1.00 79.44 359 LEU A N 1
ATOM 2834 C CA . LEU A 1 359 ? 25.019 5.326 -51.914 1.00 79.44 359 LEU A CA 1
ATOM 2835 C C . LEU A 1 359 ? 25.473 5.939 -53.247 1.00 79.44 359 LEU A C 1
ATOM 2837 O O . LEU A 1 359 ? 26.670 6.001 -53.510 1.00 79.44 359 LEU A O 1
ATOM 2841 N N . SER A 1 360 ? 24.553 6.487 -54.048 1.00 82.81 360 SER A N 1
ATOM 2842 C CA . SER A 1 360 ? 24.882 7.223 -55.277 1.00 82.81 360 SER A CA 1
ATOM 2843 C C . SER A 1 360 ? 25.766 8.460 -55.051 1.00 82.81 360 SER A C 1
ATOM 2845 O O . SER A 1 360 ? 26.406 8.932 -55.992 1.00 82.81 360 SER A O 1
ATOM 2847 N N . LYS A 1 361 ? 25.835 8.982 -53.816 1.00 81.62 361 LYS A N 1
ATOM 2848 C CA . LYS A 1 361 ? 26.701 10.105 -53.417 1.00 81.62 361 LYS A CA 1
ATOM 2849 C C . LYS A 1 361 ? 28.125 9.668 -53.049 1.00 81.62 361 LYS A C 1
ATOM 2851 O O . LYS A 1 361 ? 28.996 10.523 -52.896 1.00 81.62 361 LYS A O 1
ATOM 2856 N N . VAL A 1 362 ? 28.382 8.366 -52.917 1.00 87.44 362 VAL A N 1
ATOM 2857 C CA . VAL A 1 362 ? 29.697 7.812 -52.572 1.00 87.44 362 VAL A CA 1
ATOM 2858 C C . VAL A 1 362 ? 30.481 7.567 -53.862 1.00 87.44 362 VAL A C 1
ATOM 2860 O O . VAL A 1 362 ? 30.425 6.487 -54.443 1.00 87.44 362 VAL A O 1
ATOM 2863 N N . LYS A 1 363 ? 31.190 8.592 -54.350 1.00 88.69 363 LYS A N 1
ATOM 2864 C CA . LYS A 1 363 ? 31.971 8.521 -55.598 1.00 88.69 363 LYS A CA 1
ATOM 2865 C C . LYS A 1 363 ? 33.445 8.846 -55.365 1.00 88.69 363 LYS A C 1
ATOM 2867 O O . LYS A 1 363 ? 33.775 9.823 -54.698 1.00 88.69 363 LYS A O 1
ATOM 2872 N N . GLY A 1 364 ? 34.319 8.044 -55.970 1.00 91.50 364 GLY A N 1
ATOM 2873 C CA . GLY A 1 364 ? 35.771 8.177 -55.863 1.00 91.50 364 GLY A CA 1
ATOM 2874 C C . GLY A 1 364 ? 36.360 7.491 -54.626 1.00 91.50 364 GLY A C 1
ATOM 2875 O O . GLY A 1 364 ? 35.698 7.320 -53.600 1.00 91.50 364 GLY A O 1
ATOM 2876 N N . ASN A 1 365 ? 37.634 7.110 -54.726 1.00 92.06 365 ASN A N 1
ATOM 2877 C CA . ASN A 1 365 ? 38.313 6.263 -53.739 1.00 92.06 365 ASN A CA 1
ATOM 2878 C C . ASN A 1 365 ? 38.284 6.847 -52.316 1.00 92.06 365 ASN A C 1
ATOM 2880 O O . ASN A 1 365 ? 38.064 6.114 -51.356 1.00 92.06 365 ASN A O 1
ATOM 2884 N N . ALA A 1 366 ? 38.432 8.167 -52.170 1.00 91.38 366 ALA A N 1
ATOM 2885 C CA . ALA A 1 366 ? 38.394 8.832 -50.867 1.00 91.38 366 ALA A CA 1
ATOM 2886 C C . ALA A 1 366 ? 37.004 8.774 -50.201 1.00 91.38 366 ALA A C 1
ATOM 2888 O O . ALA A 1 366 ? 36.907 8.571 -48.990 1.00 91.38 366 ALA A O 1
ATOM 2889 N N . ALA A 1 367 ? 35.922 8.916 -50.976 1.00 91.06 367 ALA A N 1
ATOM 2890 C CA . ALA A 1 367 ? 34.560 8.812 -50.452 1.00 91.06 3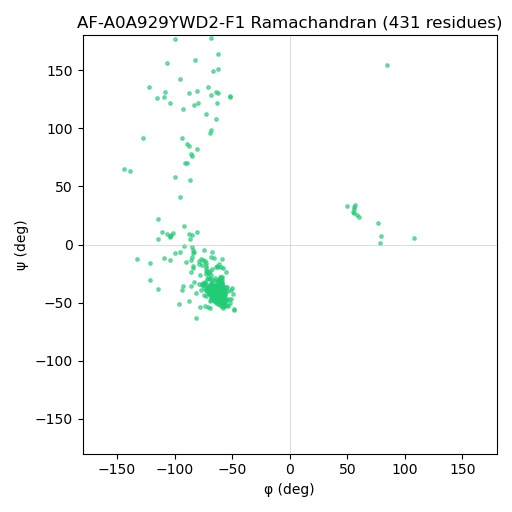67 ALA A CA 1
ATOM 2891 C C . ALA A 1 367 ? 34.225 7.373 -50.042 1.00 91.06 367 ALA A C 1
ATOM 2893 O O . ALA A 1 367 ? 33.634 7.167 -48.985 1.00 91.06 367 ALA A O 1
ATOM 2894 N N . ILE A 1 368 ? 34.657 6.386 -50.836 1.00 92.12 368 ILE A N 1
ATOM 2895 C CA . ILE A 1 368 ? 34.504 4.956 -50.525 1.00 92.12 368 ILE A CA 1
ATOM 2896 C C . ILE A 1 368 ? 35.265 4.600 -49.242 1.00 92.12 368 ILE A C 1
ATOM 2898 O O . ILE A 1 368 ? 34.711 3.954 -48.352 1.00 92.12 368 ILE A O 1
ATOM 2902 N N . ALA A 1 369 ? 36.512 5.060 -49.104 1.00 93.44 369 ALA A N 1
ATOM 2903 C CA . ALA A 1 369 ? 37.307 4.833 -47.899 1.00 93.44 369 ALA A CA 1
ATOM 2904 C C . ALA A 1 369 ? 36.644 5.439 -46.650 1.00 93.44 369 ALA A C 1
ATOM 2906 O O . ALA A 1 369 ? 36.593 4.790 -45.603 1.00 93.44 369 ALA A O 1
ATOM 2907 N N . LEU A 1 370 ? 36.089 6.654 -46.762 1.00 93.62 370 LEU A N 1
ATOM 2908 C CA . LEU A 1 370 ? 35.357 7.284 -45.663 1.00 93.62 370 LEU A CA 1
ATOM 2909 C C . LEU A 1 370 ? 34.071 6.524 -45.325 1.00 93.62 370 LEU A C 1
ATOM 2911 O O . LEU A 1 370 ? 33.847 6.235 -44.154 1.00 93.62 370 LEU A O 1
ATOM 2915 N N . TYR A 1 371 ? 33.271 6.143 -46.324 1.00 93.62 371 TYR A N 1
ATOM 2916 C CA . TYR A 1 371 ? 32.068 5.331 -46.126 1.00 93.62 371 TYR A CA 1
ATOM 2917 C C . TYR A 1 371 ? 32.377 4.031 -45.371 1.00 93.62 371 TYR A C 1
ATOM 2919 O O . TYR A 1 371 ? 31.720 3.730 -44.379 1.00 93.62 371 TYR A O 1
ATOM 2927 N N . ASN A 1 372 ? 33.419 3.301 -45.777 1.00 92.38 372 ASN A N 1
ATOM 2928 C CA . ASN A 1 372 ? 33.820 2.059 -45.111 1.00 92.38 372 ASN A CA 1
ATOM 2929 C C . ASN A 1 372 ? 34.268 2.297 -43.661 1.00 92.38 372 ASN A C 1
ATOM 2931 O O . ASN A 1 372 ? 33.948 1.503 -42.774 1.00 92.38 372 ASN A O 1
ATOM 2935 N N . LYS A 1 373 ? 34.984 3.398 -43.396 1.00 95.50 373 LYS A N 1
ATOM 2936 C CA . LYS A 1 373 ? 35.383 3.789 -42.035 1.00 95.50 373 LYS A CA 1
ATOM 2937 C C . LYS A 1 373 ? 34.168 4.107 -41.161 1.00 95.50 373 LYS A C 1
ATOM 2939 O O . LYS A 1 373 ? 34.108 3.648 -40.024 1.00 95.50 373 LYS A O 1
ATOM 2944 N N . GLU A 1 374 ? 33.216 4.876 -41.680 1.00 95.69 374 GLU A N 1
ATOM 2945 C CA . GLU A 1 374 ? 31.980 5.229 -40.976 1.00 95.69 374 GLU A CA 1
ATOM 2946 C C . GLU A 1 374 ? 31.103 3.996 -40.724 1.00 95.69 374 GLU A C 1
ATOM 2948 O O . GLU A 1 374 ? 30.623 3.807 -39.610 1.00 95.69 374 GLU A O 1
ATOM 2953 N N . LEU A 1 375 ? 30.951 3.114 -41.718 1.00 94.12 375 LEU A N 1
ATOM 2954 C CA . LEU A 1 375 ? 30.219 1.856 -41.571 1.00 94.12 375 LEU A CA 1
ATOM 2955 C C . LEU A 1 375 ? 30.835 0.979 -40.474 1.00 94.12 375 LEU A C 1
ATOM 2957 O O . LEU A 1 375 ? 30.105 0.456 -39.636 1.00 94.12 375 LEU A O 1
ATOM 2961 N N . LYS A 1 376 ? 32.168 0.866 -40.435 1.00 96.00 376 LYS A N 1
ATOM 2962 C CA . LYS A 1 376 ? 32.880 0.111 -39.394 1.00 96.00 376 LYS A CA 1
ATOM 2963 C C . LYS A 1 376 ? 32.669 0.703 -37.998 1.00 96.00 376 LYS A C 1
ATOM 2965 O O . LYS A 1 376 ? 32.518 -0.048 -37.037 1.00 96.00 376 LYS A O 1
ATOM 2970 N N . ASP A 1 377 ? 32.647 2.031 -37.877 1.00 96.69 377 ASP A N 1
ATOM 2971 C CA . ASP A 1 377 ? 32.329 2.697 -36.609 1.00 96.69 377 ASP A CA 1
ATOM 2972 C C . ASP A 1 377 ? 30.894 2.381 -36.171 1.00 96.69 377 ASP A C 1
ATOM 2974 O O . ASP A 1 377 ? 30.690 1.927 -35.049 1.00 96.69 377 ASP A O 1
ATOM 2978 N N . ILE A 1 378 ? 29.915 2.498 -37.074 1.00 96.56 378 ILE A N 1
ATOM 2979 C CA . ILE A 1 378 ? 28.516 2.149 -36.790 1.00 96.56 378 ILE A CA 1
ATOM 2980 C C . ILE A 1 378 ? 28.390 0.685 -36.346 1.00 96.56 378 ILE A C 1
ATOM 2982 O O . ILE A 1 378 ? 27.798 0.395 -35.304 1.00 96.56 378 ILE A O 1
ATOM 2986 N N . GLN A 1 379 ? 28.992 -0.239 -37.093 1.00 97.38 379 GLN A N 1
ATOM 2987 C CA . GLN A 1 379 ? 28.995 -1.670 -36.781 1.00 97.38 379 GLN A CA 1
ATOM 2988 C C . GLN A 1 379 ? 29.629 -1.984 -35.425 1.00 97.38 379 GLN A C 1
ATOM 2990 O O . GLN A 1 379 ? 29.196 -2.926 -34.763 1.00 97.38 379 GLN A O 1
ATOM 2995 N N . SER A 1 380 ? 30.606 -1.199 -34.968 1.00 98.19 380 SER A N 1
ATOM 2996 C CA . SER A 1 380 ? 31.205 -1.362 -33.639 1.00 98.19 380 SER A CA 1
ATOM 2997 C C . SER A 1 380 ? 30.182 -1.133 -32.516 1.00 98.19 380 SER A C 1
ATOM 2999 O O . SER A 1 380 ? 30.175 -1.895 -31.550 1.00 98.19 380 SER A O 1
ATOM 3001 N N . TYR A 1 381 ? 29.255 -0.174 -32.645 1.00 98.56 381 TYR A N 1
ATOM 3002 C CA . TYR A 1 381 ? 28.189 0.019 -31.644 1.00 98.56 381 TYR A CA 1
ATOM 3003 C C . TYR A 1 381 ? 27.219 -1.161 -31.612 1.00 98.56 381 TYR A C 1
ATOM 3005 O O . TYR A 1 381 ? 26.941 -1.690 -30.539 1.00 98.56 381 TYR A O 1
ATOM 3013 N N . TYR A 1 382 ? 26.762 -1.627 -32.776 1.00 98.56 382 TYR A N 1
ATOM 3014 C CA . TYR A 1 382 ? 25.879 -2.795 -32.852 1.00 98.56 382 TYR A CA 1
ATOM 3015 C C . TYR A 1 382 ? 26.567 -4.084 -32.385 1.00 98.56 382 TYR A C 1
ATOM 3017 O O . TYR A 1 382 ? 25.945 -4.895 -31.705 1.00 98.56 382 TYR A O 1
ATOM 3025 N N . SER A 1 383 ? 27.865 -4.248 -32.658 1.00 98.62 383 SER A N 1
ATOM 3026 C CA . SER A 1 383 ? 28.659 -5.373 -32.143 1.00 98.62 383 SER A CA 1
ATOM 3027 C C . SER A 1 383 ? 28.737 -5.358 -30.617 1.00 98.62 383 SER A C 1
ATOM 3029 O O . SER A 1 383 ? 28.662 -6.411 -29.994 1.00 98.62 383 SER A O 1
ATOM 3031 N N . LYS A 1 384 ? 28.853 -4.171 -30.005 1.00 98.75 384 LYS A N 1
ATOM 3032 C CA . LYS A 1 384 ? 28.843 -4.015 -28.542 1.00 98.75 384 LYS A CA 1
ATOM 3033 C C . LYS A 1 384 ? 27.453 -4.210 -27.935 1.00 98.75 384 LYS A C 1
ATOM 3035 O O . LYS A 1 384 ? 27.364 -4.709 -26.822 1.00 98.75 384 LYS A O 1
ATOM 3040 N N . ALA A 1 385 ? 26.387 -3.847 -28.650 1.00 98.75 385 ALA A N 1
ATOM 3041 C CA . ALA A 1 385 ? 25.004 -4.051 -28.213 1.00 98.75 385 ALA A CA 1
ATOM 3042 C C . ALA A 1 385 ? 24.581 -5.531 -28.249 1.00 98.75 385 ALA A C 1
ATOM 3044 O O . ALA A 1 385 ? 23.856 -5.988 -27.366 1.00 98.75 385 ALA A O 1
ATOM 3045 N N . LEU A 1 386 ? 25.053 -6.274 -29.257 1.00 98.75 386 LEU A N 1
ATOM 3046 C CA . LEU A 1 386 ? 24.684 -7.665 -29.516 1.00 98.75 386 LEU A CA 1
ATOM 3047 C C . LEU A 1 386 ? 24.743 -8.589 -28.284 1.00 98.75 386 LEU A C 1
ATOM 3049 O O . LEU A 1 386 ? 23.716 -9.199 -27.995 1.00 98.75 386 LEU A O 1
ATOM 3053 N N . PRO A 1 387 ? 25.865 -8.712 -27.541 1.00 98.62 387 PRO A N 1
ATOM 3054 C CA . PRO A 1 387 ? 25.947 -9.663 -26.431 1.00 98.62 387 PRO A CA 1
ATOM 3055 C C . PRO A 1 387 ? 24.902 -9.409 -25.338 1.00 98.62 387 PRO A C 1
ATOM 3057 O O . PRO A 1 387 ? 24.395 -10.362 -24.752 1.00 98.62 387 PRO A O 1
ATOM 3060 N N . TYR A 1 388 ? 24.532 -8.149 -25.097 1.00 98.69 388 TYR A N 1
ATOM 3061 C CA . TYR A 1 388 ? 23.541 -7.808 -24.079 1.00 98.69 388 TYR A CA 1
ATOM 3062 C C . TYR A 1 388 ? 22.121 -8.165 -24.519 1.00 98.69 388 TYR A C 1
ATOM 3064 O O . TYR A 1 388 ? 21.379 -8.772 -23.754 1.00 98.69 388 TYR A O 1
ATOM 3072 N N . MET A 1 389 ? 21.736 -7.874 -25.766 1.00 98.62 389 MET A N 1
ATOM 3073 C CA . MET A 1 389 ? 20.398 -8.251 -26.241 1.00 98.62 389 MET A CA 1
ATOM 3074 C C . MET A 1 389 ? 20.263 -9.770 -26.457 1.00 98.62 389 MET A C 1
ATOM 3076 O O . MET A 1 389 ? 19.201 -10.348 -26.237 1.00 98.62 389 MET A O 1
ATOM 3080 N N . GLU A 1 390 ? 21.357 -10.450 -26.802 1.00 98.38 390 GLU A N 1
ATOM 3081 C CA . GLU A 1 390 ? 21.417 -11.916 -26.793 1.00 98.38 390 GLU A CA 1
ATOM 3082 C C . GLU A 1 390 ? 21.209 -12.493 -25.393 1.00 98.38 390 GLU A C 1
ATOM 3084 O O . GLU A 1 390 ? 20.484 -13.473 -25.220 1.00 98.38 390 GLU A O 1
ATOM 3089 N N . LYS A 1 391 ? 21.788 -11.854 -24.371 1.00 98.56 391 LYS A N 1
ATOM 3090 C CA . LYS A 1 391 ? 21.553 -12.217 -22.974 1.00 98.56 391 LYS A CA 1
ATOM 3091 C C . LYS A 1 391 ? 20.081 -12.032 -22.588 1.00 98.56 391 LYS A C 1
ATOM 3093 O O . LYS A 1 391 ? 19.530 -12.917 -21.942 1.00 98.56 391 LYS A O 1
ATOM 3098 N N . VAL A 1 392 ? 19.408 -10.968 -23.044 1.00 98.31 392 VAL A N 1
ATOM 3099 C CA . VAL A 1 392 ? 17.948 -10.795 -22.861 1.00 98.31 392 VAL A CA 1
ATOM 3100 C C . VAL A 1 392 ? 17.174 -11.964 -23.474 1.00 98.31 392 VAL A C 1
ATOM 3102 O O . VAL A 1 392 ? 16.318 -12.541 -22.8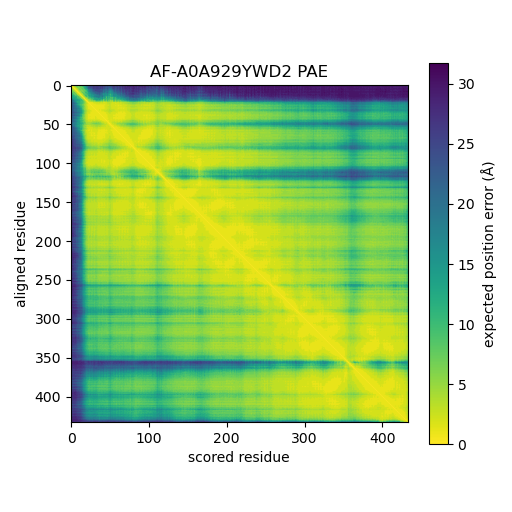05 1.00 98.31 392 VAL A O 1
ATOM 3105 N N . ARG A 1 393 ? 17.507 -12.365 -24.710 1.00 98.19 393 ARG A N 1
ATOM 3106 C CA . ARG A 1 393 ? 16.904 -13.538 -25.366 1.00 98.19 393 ARG A CA 1
ATOM 3107 C C . ARG A 1 393 ? 17.100 -14.821 -24.556 1.00 98.19 393 ARG A C 1
ATOM 3109 O O . ARG A 1 393 ? 16.164 -15.601 -24.430 1.00 98.19 393 ARG A O 1
ATOM 3116 N N . GLN A 1 394 ? 18.288 -15.034 -23.992 1.00 98.25 394 GLN A N 1
ATOM 3117 C CA . GLN A 1 394 ? 18.576 -16.203 -23.150 1.00 98.25 394 GLN A CA 1
ATOM 3118 C C . GLN A 1 394 ? 17.790 -16.199 -21.834 1.00 98.25 394 GLN A C 1
ATOM 3120 O O . GLN A 1 394 ? 17.336 -17.250 -21.394 1.00 98.25 394 GLN A O 1
ATOM 3125 N N . LEU A 1 395 ? 17.649 -15.035 -21.198 1.00 97.44 395 LEU A N 1
ATOM 3126 C CA . LEU A 1 395 ? 16.969 -14.889 -19.908 1.00 97.44 395 LEU A CA 1
ATOM 3127 C C . LEU A 1 395 ? 15.441 -14.909 -20.032 1.00 97.44 395 LEU A C 1
ATOM 3129 O O . LEU A 1 395 ? 14.748 -15.241 -19.074 1.00 97.44 395 LEU A O 1
ATOM 3133 N N . ALA A 1 396 ? 14.908 -14.525 -21.191 1.00 96.31 396 ALA A N 1
ATOM 3134 C CA . ALA A 1 396 ? 13.476 -14.431 -21.442 1.00 96.31 396 ALA A CA 1
ATOM 3135 C C . ALA A 1 396 ? 13.105 -14.965 -22.842 1.00 96.31 396 ALA A C 1
ATOM 3137 O O . ALA A 1 396 ? 12.591 -14.204 -23.672 1.00 96.31 396 ALA A O 1
ATOM 3138 N N . PRO A 1 397 ? 13.334 -16.263 -23.121 1.00 96.31 397 PRO A N 1
ATOM 3139 C CA . PRO A 1 397 ? 13.151 -16.835 -24.458 1.00 96.31 397 PRO A CA 1
ATOM 3140 C C . PRO A 1 397 ? 11.705 -16.727 -24.955 1.00 96.31 397 PRO A C 1
ATOM 3142 O O . PRO A 1 397 ? 11.481 -16.457 -26.132 1.00 96.31 397 PRO A O 1
ATOM 3145 N N . ASP A 1 398 ? 10.726 -16.832 -24.057 1.00 95.25 398 ASP A N 1
ATOM 3146 C CA . ASP A 1 398 ? 9.304 -16.762 -24.413 1.00 95.25 398 ASP A CA 1
ATOM 3147 C C . ASP A 1 398 ? 8.807 -15.325 -24.635 1.00 95.25 398 ASP A C 1
ATOM 3149 O O . ASP A 1 398 ? 7.776 -15.100 -25.270 1.00 95.25 398 ASP A O 1
ATOM 3153 N N . ARG A 1 399 ? 9.556 -14.314 -24.170 1.00 95.19 399 ARG A N 1
ATOM 3154 C CA . ARG A 1 399 ? 9.222 -12.894 -24.368 1.00 95.19 399 ARG A CA 1
ATOM 3155 C C . ARG A 1 399 ? 9.784 -12.384 -25.696 1.00 95.19 399 ARG A C 1
ATOM 3157 O O . A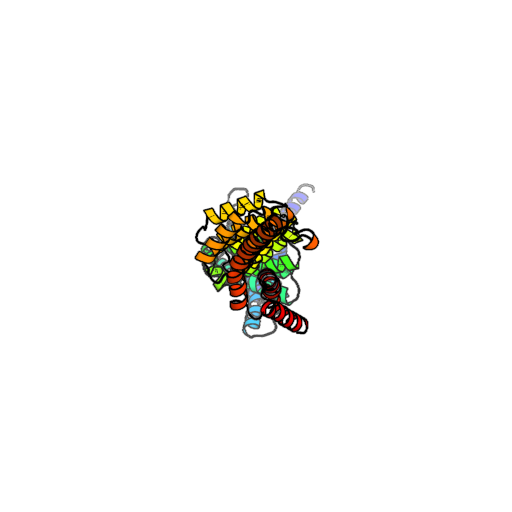RG A 1 399 ? 10.500 -11.391 -25.719 1.00 95.19 399 ARG A O 1
ATOM 3164 N N . VAL A 1 400 ? 9.448 -13.037 -26.811 1.00 96.75 400 VAL A N 1
ATOM 3165 C CA . VAL A 1 400 ? 10.005 -12.750 -28.156 1.00 96.75 400 VAL A CA 1
ATOM 3166 C C . VAL A 1 400 ? 9.961 -11.259 -28.515 1.00 96.75 400 VAL A C 1
ATOM 3168 O O . VAL A 1 400 ? 10.946 -10.699 -28.997 1.00 96.75 400 VAL A O 1
ATOM 3171 N N . LYS A 1 401 ? 8.849 -10.583 -28.204 1.00 95.81 401 LYS A N 1
ATOM 3172 C CA . LYS A 1 401 ? 8.645 -9.151 -28.487 1.00 95.81 401 LYS A CA 1
ATOM 3173 C C . LYS A 1 401 ? 9.616 -8.224 -27.737 1.00 95.81 401 LYS A C 1
ATOM 3175 O O . LYS A 1 401 ? 9.801 -7.091 -28.164 1.00 95.81 401 LYS A O 1
ATOM 3180 N N . LEU A 1 402 ? 10.243 -8.695 -26.657 1.00 94.44 402 LEU A N 1
ATOM 3181 C CA . LEU A 1 402 ? 11.206 -7.928 -25.863 1.00 94.44 402 LEU A CA 1
ATOM 3182 C C . LEU A 1 402 ? 12.572 -7.796 -26.555 1.00 94.44 402 LEU A C 1
ATOM 3184 O O . LEU A 1 402 ? 13.224 -6.766 -26.412 1.00 94.44 402 LEU A O 1
ATOM 3188 N N . TRP A 1 403 ? 13.018 -8.822 -27.286 1.00 97.81 403 TRP A N 1
ATOM 3189 C CA . TRP A 1 403 ? 14.390 -8.896 -27.812 1.00 97.81 403 TRP A CA 1
ATOM 3190 C C . TRP A 1 403 ? 14.482 -9.017 -29.333 1.00 97.81 403 TRP A C 1
ATOM 3192 O O . TRP A 1 403 ? 15.452 -8.528 -29.916 1.00 97.81 403 TRP A O 1
ATOM 3202 N N . ALA A 1 404 ? 13.504 -9.634 -30.001 1.00 98.06 404 ALA A N 1
ATOM 3203 C CA . ALA A 1 404 ? 13.592 -9.924 -31.433 1.00 98.06 404 ALA A CA 1
ATOM 3204 C C . ALA A 1 404 ? 13.672 -8.667 -32.319 1.00 98.06 404 ALA A C 1
ATOM 3206 O O . ALA A 1 404 ? 14.539 -8.651 -33.193 1.00 98.06 404 ALA A O 1
ATOM 3207 N N . PRO A 1 405 ? 12.895 -7.584 -32.086 1.00 97.88 405 PRO A N 1
ATOM 3208 C CA . PRO A 1 405 ? 12.996 -6.377 -32.913 1.00 97.88 405 PRO A CA 1
ATOM 3209 C C . PRO A 1 405 ? 14.388 -5.740 -32.825 1.00 97.88 405 PRO A C 1
ATOM 3211 O O . PRO A 1 405 ? 14.987 -5.343 -33.824 1.00 97.88 405 PRO A O 1
ATOM 3214 N N . THR A 1 406 ? 14.951 -5.702 -31.619 1.00 98.19 406 THR A N 1
ATOM 3215 C CA . THR A 1 406 ? 16.271 -5.115 -31.391 1.00 98.19 406 THR A CA 1
ATOM 3216 C C . THR A 1 406 ? 17.382 -5.996 -31.958 1.00 98.19 406 THR A C 1
ATOM 3218 O O . THR A 1 406 ? 18.312 -5.477 -32.577 1.00 98.19 406 THR A O 1
ATOM 3221 N N . LEU A 1 407 ? 17.292 -7.326 -31.823 1.00 98.62 407 LEU A N 1
ATOM 3222 C CA . LEU A 1 407 ? 18.237 -8.246 -32.470 1.00 98.62 407 LEU A CA 1
ATOM 3223 C C . LEU A 1 407 ? 18.159 -8.165 -33.994 1.00 98.62 407 LEU A C 1
ATOM 3225 O O . LEU A 1 407 ? 19.204 -8.148 -34.642 1.00 98.62 407 LEU A O 1
ATOM 3229 N N . GLN A 1 408 ? 16.962 -8.036 -34.567 1.00 98.25 408 GLN A N 1
ATOM 3230 C CA . GLN A 1 408 ? 16.772 -7.836 -36.003 1.00 98.25 408 GLN A CA 1
ATOM 3231 C C . GLN A 1 408 ? 17.532 -6.587 -36.470 1.00 98.25 408 GLN A C 1
ATOM 3233 O O . GLN A 1 408 ? 18.362 -6.671 -37.380 1.00 98.25 408 GLN A O 1
ATOM 3238 N N . GLN A 1 409 ? 17.335 -5.451 -35.791 1.00 97.50 409 GLN A N 1
ATOM 3239 C CA . GLN A 1 409 ? 18.052 -4.209 -36.078 1.00 97.50 409 GLN A CA 1
ATOM 3240 C C . GLN A 1 409 ? 19.575 -4.379 -35.956 1.00 97.50 409 GLN A C 1
ATOM 3242 O O . GLN A 1 409 ? 20.323 -3.919 -36.826 1.00 97.50 409 GLN A O 1
ATOM 3247 N N . ILE A 1 410 ? 20.050 -5.042 -34.897 1.00 98.50 410 ILE A N 1
ATOM 3248 C CA . ILE A 1 410 ? 21.477 -5.314 -34.684 1.00 98.50 410 ILE A CA 1
ATOM 3249 C C . ILE A 1 410 ? 22.037 -6.140 -35.847 1.00 98.50 410 ILE A C 1
ATOM 3251 O O . ILE A 1 410 ? 23.014 -5.731 -36.477 1.00 98.50 410 ILE A O 1
ATOM 3255 N N . TYR A 1 411 ? 21.412 -7.267 -36.184 1.00 98.44 411 TYR A N 1
ATOM 3256 C CA . TYR A 1 411 ? 21.884 -8.154 -37.243 1.00 98.44 411 TYR A CA 1
ATOM 3257 C C . TYR A 1 411 ? 21.869 -7.490 -38.621 1.00 98.44 411 TYR A C 1
ATOM 3259 O O . TYR A 1 411 ? 22.836 -7.641 -39.368 1.00 98.44 411 TYR A O 1
ATOM 3267 N N . GLN A 1 412 ? 20.843 -6.698 -38.946 1.00 95.88 412 GLN A N 1
ATOM 3268 C CA . GLN A 1 412 ? 20.796 -5.937 -40.200 1.00 95.88 412 GLN A CA 1
ATOM 3269 C C . GLN A 1 412 ? 21.990 -4.984 -40.330 1.00 95.88 412 GLN A C 1
ATOM 3271 O O . GLN A 1 412 ? 22.654 -4.960 -41.369 1.00 95.88 412 GLN A O 1
ATOM 3276 N N . ASN A 1 413 ? 22.316 -4.242 -39.267 1.00 95.62 413 ASN A N 1
ATOM 3277 C CA . ASN A 1 413 ? 23.448 -3.312 -39.278 1.00 95.62 413 ASN A CA 1
ATOM 3278 C C . ASN A 1 413 ? 24.807 -4.033 -39.280 1.00 95.62 413 ASN A C 1
ATOM 3280 O O . ASN A 1 413 ? 25.788 -3.493 -39.790 1.00 95.62 413 ASN A O 1
ATOM 3284 N N . LEU A 1 414 ? 24.861 -5.272 -38.787 1.00 96.88 414 LEU A N 1
ATOM 3285 C CA . LEU A 1 414 ? 26.026 -6.159 -38.877 1.00 96.88 414 LEU A CA 1
ATOM 3286 C C . LEU A 1 414 ? 26.078 -6.981 -40.176 1.00 96.88 414 LEU A C 1
ATOM 3288 O O . LEU A 1 414 ? 26.968 -7.814 -40.326 1.00 96.88 414 LEU A O 1
ATOM 3292 N N . LEU A 1 415 ? 25.156 -6.752 -41.120 1.00 95.00 415 LEU A N 1
ATOM 3293 C CA . LEU A 1 415 ? 25.042 -7.483 -42.391 1.00 95.00 415 LEU A CA 1
ATOM 3294 C C . LEU A 1 415 ? 24.795 -9.001 -42.226 1.00 95.00 415 LEU A C 1
ATOM 3296 O O . LEU A 1 415 ? 25.047 -9.783 -43.143 1.00 95.00 415 LEU A O 1
ATOM 3300 N N . ARG A 1 416 ? 24.239 -9.415 -41.083 1.00 97.25 416 ARG A N 1
ATOM 3301 C CA . ARG A 1 416 ? 23.870 -10.794 -40.724 1.00 9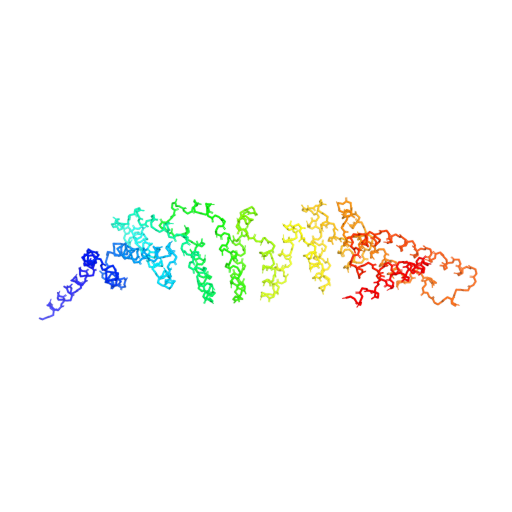7.25 416 ARG A CA 1
ATOM 3302 C C . ARG A 1 416 ? 22.435 -11.103 -41.164 1.00 97.25 416 ARG A C 1
ATOM 3304 O O . ARG A 1 416 ? 21.502 -11.148 -40.366 1.00 97.25 416 ARG A O 1
ATOM 3311 N N . LYS A 1 417 ? 22.235 -11.215 -42.482 1.00 95.38 417 LYS A N 1
ATOM 3312 C CA . LYS A 1 417 ? 20.893 -11.282 -43.099 1.00 95.38 417 LYS A CA 1
ATOM 3313 C C . LYS A 1 417 ? 20.074 -12.506 -42.678 1.00 95.38 417 LYS A C 1
ATOM 3315 O O . LYS A 1 417 ? 18.859 -12.390 -42.560 1.00 95.38 417 LYS A O 1
ATOM 3320 N N . ALA A 1 418 ? 20.714 -13.659 -42.484 1.00 97.44 418 ALA A N 1
ATOM 3321 C CA . ALA A 1 418 ? 20.016 -14.890 -42.116 1.00 97.44 418 ALA A CA 1
ATOM 3322 C C . ALA A 1 418 ? 19.445 -14.795 -40.694 1.00 97.44 418 ALA A C 1
ATOM 3324 O O . ALA A 1 418 ? 18.286 -15.123 -40.466 1.00 97.44 418 ALA A O 1
ATOM 3325 N N . GLU A 1 419 ? 20.233 -14.269 -39.761 1.00 98.00 419 GLU A N 1
ATOM 3326 C CA . GLU A 1 419 ? 19.834 -14.081 -38.370 1.00 98.00 419 GLU A CA 1
ATOM 3327 C C . GLU A 1 419 ? 18.800 -12.964 -38.224 1.00 98.00 419 GLU A C 1
ATOM 3329 O O . GLU A 1 419 ? 17.866 -13.101 -37.442 1.00 98.00 419 GLU A O 1
ATOM 3334 N N . ALA A 1 420 ? 18.906 -11.892 -39.019 1.00 97.31 420 ALA A N 1
ATOM 3335 C CA . ALA A 1 420 ? 17.857 -10.877 -39.096 1.00 97.31 420 ALA A CA 1
ATOM 3336 C C . ALA A 1 420 ? 16.517 -11.483 -39.544 1.00 97.31 420 ALA A C 1
ATOM 3338 O O . ALA A 1 420 ? 15.511 -11.267 -38.877 1.00 97.31 420 ALA A O 1
ATOM 3339 N N . LYS A 1 421 ? 16.523 -12.302 -40.608 1.00 97.44 421 LYS A N 1
ATOM 3340 C CA . LYS A 1 421 ? 15.320 -12.997 -41.088 1.00 97.44 421 LYS A CA 1
ATOM 3341 C C . LYS A 1 421 ? 14.743 -13.945 -40.032 1.00 97.44 421 LYS A C 1
ATOM 3343 O O . LYS A 1 421 ? 13.536 -14.000 -39.857 1.00 97.44 421 LYS A O 1
ATOM 3348 N N . GLN A 1 422 ? 15.596 -14.646 -39.285 1.00 97.38 422 GLN A N 1
ATOM 3349 C CA . GLN A 1 422 ? 15.136 -15.494 -38.186 1.00 97.38 422 GLN A CA 1
ATOM 3350 C C . GLN A 1 422 ? 14.347 -14.692 -37.136 1.00 97.38 422 GLN A C 1
ATOM 3352 O O . GLN A 1 422 ? 13.391 -15.212 -36.568 1.00 97.38 422 GLN A O 1
ATOM 3357 N N . MET A 1 423 ? 14.740 -13.444 -36.855 1.00 97.88 423 MET A N 1
ATOM 3358 C CA . MET A 1 423 ? 13.998 -12.596 -35.914 1.00 97.88 423 MET A CA 1
ATOM 3359 C C . MET A 1 423 ? 12.620 -12.214 -36.463 1.00 97.88 423 MET A C 1
ATOM 3361 O O . MET A 1 423 ? 11.672 -12.173 -35.682 1.00 97.88 423 MET A O 1
ATOM 3365 N N . ASP A 1 424 ? 12.502 -11.994 -37.777 1.00 94.94 424 ASP A N 1
ATOM 3366 C CA . ASP A 1 424 ? 11.219 -11.746 -38.451 1.00 94.94 424 ASP A CA 1
ATOM 3367 C C . ASP A 1 424 ? 10.286 -12.952 -38.300 1.00 94.94 424 ASP A C 1
ATOM 3369 O O . ASP A 1 424 ? 9.180 -12.816 -37.781 1.00 94.94 424 ASP A O 1
ATOM 3373 N N . ASP A 1 425 ? 10.779 -14.149 -38.634 1.00 96.25 425 ASP A N 1
ATOM 3374 C CA . ASP A 1 425 ? 10.005 -15.393 -38.544 1.00 96.25 425 ASP A CA 1
ATOM 3375 C C . ASP A 1 425 ? 9.502 -15.648 -37.103 1.00 96.25 425 ASP A C 1
ATOM 3377 O O . ASP A 1 425 ? 8.376 -16.101 -36.878 1.00 96.25 425 ASP A O 1
ATOM 3381 N N . LEU A 1 426 ? 10.332 -15.333 -36.099 1.00 96.00 426 LEU A N 1
ATOM 3382 C CA . LEU A 1 426 ? 9.979 -15.459 -34.682 1.00 96.00 426 LEU A CA 1
ATOM 3383 C C . LEU A 1 426 ? 8.936 -14.423 -34.241 1.00 96.00 426 LEU A C 1
ATOM 3385 O O . LEU A 1 426 ? 8.039 -14.757 -33.462 1.00 96.00 426 LEU A O 1
ATOM 3389 N N . LEU A 1 427 ? 9.042 -13.180 -34.715 1.00 94.50 427 LEU A N 1
ATOM 3390 C CA . LEU A 1 427 ? 8.074 -12.120 -34.428 1.00 94.50 427 LEU A CA 1
ATOM 3391 C C . LEU A 1 427 ? 6.706 -12.421 -35.033 1.00 94.50 427 LEU A C 1
ATOM 3393 O O . LEU A 1 427 ? 5.699 -12.270 -34.340 1.00 94.50 427 LEU A O 1
ATOM 3397 N N . ASP A 1 428 ? 6.672 -12.894 -36.276 1.00 94.44 428 ASP A N 1
ATOM 3398 C CA . ASP A 1 428 ? 5.440 -13.304 -36.946 1.00 94.44 428 ASP A CA 1
ATOM 3399 C C . ASP A 1 428 ? 4.765 -14.440 -36.171 1.00 94.44 428 ASP A C 1
ATOM 3401 O O . ASP A 1 428 ? 3.594 -14.336 -35.796 1.00 94.44 428 ASP A O 1
ATOM 3405 N N . ALA A 1 429 ? 5.520 -15.479 -35.799 1.00 93.25 429 ALA A N 1
ATOM 3406 C CA . ALA A 1 429 ? 4.998 -16.573 -34.982 1.00 93.25 429 ALA A CA 1
ATOM 3407 C C . ALA A 1 429 ? 4.438 -16.098 -33.626 1.00 93.25 429 ALA A C 1
ATOM 3409 O O . ALA A 1 429 ? 3.443 -16.645 -33.148 1.00 93.25 429 ALA A O 1
ATOM 3410 N N . ALA A 1 430 ? 5.046 -15.083 -33.006 1.00 91.38 430 ALA A N 1
ATOM 3411 C CA . ALA A 1 430 ? 4.605 -14.518 -31.729 1.00 91.38 430 ALA A CA 1
ATOM 3412 C C . ALA A 1 430 ? 3.405 -13.557 -31.842 1.00 91.38 430 ALA A C 1
ATOM 3414 O O . ALA A 1 430 ? 2.811 -13.205 -30.824 1.00 91.38 430 ALA A O 1
ATOM 3415 N N . ASN A 1 431 ? 3.057 -13.096 -33.045 1.00 87.50 431 ASN A N 1
ATOM 3416 C CA . ASN A 1 431 ? 1.863 -12.282 -33.296 1.00 87.50 431 ASN A CA 1
ATOM 3417 C C . ASN A 1 431 ? 0.627 -13.125 -33.643 1.00 87.50 431 ASN A C 1
ATOM 3419 O O . ASN A 1 431 ? -0.487 -12.609 -33.604 1.00 87.50 431 ASN A O 1
ATOM 3423 N N . HIS A 1 432 ? 0.823 -14.404 -33.969 1.00 84.62 432 HIS A N 1
ATOM 3424 C CA . HIS A 1 432 ? -0.239 -15.352 -34.316 1.00 84.62 432 HIS A CA 1
ATOM 3425 C C . HIS A 1 432 ? -0.582 -16.350 -33.196 1.00 84.62 432 HIS A C 1
ATOM 3427 O O . HIS A 1 432 ? -1.365 -17.273 -33.419 1.00 84.62 432 HIS A O 1
ATOM 3433 N N . ARG A 1 433 ? -0.000 -16.172 -32.009 1.00 65.44 433 ARG A N 1
ATOM 3434 C CA . ARG A 1 433 ? -0.361 -16.856 -30.761 1.00 65.44 433 ARG A CA 1
ATOM 3435 C C . ARG A 1 433 ? -1.078 -15.869 -29.857 1.00 65.44 433 ARG A C 1
ATOM 3437 O O . ARG A 1 433 ? -2.003 -16.320 -29.152 1.00 65.44 433 ARG A O 1
#

Sequence (433 aa):
MKKLFSLAVLGAFALAGAAQNSVVYKADALLEQNKAADALELLKTSFDNPKTTKFGEIYNKAGKCSRILFQPLLVNAANSQPLDTAQFISRLDDMVDYYTKSYVFEHTPDAKGKMPKQEYSNEATQVIYNARDYYFYAGIFLNSNGNKPGAYKYLGKFVDFPDNPALATKRDSMRITMAKEYAQALYYRAMLANDMKDYDGVLSNVDGAFKYDKKVLEEAKVSVRDLYLLRMQTYLDGKKDTTAYVNALKDAIEHLDDNASLLENLISFYYQNNDIKSAEATANDLLKNAPEKASSWYIRGCVDLNLKKDYAAAREAFAKTLAIDPNHVEANANMAYAYINDVITKKMNGKYKYAGSNLSKVKGNAAIALYNKELKDIQSYYSKALPYMEKVRQLAPDRVKLWAPTLQQIYQNLLRKAEAKQMDDLLDAANHR

Secondary structure (DSSP, 8-state):
-HHHHHHHHHHHHHHHHHHHHTHHHHHHHHHHTT-HHHHHHHHHTTTT-TT---HHHHHHHHHHHHHHHHHHHHHHHHTT----HHHHHHHHHHHHHHHHHHHHHHTS--TTSPPPPP---HHHHHHHHHTHHHHHHHHHHHHHTT-HHHHHHHHHHHHTGGG-GGGTTTHHHHHHHTHHHHHHHHHHHHHHHHHTT-HHHHHHHHHHHTTS-HHHHHHTT--HHHHHHHHHHIIIIII--HHHHHHHHHHHHHH-S--HHHHHHHHHHHHHTT-HHHHHHHHHHHHHH-TTSHHHHHHHHHIIIIII--HHHHHHHHHHHHHH-TT-HHHHHHHHHHHHHHHHHHHHTT--SSTTS-GGG--SHHHHHHHHHHHHHHHHHHHHHHHHHHHHHHH-TT-HHHHHHHHHHHHHHTT-HHHHHHHHHHHHHHH--

Solvent-accessible surface area (backbone atoms only — not comparable to full-atom values): 22463 Å² total; per-residue (Å²): 118,80,73,57,57,56,51,54,50,54,47,54,55,52,52,51,25,56,53,48,54,44,40,58,60,56,27,48,60,27,45,78,68,71,32,35,67,62,22,33,57,55,44,57,70,39,75,84,38,90,55,47,79,52,58,34,61,45,23,40,50,35,13,51,24,25,46,62,68,37,48,59,53,53,54,32,45,76,69,74,40,89,61,64,62,67,60,49,47,53,27,53,50,46,22,45,51,23,36,43,51,11,41,50,47,37,74,38,56,46,102,84,68,49,66,48,80,82,76,79,49,74,65,54,38,50,52,47,63,71,46,51,67,54,30,44,51,45,11,52,54,29,41,76,71,68,35,48,73,56,12,41,52,28,27,44,52,34,63,53,46,48,70,40,76,68,34,60,96,45,22,66,62,45,59,64,78,40,41,35,61,42,37,36,37,25,51,52,34,18,52,44,19,53,78,69,66,34,52,68,50,23,47,54,23,40,58,57,32,68,73,50,56,70,68,45,32,53,77,36,70,44,57,67,67,55,46,44,51,52,48,28,48,35,22,49,74,67,70,59,35,61,68,59,19,53,51,44,46,53,53,41,49,75,76,36,89,89,25,67,72,53,53,52,52,53,52,49,52,29,55,79,66,68,36,54,68,62,44,51,51,52,28,49,50,39,37,71,77,38,68,82,42,38,67,26,29,39,48,38,13,49,42,24,43,73,66,69,60,36,32,66,61,12,40,56,24,23,51,55,14,39,71,67,37,77,78,44,51,65,47,28,40,50,40,18,48,27,34,48,50,45,53,50,50,39,46,77,72,57,72,43,87,49,54,88,50,69,68,90,75,56,62,61,72,70,41,47,54,50,28,54,53,42,42,52,54,53,32,50,33,36,61,66,16,42,65,30,36,51,47,30,37,71,76,39,64,87,48,47,86,80,31,32,67,59,49,22,54,36,24,53,66,65,70,36,58,69,64,18,48,51,26,50,57,51,52,55,56,66,72,76,109

Mean predicted aligned error: 7.66 Å

Foldseek 3Di:
DVVVVVVVVVVVLVVVLVVLQCLLVVLVVCVVVVNLVVSLVSLVVNPPPPSHDPLLSSLQSNLVSLVSQLVVLVVCVVVVHDHPLVSNVVSLCSNLVSLLSSVCQQVDADPVRHGDDDPRDPVSLVVLVVSLCVLQVSLVVCVVVVNLVRNLVSLVCNLCSLVRPSNVVCSVVCCVVCVLVNLLSLLSNLVSCVVVLVLVSNVVSLVVNVVDDPVSCVVSVHDPLVSLVSQLCSCVPRVVPVVSNLVSLLVCCVVDPPNPVSLVVNLVVCLVVLVLPVLVVSLVVLCVVCVLALSSLQSQLSSCVRNVVVLVSNLVSLVSSCVNPVLPLVSLLSNLVSLLSVLVVCVVVVVQDQQPDDCVPQDDPVSVVSNVVSLVVNLVSLVSSVVSLVSSCVSCVVPLVSRLVSQLVSCVSVVVVVSNVVSVVSVVVNVVD

pLDDT: mean 92.32, std 11.04, range [38.09, 98.81]